Protein AF-A0A3A8ASQ5-F1 (afdb_monomer)

Structure (mmCIF, N/CA/C/O backbone):
data_AF-A0A3A8ASQ5-F1
#
_entry.id   AF-A0A3A8ASQ5-F1
#
loop_
_atom_site.group_PDB
_atom_site.id
_atom_site.type_symbol
_atom_site.label_atom_id
_atom_site.label_alt_id
_atom_site.label_comp_id
_atom_site.label_asym_id
_atom_site.label_entity_id
_atom_site.label_seq_id
_atom_site.pdbx_PDB_ins_code
_atom_site.Cartn_x
_atom_site.Cartn_y
_atom_site.Cartn_z
_atom_site.occupancy
_atom_site.B_iso_or_equiv
_atom_site.auth_seq_id
_atom_site.auth_comp_id
_atom_site.auth_asym_id
_atom_site.auth_atom_id
_atom_site.pdbx_PDB_model_num
ATOM 1 N N . MET A 1 1 ? 9.481 -1.722 -67.183 1.00 54.09 1 MET A N 1
ATOM 2 C CA . MET A 1 1 ? 8.510 -2.520 -66.409 1.00 54.09 1 MET A CA 1
ATOM 3 C C . MET A 1 1 ? 8.741 -2.190 -64.955 1.00 54.09 1 MET A C 1
ATOM 5 O O . MET A 1 1 ? 9.764 -2.554 -64.387 1.00 54.09 1 MET A O 1
ATOM 9 N N . ASP A 1 2 ? 7.834 -1.375 -64.440 1.00 69.50 2 ASP A N 1
ATOM 10 C CA . ASP A 1 2 ? 7.941 -0.560 -63.235 1.00 69.50 2 ASP A CA 1
ATOM 11 C C . ASP A 1 2 ? 7.658 -1.369 -61.969 1.00 69.50 2 ASP A C 1
ATOM 13 O O . ASP A 1 2 ? 6.740 -1.083 -61.204 1.00 69.50 2 ASP A O 1
ATOM 17 N N . THR A 1 3 ? 8.452 -2.415 -61.739 1.00 79.69 3 THR A N 1
ATOM 18 C CA . THR A 1 3 ? 8.293 -3.310 -60.584 1.00 79.69 3 THR A CA 1
ATOM 19 C C . THR A 1 3 ? 8.310 -2.534 -59.265 1.00 79.69 3 THR A C 1
ATOM 21 O O . THR A 1 3 ? 7.553 -2.853 -58.355 1.00 79.69 3 THR A O 1
ATOM 24 N N . GLY A 1 4 ? 9.102 -1.457 -59.183 1.00 83.94 4 GLY A N 1
ATOM 25 C CA . GLY A 1 4 ? 9.139 -0.574 -58.016 1.00 83.94 4 GLY A CA 1
ATOM 26 C C . GLY A 1 4 ? 7.836 0.198 -57.781 1.00 83.94 4 GLY A C 1
ATOM 27 O O . GLY A 1 4 ? 7.387 0.297 -56.643 1.00 83.94 4 GLY A O 1
ATOM 28 N N . GLN A 1 5 ? 7.182 0.685 -58.841 1.00 88.00 5 GLN A N 1
ATOM 29 C CA . GLN A 1 5 ? 5.893 1.378 -58.720 1.00 88.00 5 GLN A CA 1
ATOM 30 C C . GLN A 1 5 ? 4.769 0.410 -58.344 1.00 88.00 5 GLN A C 1
ATOM 32 O O . GLN A 1 5 ? 3.906 0.762 -57.547 1.00 88.00 5 GLN A O 1
ATOM 37 N N . ILE A 1 6 ? 4.811 -0.826 -58.850 1.00 89.06 6 ILE A N 1
ATOM 38 C CA . ILE A 1 6 ? 3.832 -1.866 -58.508 1.00 89.06 6 ILE A CA 1
ATOM 39 C C . ILE A 1 6 ? 3.973 -2.272 -57.038 1.00 89.06 6 ILE A C 1
ATOM 41 O O . ILE A 1 6 ? 2.980 -2.306 -56.317 1.00 89.06 6 ILE A O 1
ATOM 45 N N . VAL A 1 7 ? 5.197 -2.530 -56.567 1.00 90.50 7 VAL A N 1
ATOM 46 C CA . VAL A 1 7 ? 5.445 -2.890 -55.159 1.00 90.50 7 VAL A CA 1
ATOM 47 C C . VAL A 1 7 ? 5.062 -1.740 -54.229 1.00 90.50 7 VAL A C 1
ATOM 49 O O . VAL A 1 7 ? 4.421 -1.970 -53.206 1.00 90.50 7 VAL A O 1
ATOM 52 N N . SER A 1 8 ? 5.379 -0.501 -54.612 1.00 90.88 8 SER A N 1
ATOM 53 C CA . SER A 1 8 ? 4.973 0.683 -53.855 1.00 90.88 8 SER A CA 1
ATOM 54 C C . SER A 1 8 ? 3.450 0.833 -53.810 1.00 90.88 8 SER A C 1
ATOM 56 O O . SER A 1 8 ? 2.883 1.010 -52.733 1.00 90.88 8 SER A O 1
ATOM 58 N N . GLY A 1 9 ? 2.766 0.683 -54.947 1.00 94.12 9 GLY A N 1
ATOM 59 C CA . GLY A 1 9 ? 1.308 0.777 -55.023 1.00 94.12 9 GLY A CA 1
ATOM 60 C C . GLY A 1 9 ? 0.601 -0.291 -54.188 1.00 94.12 9 GLY A C 1
ATOM 61 O O . GLY A 1 9 ? -0.332 0.025 -53.452 1.00 94.12 9 GLY A O 1
ATOM 62 N N . VAL A 1 10 ? 1.083 -1.537 -54.230 1.00 94.56 10 VAL A N 1
ATOM 63 C CA . VAL A 1 10 ? 0.547 -2.631 -53.403 1.00 94.56 10 VAL A CA 1
ATOM 64 C C . VAL A 1 10 ? 0.790 -2.363 -51.918 1.00 94.56 10 VAL A C 1
ATOM 66 O O . VAL A 1 10 ? -0.124 -2.538 -51.117 1.00 94.56 10 VAL A O 1
ATOM 69 N N . GLY A 1 11 ? 1.982 -1.886 -51.547 1.00 95.88 11 GLY A N 1
ATOM 70 C CA . GLY A 1 11 ? 2.299 -1.539 -50.162 1.00 95.88 11 GLY A CA 1
ATOM 71 C C . GLY A 1 11 ? 1.360 -0.472 -49.598 1.00 95.88 11 GLY A C 1
ATOM 72 O O . GLY A 1 11 ? 0.791 -0.660 -48.525 1.00 95.88 11 GLY A O 1
ATOM 73 N N . HIS A 1 12 ? 1.126 0.607 -50.347 1.00 95.12 12 HIS A N 1
ATOM 74 C CA . HIS A 1 12 ? 0.216 1.672 -49.920 1.00 95.12 12 HIS A CA 1
ATOM 75 C C . HIS A 1 12 ? -1.235 1.192 -49.847 1.00 95.12 12 HIS A C 1
ATOM 77 O O . HIS A 1 12 ? -1.924 1.505 -48.881 1.00 95.12 12 HIS A O 1
ATOM 83 N N . ALA A 1 13 ? -1.694 0.389 -50.811 1.00 93.81 13 ALA A N 1
ATOM 84 C CA . ALA A 1 13 ? -3.044 -0.167 -50.780 1.00 93.81 13 ALA A CA 1
ATOM 85 C C . ALA A 1 13 ? -3.270 -1.048 -49.540 1.00 93.81 13 ALA A C 1
ATOM 87 O O . ALA A 1 13 ? -4.307 -0.934 -48.892 1.00 93.81 13 ALA A O 1
ATOM 88 N N . VAL A 1 14 ? -2.287 -1.874 -49.167 1.00 93.81 14 VAL A N 1
ATOM 89 C CA . VAL A 1 14 ? -2.348 -2.695 -47.948 1.00 93.81 14 VAL A CA 1
ATOM 90 C C . VAL A 1 14 ? -2.363 -1.827 -46.690 1.00 93.81 14 VAL A C 1
ATOM 92 O O . VAL A 1 14 ? -3.146 -2.098 -45.786 1.00 93.81 14 VAL A O 1
ATOM 95 N N . LEU A 1 15 ? -1.547 -0.772 -46.634 1.00 91.62 15 LEU A N 1
ATOM 96 C CA . LEU A 1 15 ? -1.467 0.120 -45.473 1.00 91.62 15 LEU A CA 1
ATOM 97 C C . LEU A 1 15 ? -2.773 0.907 -45.276 1.00 91.62 15 LEU A C 1
ATOM 99 O O . LEU A 1 15 ? -3.283 0.994 -44.163 1.00 91.62 15 LEU A O 1
ATOM 103 N N . ILE A 1 16 ? -3.365 1.403 -46.366 1.00 88.56 16 ILE A N 1
ATOM 104 C CA . ILE A 1 16 ? -4.667 2.081 -46.348 1.00 88.56 16 ILE A CA 1
ATOM 105 C C . ILE A 1 16 ? -5.769 1.113 -45.906 1.00 88.56 16 ILE A C 1
ATOM 107 O O . ILE A 1 16 ? -6.593 1.459 -45.065 1.00 88.56 16 ILE A O 1
ATOM 111 N N . LEU A 1 17 ? -5.772 -0.118 -46.423 1.00 88.69 17 LEU A N 1
ATOM 112 C CA . LEU A 1 17 ? -6.766 -1.122 -46.045 1.00 88.69 17 LEU A CA 1
ATOM 113 C C . LEU A 1 17 ? -6.599 -1.538 -44.574 1.00 88.69 17 LEU A C 1
ATOM 115 O O . LEU A 1 17 ? -7.581 -1.682 -43.853 1.00 88.69 17 LEU A O 1
ATOM 119 N N . TRP A 1 18 ? -5.366 -1.631 -44.082 1.00 87.94 18 TRP A N 1
ATOM 120 C CA . TRP A 1 18 ? -5.097 -1.852 -42.664 1.00 87.94 18 TRP A CA 1
ATOM 121 C C . TRP A 1 18 ? -5.535 -0.674 -41.782 1.00 87.94 18 TRP A C 1
ATOM 123 O O . TRP A 1 18 ? -6.033 -0.911 -40.692 1.00 87.94 18 TRP A O 1
ATOM 133 N N . ALA A 1 19 ? -5.427 0.574 -42.240 1.00 87.19 19 ALA A N 1
ATOM 134 C CA . ALA A 1 19 ? -5.897 1.736 -41.482 1.00 87.19 19 ALA A CA 1
ATOM 135 C C . ALA A 1 19 ? -7.433 1.874 -41.461 1.00 87.19 19 ALA A C 1
ATOM 137 O O . ALA A 1 19 ? -7.987 2.350 -40.476 1.00 87.19 19 ALA A O 1
ATOM 138 N N . LEU A 1 20 ? -8.121 1.460 -42.535 1.00 84.69 20 LEU A N 1
ATOM 139 C CA . LEU A 1 20 ? -9.587 1.514 -42.628 1.00 84.69 20 LEU A CA 1
ATOM 140 C C . LEU A 1 20 ? -10.281 0.374 -41.871 1.00 84.69 20 LEU A C 1
ATOM 142 O O . LEU A 1 20 ? -11.364 0.574 -41.331 1.00 84.69 20 LEU A O 1
ATOM 146 N N . PHE A 1 21 ? -9.682 -0.822 -41.855 1.00 85.25 21 PHE A N 1
ATOM 147 C CA . PHE A 1 21 ? -10.279 -2.019 -41.245 1.00 85.25 21 PHE A CA 1
ATOM 148 C C . PHE A 1 21 ? -9.585 -2.462 -39.953 1.00 85.25 21 PHE A C 1
ATOM 150 O O . PHE A 1 21 ? -10.164 -3.203 -39.160 1.00 85.25 21 PHE A O 1
ATOM 157 N N . GLY A 1 22 ? -8.349 -2.028 -39.722 1.00 74.69 22 GLY A N 1
ATOM 158 C CA . GLY A 1 22 ? -7.692 -2.133 -38.431 1.00 74.69 22 GLY A CA 1
ATOM 159 C C . GLY A 1 22 ? -8.214 -1.015 -37.545 1.00 74.69 22 GLY A C 1
ATOM 160 O O . GLY A 1 22 ? -8.178 0.152 -37.917 1.00 74.69 22 GLY A O 1
ATOM 161 N N . ASN A 1 23 ? -8.692 -1.371 -36.362 1.00 71.69 23 ASN A N 1
ATOM 162 C CA . ASN A 1 23 ? -9.247 -0.487 -35.335 1.00 71.69 23 ASN A CA 1
ATOM 163 C C . ASN A 1 23 ? -8.198 0.488 -34.725 1.00 71.69 23 ASN A C 1
ATOM 165 O O . ASN A 1 23 ? -8.211 0.745 -33.530 1.00 71.69 23 ASN A O 1
ATOM 169 N N . VAL A 1 24 ? -7.242 0.984 -35.521 1.00 76.00 24 VAL A N 1
ATOM 170 C CA . VAL A 1 24 ? -6.055 1.759 -35.114 1.00 76.00 24 VAL A CA 1
ATOM 171 C C . VAL A 1 24 ? -6.408 3.214 -34.795 1.00 76.00 24 VAL A C 1
ATOM 173 O O . VAL A 1 24 ? -5.700 3.869 -34.039 1.00 76.00 24 VAL A O 1
ATOM 176 N N . LEU A 1 25 ? -7.510 3.719 -35.354 1.00 72.06 25 LEU A N 1
ATOM 177 C CA . LEU A 1 25 ? -8.007 5.079 -35.118 1.00 72.06 25 LEU A CA 1
ATOM 178 C C . LEU A 1 25 ? -9.077 5.151 -34.020 1.00 72.06 25 LEU A C 1
ATOM 180 O O . LEU A 1 25 ? -9.542 6.241 -33.696 1.00 72.06 25 LEU A O 1
ATOM 184 N N . ASN A 1 26 ? -9.481 4.013 -33.455 1.00 72.19 26 ASN A N 1
ATOM 185 C CA . ASN A 1 26 ? -10.473 3.976 -32.390 1.00 72.19 26 ASN A CA 1
ATOM 186 C C . ASN A 1 26 ? -9.754 4.107 -31.043 1.00 72.19 26 ASN A C 1
ATOM 188 O O . ASN A 1 26 ? -9.372 3.117 -30.422 1.00 72.19 26 ASN A O 1
ATOM 192 N N . SER A 1 27 ? -9.495 5.348 -30.639 1.00 71.06 27 SER A N 1
ATOM 193 C CA . SER A 1 27 ? -9.080 5.648 -29.271 1.00 71.06 27 SER A CA 1
ATOM 194 C C . SER A 1 27 ? -10.304 5.518 -28.373 1.00 71.06 27 SER A C 1
ATOM 196 O O . SER A 1 27 ? -11.299 6.202 -28.618 1.00 71.06 27 SER A O 1
ATOM 198 N N . ASP A 1 28 ? -10.240 4.666 -27.347 1.00 77.50 28 ASP A N 1
ATOM 199 C CA . ASP A 1 28 ? -11.294 4.619 -26.332 1.00 77.50 28 ASP A CA 1
ATOM 200 C C . ASP A 1 28 ? -11.538 6.041 -25.791 1.00 77.50 28 ASP A C 1
ATOM 202 O O . ASP A 1 28 ? -10.571 6.750 -25.477 1.00 77.50 28 ASP A O 1
ATOM 206 N N . PRO A 1 29 ? -12.802 6.499 -25.709 1.00 76.44 29 PRO A N 1
ATOM 207 C CA . PRO A 1 29 ? -13.101 7.810 -25.162 1.00 76.44 29 PRO A CA 1
ATOM 208 C C . PRO A 1 29 ? -12.588 7.869 -23.723 1.00 76.44 29 PRO A C 1
ATOM 210 O O . PRO A 1 29 ? -12.852 6.971 -22.922 1.00 76.44 29 PRO A O 1
ATOM 213 N N . ILE A 1 30 ? -11.846 8.931 -23.397 1.00 77.06 30 ILE A N 1
ATOM 214 C CA . ILE A 1 30 ? -11.358 9.163 -22.036 1.00 77.06 30 ILE A CA 1
ATOM 215 C C . ILE A 1 30 ? -12.584 9.164 -21.111 1.00 77.06 30 ILE A C 1
ATOM 217 O O . ILE A 1 30 ? -13.509 9.943 -21.368 1.00 77.06 30 ILE A O 1
ATOM 221 N N . PRO A 1 31 ? -12.633 8.310 -20.070 1.00 76.44 31 PRO A N 1
ATOM 222 C CA . PRO A 1 31 ? -13.752 8.312 -19.146 1.00 76.44 31 PRO A CA 1
ATOM 223 C C . PRO A 1 31 ? -13.784 9.674 -18.455 1.00 76.44 31 PRO A C 1
ATOM 225 O O . PRO A 1 31 ? -12.864 1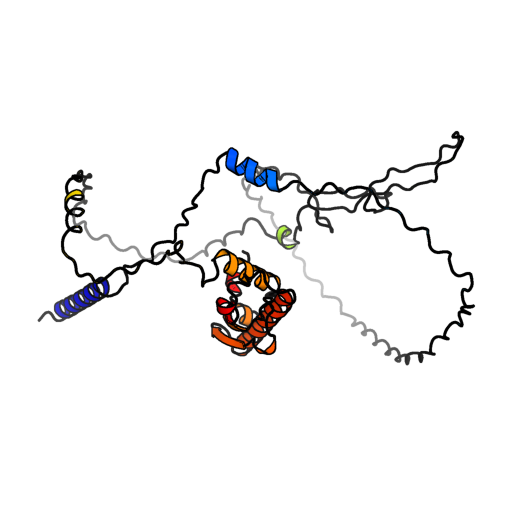0.032 -17.723 1.00 76.44 31 PRO A O 1
ATOM 228 N N . PHE A 1 32 ? -14.821 10.458 -18.732 1.00 72.94 32 PHE A N 1
ATOM 229 C CA . PHE A 1 32 ? -15.102 11.673 -17.989 1.00 72.94 32 PHE A CA 1
ATOM 230 C C . PHE A 1 32 ? -16.149 11.343 -16.928 1.00 72.94 32 PHE A C 1
ATOM 232 O O . PHE A 1 32 ? -17.209 10.786 -17.217 1.00 72.94 32 PHE A O 1
ATOM 239 N N . GLU A 1 33 ? -15.833 11.657 -15.679 1.00 74.62 33 GLU A N 1
ATOM 240 C CA . GLU A 1 33 ? -16.760 11.505 -14.566 1.00 74.62 33 GLU A CA 1
ATOM 241 C C . GLU A 1 33 ? -17.676 12.730 -14.531 1.00 74.62 33 GLU A C 1
ATOM 243 O O . GLU A 1 33 ? -17.230 13.857 -14.322 1.00 74.62 33 GLU A O 1
ATOM 248 N N . VAL A 1 34 ? -18.972 12.528 -14.780 1.00 73.50 34 VAL A N 1
ATOM 249 C CA . VAL A 1 34 ? -19.973 13.585 -14.606 1.00 73.50 34 VAL A CA 1
ATOM 250 C C . VAL A 1 34 ? -20.468 13.523 -13.168 1.00 73.50 34 VAL A C 1
ATOM 252 O O . VAL A 1 34 ? -21.279 12.665 -12.819 1.00 73.50 34 VAL A O 1
ATOM 255 N N . THR A 1 35 ? -19.993 14.432 -12.321 1.00 71.62 35 THR A N 1
ATOM 256 C CA . THR A 1 35 ? -20.481 14.566 -10.947 1.00 71.62 35 THR A CA 1
ATOM 257 C C . THR A 1 35 ? -21.892 15.146 -10.981 1.00 71.62 35 THR A C 1
ATOM 259 O O . THR A 1 35 ? -22.093 16.341 -11.199 1.00 71.62 35 THR A O 1
ATOM 262 N N . GLN A 1 36 ? -22.898 14.293 -10.799 1.00 63.59 36 GLN A N 1
ATOM 263 C CA . GLN A 1 36 ? -24.291 14.721 -10.704 1.00 63.59 36 GLN A CA 1
ATOM 264 C C . GLN A 1 36 ? -24.531 15.347 -9.327 1.00 63.59 36 GLN A C 1
ATOM 266 O O . GLN A 1 36 ? -24.935 14.679 -8.377 1.00 63.59 36 GLN A O 1
ATOM 271 N N . VAL A 1 37 ? -24.247 16.644 -9.204 1.00 68.44 37 VAL A N 1
ATOM 272 C CA . VAL A 1 37 ? -24.577 17.407 -7.997 1.00 68.44 37 VAL A CA 1
ATOM 273 C C . VAL A 1 37 ? -26.077 17.682 -8.011 1.00 68.44 37 VAL A C 1
ATOM 275 O O . VAL A 1 37 ? -26.576 18.482 -8.801 1.00 68.44 37 VAL A O 1
ATOM 278 N N . SER A 1 38 ? -26.801 16.980 -7.145 1.00 72.62 38 SER A N 1
ATOM 279 C CA . SER A 1 38 ? -28.226 17.212 -6.914 1.00 72.62 38 SER A CA 1
ATOM 280 C C . SER A 1 38 ? -28.373 18.298 -5.852 1.00 72.62 38 SER A C 1
ATOM 282 O O . SER A 1 38 ? -27.845 18.154 -4.751 1.00 72.62 38 SER A O 1
ATOM 284 N N . ALA A 1 39 ? -29.068 19.390 -6.169 1.00 77.06 39 ALA A N 1
ATOM 285 C CA . ALA A 1 39 ? -29.398 20.409 -5.180 1.00 77.06 39 ALA A CA 1
ATOM 286 C C . ALA A 1 39 ? -30.467 19.851 -4.225 1.00 77.06 39 ALA A C 1
ATOM 288 O O . ALA A 1 39 ? -31.588 19.566 -4.645 1.00 77.06 39 ALA A O 1
ATOM 289 N N . VAL A 1 40 ? -30.106 19.665 -2.956 1.00 83.62 40 VAL A N 1
ATOM 290 C CA . VAL A 1 40 ? -31.042 19.287 -1.889 1.00 83.62 40 VAL A CA 1
ATOM 291 C C . VAL A 1 40 ? -31.782 20.546 -1.440 1.00 83.62 40 VAL A C 1
ATOM 293 O O . VAL A 1 40 ? -31.151 21.576 -1.199 1.00 83.62 40 VAL A O 1
ATOM 296 N N . SER A 1 41 ? -33.114 20.484 -1.361 1.00 80.88 41 SER A N 1
ATOM 297 C CA . SER A 1 41 ? -33.913 21.590 -0.826 1.00 80.88 41 SER A CA 1
ATOM 298 C C . SER A 1 41 ? -33.749 21.684 0.691 1.00 80.88 41 SER A C 1
ATOM 300 O O . SER A 1 41 ? -33.535 20.681 1.373 1.00 80.88 41 SER A O 1
ATOM 302 N N . GLU A 1 42 ? -33.869 22.894 1.232 1.00 81.50 42 GLU A N 1
ATOM 303 C CA . GLU A 1 42 ? -33.704 23.173 2.667 1.00 81.50 42 GLU A CA 1
ATOM 304 C C . GLU A 1 42 ? -34.648 22.311 3.530 1.00 81.50 42 GLU A C 1
ATOM 306 O O . GLU A 1 42 ? -34.257 21.773 4.562 1.00 81.50 42 GLU A O 1
ATOM 311 N N . GLU A 1 43 ? -35.847 22.046 3.010 1.00 84.19 43 GLU A N 1
ATOM 312 C CA . GLU A 1 43 ? -36.871 21.173 3.591 1.00 84.19 43 GLU A CA 1
ATOM 313 C C . GLU A 1 43 ? -36.402 19.710 3.737 1.00 84.19 43 GLU A C 1
ATOM 315 O O . GLU A 1 43 ? -36.659 19.057 4.749 1.00 84.19 43 GLU A O 1
ATOM 320 N N . GLN A 1 44 ? -35.710 19.174 2.721 1.00 81.94 44 GLN A N 1
ATOM 321 C CA . GLN A 1 44 ? -35.165 17.811 2.748 1.00 81.94 44 GLN A CA 1
ATOM 322 C C . GLN A 1 44 ? -33.970 17.701 3.691 1.00 81.94 44 GLN A C 1
ATOM 324 O O . GLN A 1 44 ? -33.803 16.673 4.350 1.00 81.94 44 GLN A O 1
ATOM 329 N N . PHE A 1 45 ? -33.154 18.753 3.773 1.00 81.38 45 PHE A N 1
ATOM 330 C CA . PHE A 1 45 ? -32.038 18.810 4.708 1.00 81.38 45 PHE A CA 1
ATOM 331 C C . PHE A 1 45 ? -32.528 18.862 6.165 1.00 81.38 45 PHE A C 1
ATOM 333 O O . PHE A 1 45 ? -32.045 18.094 6.998 1.00 81.38 45 PHE A O 1
ATOM 340 N N . GLU A 1 46 ? -33.548 19.674 6.466 1.00 83.75 46 GLU A N 1
ATOM 341 C CA . GLU A 1 46 ? -34.176 19.702 7.794 1.00 83.75 46 GLU A CA 1
ATOM 342 C C . GLU A 1 46 ? -34.823 18.362 8.159 1.00 83.75 46 GLU A C 1
ATOM 344 O O . GLU A 1 46 ? -34.649 17.884 9.280 1.00 83.75 46 GLU A O 1
ATOM 349 N N . ALA A 1 47 ? -35.509 17.705 7.219 1.00 81.62 47 ALA A N 1
ATOM 350 C CA . ALA A 1 47 ? -36.106 16.392 7.463 1.00 81.62 47 ALA A CA 1
ATOM 351 C C . ALA A 1 47 ? -35.052 15.305 7.761 1.00 81.62 47 ALA A C 1
ATOM 353 O O . ALA A 1 47 ? -35.270 14.456 8.629 1.00 81.62 47 ALA A O 1
ATOM 354 N N . ALA A 1 48 ? -33.895 15.342 7.090 1.00 80.94 48 ALA A N 1
ATOM 355 C CA . ALA A 1 48 ? -32.783 14.421 7.338 1.00 80.94 48 ALA A CA 1
ATOM 356 C C . ALA A 1 48 ? -32.070 14.684 8.681 1.00 80.94 48 ALA A C 1
ATOM 358 O O . ALA A 1 48 ? -31.576 13.749 9.317 1.00 80.94 48 ALA A O 1
ATOM 359 N N . MET A 1 49 ? -32.042 15.940 9.134 1.00 77.69 49 MET A N 1
ATOM 360 C CA . MET A 1 49 ? -31.485 16.342 10.432 1.00 77.69 49 MET A CA 1
ATOM 361 C C . MET A 1 49 ? -32.452 16.069 11.595 1.00 77.69 49 MET A C 1
ATOM 363 O O . MET A 1 49 ? -32.018 15.675 12.676 1.00 77.69 49 MET A O 1
ATOM 367 N N . ALA A 1 50 ? -33.765 16.192 11.381 1.00 74.38 50 ALA A N 1
ATOM 368 C CA . ALA A 1 50 ? -34.783 15.935 12.404 1.00 74.38 50 ALA A CA 1
ATOM 369 C C . ALA A 1 50 ? -34.788 14.473 12.898 1.00 74.38 50 ALA A C 1
ATOM 371 O O . ALA A 1 50 ? -35.114 14.207 14.058 1.00 74.38 50 ALA A O 1
ATOM 372 N N . GLY A 1 51 ? -34.372 13.526 12.049 1.00 64.56 51 GLY A N 1
ATOM 373 C CA . GLY A 1 51 ? -34.212 12.113 12.407 1.00 64.56 51 GLY A CA 1
ATOM 374 C C . GLY A 1 51 ? -32.996 11.797 13.290 1.00 64.56 51 GLY A C 1
ATOM 375 O O . GLY A 1 51 ? -32.912 10.689 13.810 1.00 64.56 51 GLY A O 1
ATOM 376 N N . GLN A 1 52 ? -32.073 12.746 13.493 1.00 64.06 52 GLN A N 1
ATOM 377 C CA . GLN A 1 52 ? -30.839 12.563 14.276 1.00 64.06 52 GLN A CA 1
ATOM 378 C C . GLN A 1 52 ? -30.948 13.093 15.712 1.00 64.06 52 GLN A C 1
ATOM 380 O O . GLN A 1 52 ? -29.943 13.424 16.343 1.00 64.06 52 GLN A O 1
ATOM 385 N N . SER A 1 53 ? -32.161 13.167 16.264 1.00 62.53 53 SER A N 1
ATOM 386 C CA . SER A 1 53 ? -32.321 13.435 17.694 1.00 62.53 53 SER A CA 1
ATOM 387 C C . SER A 1 53 ? -31.686 12.291 18.489 1.00 62.53 53 SER A C 1
ATOM 389 O O . SER A 1 53 ? -32.213 11.178 18.516 1.00 62.53 53 SER A O 1
ATOM 391 N N . ALA A 1 54 ? -30.535 12.554 19.113 1.00 65.56 54 ALA A N 1
ATOM 392 C CA . ALA A 1 54 ? -29.907 11.619 20.036 1.00 65.56 54 ALA A CA 1
ATOM 393 C C . ALA A 1 54 ? -30.910 11.265 21.151 1.00 65.56 54 ALA A C 1
ATOM 395 O O . ALA A 1 54 ? -31.579 12.171 21.661 1.00 65.56 54 ALA A O 1
ATOM 396 N N . PRO A 1 55 ? -31.041 9.984 21.545 1.00 64.12 55 PRO A N 1
ATOM 397 C CA . PRO A 1 55 ? -31.895 9.628 22.666 1.00 64.12 55 PRO A CA 1
ATOM 398 C C . PRO A 1 55 ? -31.405 10.388 23.900 1.00 64.12 55 PRO A C 1
ATOM 400 O O . PRO A 1 55 ? -30.250 10.256 24.307 1.00 64.12 55 PRO A O 1
ATOM 403 N N . GLN A 1 56 ? -32.274 11.215 24.482 1.00 60.38 56 GLN A N 1
ATOM 404 C CA . GLN A 1 56 ? -32.026 11.772 25.803 1.00 60.38 56 GLN A CA 1
ATOM 405 C C . GLN A 1 56 ? -31.953 10.598 26.772 1.00 60.38 56 GLN A C 1
ATOM 407 O O . GLN A 1 56 ? -32.935 9.890 26.982 1.00 60.38 56 GLN A O 1
ATOM 412 N N . ALA A 1 57 ? -30.756 10.366 27.308 1.00 58.50 57 ALA A N 1
ATOM 413 C CA . ALA A 1 57 ? -30.556 9.427 28.390 1.00 58.50 57 ALA A CA 1
ATOM 414 C C . ALA A 1 57 ? -31.388 9.915 29.581 1.00 58.50 57 ALA A C 1
ATOM 416 O O . ALA A 1 57 ? -31.033 10.897 30.235 1.00 58.50 57 ALA A O 1
ATOM 417 N N . GLU A 1 58 ? -32.518 9.256 29.835 1.00 55.19 58 GLU A N 1
ATOM 418 C CA . GLU A 1 58 ? -33.221 9.371 31.104 1.00 55.19 58 GLU A CA 1
ATOM 419 C C . GLU A 1 58 ? -32.251 8.905 32.191 1.00 55.19 58 GLU A C 1
ATOM 421 O O . GLU A 1 58 ? -31.951 7.720 32.349 1.00 55.19 58 GLU A O 1
ATOM 426 N N . ALA A 1 59 ? -31.689 9.880 32.900 1.00 58.66 59 ALA A N 1
ATOM 427 C CA . ALA A 1 59 ? -30.880 9.664 34.079 1.00 58.66 59 ALA A CA 1
ATOM 428 C C . ALA A 1 59 ? -31.797 9.242 35.232 1.00 58.66 59 ALA A C 1
ATOM 430 O O . ALA A 1 59 ? -32.115 10.031 36.115 1.00 58.66 59 ALA A O 1
ATOM 431 N N . GLU A 1 60 ? -32.204 7.978 35.231 1.00 59.06 60 GLU A N 1
ATOM 432 C CA . GLU A 1 60 ? -32.669 7.306 36.439 1.00 59.06 60 GLU A CA 1
ATOM 433 C C . GLU A 1 60 ? -31.907 5.988 36.596 1.00 59.06 60 GLU A C 1
ATOM 435 O O . GLU A 1 60 ? -32.429 4.879 36.499 1.00 59.06 60 GLU A O 1
ATOM 440 N N . VAL A 1 61 ? -30.598 6.124 36.824 1.00 54.56 61 VAL A N 1
ATOM 441 C CA . VAL A 1 61 ? -29.778 5.029 37.339 1.00 54.56 61 VAL A CA 1
ATOM 442 C C . VAL A 1 61 ? -30.164 4.844 38.803 1.00 54.56 61 VAL A C 1
ATOM 444 O O . VAL A 1 61 ? -29.631 5.504 39.696 1.00 54.56 61 VAL A O 1
ATOM 447 N N . ILE A 1 62 ? -31.109 3.942 39.062 1.00 58.59 62 ILE A N 1
ATOM 448 C CA . ILE A 1 62 ? -31.263 3.342 40.386 1.00 58.59 62 ILE A CA 1
ATOM 449 C C . ILE A 1 62 ? -29.964 2.583 40.648 1.00 58.59 62 ILE A C 1
ATOM 451 O O . ILE A 1 62 ? -29.743 1.500 40.107 1.00 58.59 62 ILE A O 1
ATOM 455 N N . SER A 1 63 ? -29.078 3.188 41.438 1.00 60.22 63 SER A N 1
ATOM 456 C CA . SER A 1 63 ? -27.844 2.543 41.867 1.00 60.22 63 SER A CA 1
ATOM 457 C C . SER A 1 63 ? -28.225 1.347 42.749 1.00 60.22 63 SER A C 1
ATOM 459 O O . SER A 1 63 ? -28.874 1.552 43.783 1.00 60.22 63 SER A O 1
ATOM 461 N N . PRO A 1 64 ? -27.918 0.098 42.352 1.00 68.62 64 PRO A N 1
ATOM 462 C CA . PRO A 1 64 ? -28.197 -1.054 43.196 1.00 68.62 64 PRO A CA 1
ATOM 463 C C . PRO A 1 64 ? -27.429 -0.909 44.521 1.00 68.62 64 PRO A C 1
ATOM 465 O O . PRO A 1 64 ? -26.318 -0.372 44.523 1.00 68.62 64 PRO A O 1
ATOM 468 N N . PRO A 1 65 ? -27.992 -1.361 45.658 1.00 71.31 65 PRO A N 1
ATOM 469 C CA . PRO A 1 65 ? -27.266 -1.337 46.920 1.00 71.31 65 PRO A CA 1
ATOM 470 C C . PRO A 1 65 ? -25.958 -2.115 46.760 1.00 71.31 65 PRO A C 1
ATOM 472 O O . PRO A 1 65 ? -25.949 -3.218 46.205 1.00 71.31 65 PRO A O 1
ATOM 475 N N . ALA A 1 66 ? -24.859 -1.516 47.222 1.00 69.44 66 ALA A N 1
ATOM 476 C CA . ALA A 1 66 ? -23.549 -2.145 47.196 1.00 69.44 66 ALA A CA 1
ATOM 477 C C . ALA A 1 66 ? -23.636 -3.518 47.890 1.00 69.44 66 ALA A C 1
ATOM 479 O O . ALA A 1 66 ? -24.149 -3.588 49.011 1.00 69.44 66 ALA A O 1
ATOM 480 N N . PRO A 1 67 ? -23.189 -4.608 47.243 1.00 65.81 67 PRO A N 1
ATOM 481 C CA . PRO A 1 67 ? -23.197 -5.921 47.866 1.00 65.81 67 PRO A CA 1
ATOM 482 C C . PRO A 1 67 ? -22.300 -5.894 49.107 1.00 65.81 67 PRO A C 1
ATOM 484 O O . PRO A 1 67 ? -21.163 -5.422 49.046 1.00 65.81 67 PRO A O 1
ATOM 487 N N . GLU A 1 68 ? -22.815 -6.387 50.235 1.00 66.88 68 GLU A N 1
ATOM 488 C CA . GLU A 1 68 ? -22.011 -6.592 51.438 1.00 66.88 68 GLU A CA 1
ATOM 489 C C . GLU A 1 68 ? -20.846 -7.525 51.093 1.00 66.88 68 GLU A C 1
ATOM 491 O O . GLU A 1 68 ? -21.041 -8.634 50.585 1.00 66.88 68 GLU A O 1
ATOM 496 N N . ALA A 1 69 ? -19.624 -7.045 51.323 1.00 60.81 69 ALA A N 1
ATOM 497 C CA . ALA A 1 69 ? -18.423 -7.829 51.101 1.00 60.81 69 ALA A CA 1
ATOM 498 C C . ALA A 1 69 ? -18.449 -9.066 52.018 1.00 60.81 69 ALA A C 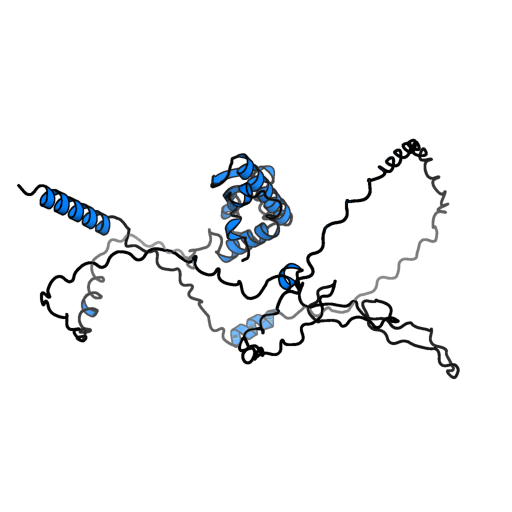1
ATOM 500 O O . ALA A 1 69 ? -18.680 -8.918 53.222 1.00 60.81 69 ALA A O 1
ATOM 501 N N . PRO A 1 70 ? -18.208 -10.282 51.496 1.00 62.50 70 PRO A N 1
ATOM 502 C CA . PRO A 1 70 ? -18.063 -11.455 52.344 1.00 62.50 70 PRO A CA 1
ATOM 503 C C . PRO A 1 70 ? -16.853 -11.268 53.267 1.00 62.50 70 PRO A C 1
ATOM 505 O O . PRO A 1 70 ? -15.744 -10.998 52.811 1.00 62.50 70 PRO A O 1
ATOM 508 N N . THR A 1 71 ? -17.066 -11.426 54.572 1.00 61.28 71 THR A N 1
ATOM 509 C CA . THR A 1 71 ? -16.045 -11.285 55.625 1.00 61.28 71 THR A CA 1
ATOM 510 C C . THR A 1 71 ? -15.090 -12.476 55.732 1.00 61.28 71 THR A C 1
ATOM 512 O O . THR A 1 71 ? -14.230 -12.484 56.606 1.00 61.28 71 THR A O 1
ATOM 515 N N . ASP A 1 72 ? -15.208 -13.463 54.847 1.00 64.56 72 ASP A N 1
ATOM 516 C CA . ASP A 1 72 ? -14.311 -14.614 54.780 1.00 64.56 72 ASP A CA 1
ATOM 517 C C . ASP A 1 72 ? -13.410 -14.496 53.550 1.00 64.56 72 ASP A C 1
ATOM 519 O O . ASP A 1 72 ? -13.625 -15.120 52.509 1.00 64.56 72 ASP A O 1
ATOM 523 N N . THR A 1 73 ? -12.368 -13.676 53.674 1.00 56.09 73 THR A N 1
ATOM 524 C CA . THR A 1 73 ? -11.167 -13.855 52.859 1.00 56.09 73 THR A CA 1
ATOM 525 C C . THR A 1 73 ? -10.454 -15.114 53.359 1.00 56.09 73 THR A C 1
ATOM 527 O O . THR A 1 73 ? -10.048 -15.133 54.524 1.00 56.09 73 THR A O 1
ATOM 530 N N . PRO A 1 74 ? -10.281 -16.168 52.541 1.00 65.12 74 PRO A N 1
ATOM 531 C CA . PRO A 1 74 ? -9.427 -17.279 52.929 1.00 65.12 74 PRO A CA 1
ATOM 532 C C . PRO A 1 74 ? -8.004 -16.758 53.151 1.00 65.12 74 PRO A C 1
ATOM 534 O O . PRO A 1 74 ? -7.529 -15.909 52.396 1.00 65.12 74 PRO A O 1
ATOM 537 N N . ASP A 1 75 ? -7.345 -17.258 54.196 1.00 63.69 75 ASP A N 1
ATOM 538 C CA . ASP A 1 75 ? -5.965 -16.922 54.547 1.00 63.69 75 ASP A CA 1
ATOM 539 C C . ASP A 1 75 ? -5.037 -17.382 53.409 1.00 63.69 75 ASP A C 1
ATOM 541 O O . ASP A 1 75 ? -4.603 -18.536 53.336 1.00 63.69 75 ASP A O 1
ATOM 545 N N . LEU A 1 76 ? -4.810 -16.490 52.441 1.00 57.75 76 LEU A N 1
ATOM 546 C CA . LEU A 1 76 ? -3.824 -16.666 51.387 1.00 57.75 76 LEU A CA 1
ATOM 547 C C . LEU A 1 76 ? -2.449 -16.462 52.017 1.00 57.75 76 LEU A C 1
ATOM 549 O O . LEU A 1 76 ? -1.818 -15.415 51.880 1.00 57.75 76 LEU A O 1
ATOM 553 N N . SER A 1 77 ? -1.984 -17.490 52.723 1.00 64.25 77 SER A N 1
ATOM 554 C CA . SER A 1 77 ? -0.569 -17.632 53.026 1.00 64.25 77 SER A CA 1
ATOM 555 C C . SER A 1 77 ? 0.183 -17.691 51.697 1.00 64.25 77 SER A C 1
ATOM 557 O O . SER A 1 77 ? 0.150 -18.680 50.966 1.00 64.25 77 SER A O 1
ATOM 559 N N . SER A 1 78 ? 0.825 -16.575 51.353 1.00 61.00 78 SER A N 1
ATOM 560 C CA . SER A 1 78 ? 1.762 -16.485 50.242 1.00 61.00 78 SER A CA 1
ATOM 561 C C . SER A 1 78 ? 2.998 -17.298 50.621 1.00 61.00 78 SER A C 1
ATOM 563 O O . SER A 1 78 ? 3.968 -16.782 51.176 1.00 61.00 78 SER A O 1
ATOM 565 N N . ALA A 1 79 ? 2.937 -18.611 50.410 1.00 66.44 79 ALA A N 1
ATOM 566 C CA . ALA A 1 79 ? 4.146 -19.400 50.312 1.00 66.44 79 ALA A CA 1
ATOM 567 C C . ALA A 1 79 ? 4.825 -18.948 49.018 1.00 66.44 79 ALA A C 1
ATOM 569 O O . ALA A 1 79 ? 4.363 -19.267 47.925 1.00 66.44 79 ALA A O 1
ATOM 570 N N . VAL A 1 80 ? 5.874 -18.135 49.158 1.00 63.84 80 VAL A N 1
ATOM 571 C CA . VAL A 1 80 ? 6.776 -17.795 48.058 1.00 63.84 80 VAL A CA 1
ATOM 572 C C . VAL A 1 80 ? 7.234 -19.107 47.432 1.00 63.84 80 VAL A C 1
ATOM 574 O O . VAL A 1 80 ? 7.890 -19.915 48.092 1.00 63.84 80 VAL A O 1
ATOM 577 N N . ASP A 1 81 ? 6.850 -19.322 46.178 1.00 66.69 81 ASP A N 1
ATOM 578 C CA . ASP A 1 81 ? 7.380 -20.413 45.375 1.00 66.69 81 ASP A CA 1
ATOM 579 C C . ASP A 1 81 ? 8.892 -20.189 45.255 1.00 66.69 81 ASP A C 1
ATOM 581 O O . ASP A 1 81 ? 9.349 -19.120 44.836 1.00 66.69 81 ASP A O 1
ATOM 585 N N . ALA A 1 82 ? 9.677 -21.148 45.742 1.00 69.50 82 ALA A N 1
ATOM 586 C CA . ALA A 1 82 ? 11.125 -21.055 45.683 1.00 69.50 82 ALA A CA 1
ATOM 587 C C . ALA A 1 82 ? 11.540 -21.114 44.211 1.00 69.50 82 ALA A C 1
ATOM 589 O O . ALA A 1 82 ? 11.307 -22.121 43.542 1.00 69.50 82 ALA A O 1
ATOM 590 N N . ALA A 1 83 ? 12.147 -20.028 43.724 1.00 74.25 83 ALA A N 1
ATOM 591 C CA . ALA A 1 83 ? 12.629 -19.939 42.355 1.00 74.25 83 ALA A CA 1
ATOM 592 C C . ALA A 1 83 ? 13.492 -21.174 42.025 1.00 74.25 83 ALA A C 1
ATOM 594 O O . ALA A 1 83 ? 14.393 -21.503 42.804 1.00 74.25 83 ALA A O 1
ATOM 595 N N . PRO A 1 84 ? 13.229 -21.874 40.908 1.00 70.31 84 PRO A N 1
ATOM 596 C CA . PRO A 1 84 ? 14.003 -23.049 40.537 1.00 70.31 84 PRO A CA 1
ATOM 597 C C . PRO A 1 84 ? 15.484 -22.681 40.398 1.00 70.31 84 PRO A C 1
ATOM 599 O O . PRO A 1 84 ? 15.818 -21.684 39.754 1.00 70.31 84 PRO A O 1
ATOM 602 N N . GLU A 1 85 ? 16.369 -23.486 40.996 1.00 73.00 85 GLU A N 1
ATOM 603 C CA . GLU A 1 85 ? 17.820 -23.333 40.859 1.00 73.00 85 GLU A CA 1
ATOM 604 C C . GLU A 1 85 ? 18.195 -23.456 39.377 1.00 73.00 85 GLU A C 1
ATOM 606 O O . GLU A 1 85 ? 18.206 -24.545 38.798 1.00 73.00 85 GLU A O 1
ATOM 611 N N . GLN A 1 86 ? 18.473 -22.318 38.739 1.00 72.56 86 GLN A N 1
ATOM 612 C CA . GLN A 1 86 ? 19.057 -22.303 37.407 1.00 72.56 86 GLN A CA 1
ATOM 613 C C . GLN A 1 86 ? 20.515 -22.765 37.525 1.00 72.56 86 GLN A C 1
ATOM 615 O O . GLN A 1 86 ? 21.258 -22.209 38.340 1.00 72.56 86 GLN A O 1
ATOM 620 N N . PRO A 1 87 ? 20.955 -23.764 36.738 1.00 73.94 87 PRO A N 1
ATOM 621 C CA . PRO A 1 87 ? 22.365 -24.110 36.686 1.00 73.94 87 PRO A CA 1
ATOM 622 C C . PRO A 1 87 ? 23.150 -22.880 36.226 1.00 73.94 87 PRO A C 1
ATOM 624 O O . PRO A 1 87 ? 22.779 -22.232 35.244 1.00 73.94 87 PRO A O 1
ATOM 627 N N . ALA A 1 88 ? 24.223 -22.550 36.948 1.00 76.38 88 ALA A N 1
ATOM 628 C CA . ALA A 1 88 ? 25.140 -21.507 36.517 1.00 76.38 88 ALA A CA 1
ATOM 629 C C . ALA A 1 88 ? 25.652 -21.861 35.108 1.00 76.38 88 ALA A C 1
ATOM 631 O O . ALA A 1 88 ? 26.021 -23.019 34.884 1.00 76.38 88 ALA A O 1
ATOM 632 N N . PRO A 1 89 ? 25.640 -20.916 34.153 1.00 73.69 89 PRO A N 1
ATOM 633 C CA . PRO A 1 89 ? 26.172 -21.172 32.824 1.00 73.69 89 PRO A CA 1
ATOM 634 C C . PRO A 1 89 ? 27.638 -21.597 32.945 1.00 73.69 89 PRO A C 1
ATOM 636 O O . PRO A 1 89 ? 28.387 -20.996 33.718 1.00 73.69 89 PRO A O 1
ATOM 639 N N . ASP A 1 90 ? 28.043 -22.622 32.192 1.00 72.94 90 ASP A N 1
ATOM 640 C CA . ASP A 1 90 ? 29.455 -22.976 32.065 1.00 72.94 90 ASP A CA 1
ATOM 641 C C . ASP A 1 90 ? 30.213 -21.738 31.575 1.00 72.94 90 ASP A C 1
ATOM 643 O O . ASP A 1 90 ? 30.005 -21.255 30.457 1.00 72.94 90 ASP A O 1
ATOM 647 N N . THR A 1 91 ? 31.066 -21.196 32.442 1.00 71.75 91 THR A N 1
ATOM 648 C CA . THR A 1 91 ? 31.999 -20.131 32.093 1.00 71.75 91 THR A CA 1
ATOM 649 C C . THR A 1 91 ? 32.883 -20.654 30.970 1.00 71.75 91 THR A C 1
ATOM 651 O O . THR A 1 91 ? 33.750 -21.496 31.200 1.00 71.75 91 THR A O 1
ATOM 654 N N . ALA A 1 92 ? 32.660 -20.173 29.749 1.00 68.88 92 ALA A N 1
ATOM 655 C CA . ALA A 1 92 ? 33.588 -20.410 28.658 1.00 68.88 92 ALA A CA 1
ATOM 656 C C . ALA A 1 92 ? 34.966 -19.873 29.072 1.00 68.88 92 ALA A C 1
ATOM 658 O O . ALA A 1 92 ? 35.069 -18.736 29.541 1.00 68.88 92 ALA A O 1
ATOM 659 N N . GLU A 1 93 ? 36.013 -20.689 28.924 1.00 71.56 93 GLU A N 1
ATOM 660 C CA . GLU A 1 93 ? 37.387 -20.227 29.107 1.00 71.56 93 GLU A CA 1
ATOM 661 C C . GLU A 1 93 ? 37.614 -18.999 28.222 1.00 71.56 93 GLU A C 1
ATOM 663 O O . GLU A 1 93 ? 37.405 -19.041 27.007 1.00 71.56 93 GLU A O 1
ATOM 668 N N . THR A 1 94 ? 38.026 -17.891 28.838 1.00 69.94 94 THR A N 1
ATOM 669 C CA . THR A 1 94 ? 38.459 -16.702 28.110 1.00 69.94 94 THR A CA 1
ATOM 670 C C . THR A 1 94 ? 39.584 -17.123 27.162 1.00 69.94 94 THR A C 1
ATOM 672 O O . THR A 1 94 ? 40.585 -17.670 27.639 1.00 69.94 94 THR A O 1
ATOM 675 N N . PRO A 1 95 ? 39.461 -16.912 25.839 1.00 73.31 95 PRO A N 1
ATOM 676 C CA . PRO A 1 95 ? 40.548 -17.227 24.927 1.00 73.31 95 PRO A CA 1
ATOM 677 C C . PRO A 1 95 ? 41.787 -16.428 25.337 1.00 73.31 95 PRO A C 1
ATOM 679 O O . PRO A 1 95 ? 41.689 -15.259 25.718 1.00 73.31 95 PRO A O 1
ATOM 682 N N . VAL A 1 96 ? 42.953 -17.077 25.289 1.00 75.75 96 VAL A N 1
ATOM 683 C CA . VAL A 1 96 ? 44.236 -16.425 25.570 1.00 75.75 96 VAL A CA 1
ATOM 684 C C . VAL A 1 96 ? 44.358 -15.209 24.643 1.00 75.75 96 VAL A C 1
ATOM 686 O O . VAL A 1 96 ? 44.130 -15.366 23.441 1.00 75.75 96 VAL A O 1
ATOM 689 N N . PRO A 1 97 ? 44.671 -14.008 25.165 1.00 76.25 97 PRO A N 1
ATOM 690 C CA . PRO A 1 97 ? 44.844 -12.829 24.329 1.00 76.25 97 PRO A CA 1
ATOM 691 C C . PRO A 1 97 ? 45.912 -13.091 23.265 1.00 76.25 97 PRO A C 1
ATOM 693 O O . PRO A 1 97 ? 46.965 -13.661 23.563 1.00 76.25 97 PRO A O 1
ATOM 696 N N . ASP A 1 98 ? 45.608 -12.690 22.031 1.00 75.62 98 ASP A N 1
ATOM 697 C CA . ASP A 1 98 ? 46.524 -12.810 20.899 1.00 75.62 98 ASP A CA 1
ATOM 698 C C . ASP A 1 98 ? 47.835 -12.073 21.208 1.00 75.62 98 ASP A C 1
ATOM 700 O O . ASP A 1 98 ? 47.846 -11.038 21.888 1.00 75.62 98 ASP A O 1
ATOM 704 N N . ALA A 1 99 ? 48.954 -12.629 20.751 1.00 72.06 99 ALA A N 1
ATOM 705 C CA . ALA A 1 99 ? 50.255 -12.035 21.001 1.00 72.06 99 ALA A CA 1
ATOM 706 C C . ALA A 1 99 ? 50.329 -10.687 20.274 1.00 72.06 99 ALA A C 1
ATOM 708 O O . ALA A 1 99 ? 50.070 -10.602 19.073 1.00 72.06 99 ALA A O 1
ATOM 709 N N . ALA A 1 100 ? 50.688 -9.627 21.005 1.00 74.25 100 ALA A N 1
ATOM 710 C CA . ALA A 1 100 ? 50.907 -8.316 20.409 1.00 74.25 100 ALA A CA 1
ATOM 711 C C . ALA A 1 100 ? 51.921 -8.437 19.248 1.00 74.25 100 ALA A C 1
ATOM 713 O O . ALA A 1 100 ? 52.943 -9.110 19.421 1.00 74.25 100 ALA A O 1
ATOM 714 N N . PRO A 1 101 ? 51.662 -7.814 18.082 1.00 71.31 101 PRO A N 1
ATOM 715 C CA . PRO A 1 101 ? 52.570 -7.879 16.945 1.00 71.31 101 PRO A CA 1
ATOM 716 C C . PRO A 1 101 ? 53.960 -7.375 17.336 1.00 71.31 101 PRO A C 1
ATOM 718 O O . PRO A 1 101 ? 54.092 -6.316 17.949 1.00 71.31 101 PRO A O 1
ATOM 721 N N . GLU A 1 102 ? 54.993 -8.130 16.973 1.00 72.19 102 GLU A N 1
ATOM 722 C CA . GLU A 1 102 ? 56.385 -7.732 17.174 1.00 72.19 102 GLU A CA 1
ATOM 723 C C . GLU A 1 102 ? 56.652 -6.448 16.369 1.00 72.19 102 GLU A C 1
ATOM 725 O O . GLU A 1 102 ? 56.435 -6.411 15.154 1.00 72.19 102 GLU A O 1
ATOM 730 N N . GLU A 1 103 ? 57.070 -5.372 17.042 1.00 65.56 103 GLU A N 1
ATOM 731 C CA . GLU A 1 103 ? 57.359 -4.096 16.388 1.00 65.56 103 GLU A CA 1
ATOM 732 C C . GLU A 1 103 ? 58.494 -4.271 15.370 1.00 65.56 103 GLU A C 1
ATOM 734 O O . GLU A 1 103 ? 59.662 -4.472 15.715 1.00 65.56 103 GLU A O 1
ATOM 739 N N . VAL A 1 104 ? 58.154 -4.166 14.086 1.00 66.75 104 VAL A N 1
ATOM 740 C CA . VAL A 1 104 ? 59.141 -4.082 13.012 1.00 66.75 104 VAL A CA 1
ATOM 741 C C . VAL A 1 104 ? 59.840 -2.730 13.136 1.00 66.75 104 VAL A C 1
ATOM 743 O O . VAL A 1 104 ? 59.260 -1.692 12.826 1.00 66.75 104 VAL A O 1
ATOM 746 N N . GLN A 1 105 ? 61.102 -2.735 13.566 1.00 65.75 105 GLN A N 1
ATOM 747 C CA . GLN A 1 105 ? 61.973 -1.563 13.481 1.00 65.75 105 GLN A CA 1
ATOM 748 C C . GLN A 1 105 ? 62.167 -1.187 12.007 1.00 65.75 105 GLN A C 1
ATOM 750 O O . GLN A 1 105 ? 62.991 -1.761 11.294 1.00 65.75 105 GLN A O 1
ATOM 755 N N . THR A 1 106 ? 61.386 -0.218 11.534 1.00 61.59 106 THR A N 1
ATOM 756 C CA . THR A 1 106 ? 61.595 0.432 10.241 1.00 61.59 106 THR A CA 1
ATOM 757 C C . THR A 1 106 ? 62.914 1.198 10.255 1.00 61.59 106 THR A C 1
ATOM 759 O O . THR A 1 106 ? 63.146 2.042 11.120 1.00 61.59 106 THR A O 1
ATOM 762 N N . ALA A 1 107 ? 63.774 0.914 9.275 1.00 71.12 107 ALA A N 1
ATOM 763 C CA . ALA A 1 107 ? 64.967 1.708 9.012 1.00 71.12 107 ALA A CA 1
ATOM 764 C C . ALA A 1 107 ? 64.577 3.163 8.673 1.00 71.12 107 ALA A C 1
ATOM 766 O O . ALA A 1 107 ? 63.545 3.373 8.027 1.00 71.12 107 ALA A O 1
ATOM 767 N N . PRO A 1 108 ? 65.379 4.165 9.079 1.00 71.12 108 PRO A N 1
ATOM 768 C CA . PRO A 1 108 ? 65.091 5.558 8.759 1.00 71.12 108 PRO A CA 1
ATOM 769 C C . PRO A 1 108 ? 65.090 5.773 7.235 1.00 71.12 108 PRO A C 1
ATOM 771 O O . PRO A 1 108 ? 65.927 5.185 6.539 1.00 71.12 108 PRO A O 1
ATOM 774 N N . PRO A 1 109 ? 64.169 6.593 6.696 1.00 69.62 109 PRO A N 1
ATOM 775 C CA . PRO A 1 109 ? 64.181 6.933 5.282 1.00 69.62 109 PRO A CA 1
ATOM 776 C C . PRO A 1 109 ? 65.454 7.719 4.947 1.00 69.62 109 PRO A C 1
ATOM 778 O O . PRO A 1 109 ? 65.931 8.518 5.751 1.00 69.62 109 PRO A O 1
ATOM 781 N N . ALA A 1 110 ? 66.005 7.482 3.756 1.00 68.69 110 ALA A N 1
ATOM 782 C CA . ALA A 1 110 ? 67.096 8.291 3.230 1.00 68.69 110 ALA A CA 1
ATOM 783 C C . ALA A 1 110 ? 66.618 9.736 3.015 1.00 68.69 110 ALA A C 1
ATOM 785 O O . ALA A 1 110 ? 65.500 9.949 2.539 1.00 68.69 110 ALA A O 1
ATOM 786 N N . ASP A 1 111 ? 67.468 10.707 3.356 1.00 63.66 111 ASP A N 1
ATOM 787 C CA . ASP A 1 111 ? 67.203 12.131 3.167 1.00 63.66 111 ASP A CA 1
ATOM 788 C C . ASP A 1 111 ? 66.823 12.426 1.708 1.00 63.66 111 ASP A C 1
ATOM 790 O O . ASP A 1 111 ? 67.587 12.169 0.775 1.00 63.66 111 ASP A O 1
ATOM 794 N N . ALA A 1 112 ? 65.617 12.958 1.507 1.00 63.88 112 ALA A N 1
ATOM 795 C CA . ALA A 1 112 ? 65.172 13.450 0.214 1.00 63.88 112 ALA A CA 1
ATOM 796 C C . ALA A 1 112 ? 65.812 14.819 -0.054 1.00 63.88 112 ALA A C 1
ATOM 798 O O . ALA A 1 112 ? 65.697 15.738 0.759 1.00 63.88 112 ALA A O 1
ATOM 799 N N . GLU A 1 113 ? 66.465 14.971 -1.206 1.00 64.69 113 GLU A N 1
ATOM 800 C CA . GLU A 1 113 ? 66.980 16.260 -1.663 1.00 64.69 113 GLU A CA 1
ATOM 801 C C . GLU A 1 113 ? 65.807 17.216 -1.931 1.00 64.69 113 GLU A C 1
ATOM 803 O O . GLU A 1 113 ? 65.027 17.040 -2.869 1.00 64.69 113 GLU A O 1
ATOM 808 N N . VAL A 1 114 ? 65.662 18.231 -1.079 1.00 61.62 114 VAL A N 1
ATOM 809 C CA . VAL A 1 114 ? 64.644 19.276 -1.223 1.00 61.62 114 VAL A CA 1
ATOM 810 C C . VAL A 1 114 ? 65.162 20.326 -2.206 1.00 61.62 114 VAL A C 1
ATOM 812 O O . VAL A 1 114 ? 66.182 20.969 -1.960 1.00 61.62 114 VAL A O 1
ATOM 815 N N . SER A 1 115 ? 64.460 20.513 -3.324 1.00 66.38 115 SER A N 1
ATOM 816 C CA . SER A 1 115 ? 64.716 21.626 -4.242 1.00 66.38 115 SER A CA 1
ATOM 817 C C . SER A 1 115 ? 64.272 22.947 -3.602 1.00 66.38 115 SER A C 1
ATOM 819 O O . SER A 1 115 ? 63.166 23.043 -3.076 1.00 66.38 115 SER A O 1
ATOM 821 N N . THR A 1 116 ? 65.135 23.963 -3.636 1.00 62.78 116 THR A N 1
ATOM 822 C CA . THR A 1 116 ? 64.928 25.293 -3.031 1.00 62.78 116 THR A CA 1
ATOM 823 C C . THR A 1 116 ? 64.246 26.307 -3.955 1.00 62.78 116 THR A C 1
ATOM 825 O O . THR A 1 116 ? 64.189 27.490 -3.616 1.00 62.78 116 THR A O 1
ATOM 828 N N . ASP A 1 117 ? 63.722 25.883 -5.107 1.00 70.06 117 ASP A N 1
ATOM 829 C CA . ASP A 1 117 ? 63.022 26.794 -6.013 1.00 70.06 117 ASP A CA 1
ATOM 830 C C . ASP A 1 117 ? 61.596 27.055 -5.501 1.00 70.06 117 ASP A C 1
ATOM 832 O O . ASP A 1 117 ? 60.745 26.163 -5.462 1.00 70.06 117 ASP A O 1
ATOM 836 N N . ALA A 1 118 ? 61.356 28.281 -5.030 1.00 68.25 118 ALA A N 1
ATOM 837 C CA . ALA A 1 118 ? 60.059 28.690 -4.511 1.00 68.25 118 ALA A CA 1
ATOM 838 C C . ALA A 1 118 ? 59.047 28.795 -5.666 1.00 68.25 118 ALA A C 1
ATOM 840 O O . ALA A 1 118 ? 59.310 29.515 -6.634 1.00 68.25 118 ALA A O 1
ATOM 841 N N . PRO A 1 119 ? 57.874 28.141 -5.583 1.00 69.75 119 PRO A N 1
ATOM 842 C CA . PRO A 1 119 ? 56.866 28.252 -6.625 1.00 69.75 119 PRO A CA 1
ATOM 843 C C . PRO A 1 119 ? 56.384 29.703 -6.730 1.00 69.75 119 PRO A C 1
ATOM 845 O O . PRO A 1 119 ? 55.907 30.292 -5.758 1.00 69.75 119 PRO A O 1
ATOM 848 N N . VAL A 1 120 ? 56.501 30.287 -7.923 1.00 73.19 120 VAL A N 1
ATOM 849 C CA . VAL A 1 120 ? 55.924 31.601 -8.220 1.00 73.19 120 VAL A CA 1
ATOM 850 C C . VAL A 1 120 ? 54.403 31.460 -8.228 1.00 73.19 120 VAL A C 1
ATOM 852 O O . VAL A 1 120 ? 53.838 30.810 -9.108 1.00 73.19 120 VAL A O 1
ATOM 855 N N . LEU A 1 121 ? 53.736 32.072 -7.244 1.00 60.09 121 LEU A N 1
ATOM 856 C CA . LEU A 1 121 ? 52.281 32.208 -7.237 1.00 60.09 121 LEU A CA 1
ATOM 857 C C . LEU A 1 121 ? 51.856 33.112 -8.398 1.00 60.09 121 LEU A C 1
ATOM 859 O O . LEU A 1 121 ? 52.163 34.305 -8.414 1.00 60.09 121 LEU A O 1
ATOM 863 N N . ALA A 1 122 ? 51.126 32.547 -9.357 1.00 69.75 122 ALA A N 1
ATOM 864 C CA . ALA A 1 122 ? 50.349 33.349 -10.290 1.00 69.75 122 ALA A CA 1
ATOM 865 C C . ALA A 1 122 ? 49.255 34.106 -9.504 1.00 69.75 122 ALA A C 1
ATOM 867 O O . ALA A 1 122 ? 48.651 33.510 -8.605 1.00 69.75 122 ALA A O 1
ATOM 868 N N . PRO A 1 123 ? 48.985 35.390 -9.810 1.00 70.88 123 PRO A N 1
ATOM 869 C CA . PRO A 1 123 ? 47.841 36.092 -9.239 1.00 70.88 123 PRO A CA 1
ATOM 870 C C . PRO A 1 123 ? 46.557 35.315 -9.562 1.00 70.88 123 PRO A C 1
ATOM 872 O O . PRO A 1 123 ? 46.431 34.831 -10.692 1.00 70.88 123 PRO A O 1
ATOM 875 N N . PRO A 1 124 ? 45.614 35.172 -8.616 1.00 63.81 124 PRO A N 1
ATOM 876 C CA . PRO A 1 124 ? 44.314 34.608 -8.943 1.00 63.81 124 PRO A CA 1
ATOM 877 C C . PRO A 1 124 ? 43.668 35.483 -10.020 1.00 63.81 124 PRO A C 1
ATOM 879 O O . PRO A 1 124 ? 43.620 36.705 -9.879 1.00 63.81 124 PRO A O 1
ATOM 882 N N . GLU A 1 125 ? 43.199 34.867 -11.107 1.00 65.38 125 GLU A N 1
ATOM 883 C CA . GLU A 1 125 ? 42.298 35.556 -12.027 1.00 65.38 125 GLU A CA 1
ATOM 884 C C . GLU A 1 125 ? 41.085 36.003 -11.210 1.00 65.38 125 GLU A C 1
ATOM 886 O O . GLU A 1 125 ? 40.474 35.184 -10.518 1.00 65.38 125 GLU A O 1
ATOM 891 N N . GLU A 1 126 ? 40.784 37.302 -11.240 1.00 59.06 126 GLU A N 1
ATOM 892 C CA . GLU A 1 126 ? 39.601 37.878 -10.611 1.00 59.06 126 GLU A CA 1
ATOM 893 C C . GLU A 1 126 ? 38.367 37.271 -11.283 1.00 59.06 126 GLU A C 1
ATOM 895 O O . GLU A 1 126 ? 37.854 37.764 -12.285 1.00 59.06 126 GLU A O 1
ATOM 900 N N . GLN A 1 127 ? 37.918 36.128 -10.769 1.00 58.56 127 GLN A N 1
ATOM 901 C CA . GLN A 1 127 ? 36.596 35.620 -11.069 1.00 58.56 127 GLN A CA 1
ATOM 902 C C . GLN A 1 127 ? 35.624 36.620 -10.462 1.00 58.56 127 GLN A C 1
ATOM 904 O O . GLN A 1 127 ? 35.718 36.938 -9.278 1.00 58.56 127 GLN A O 1
ATOM 909 N N . ASP A 1 128 ? 34.741 37.141 -11.303 1.00 55.53 128 ASP A N 1
ATOM 910 C CA . ASP A 1 128 ? 33.691 38.091 -10.972 1.00 55.53 128 ASP A CA 1
ATOM 911 C C . ASP A 1 128 ? 32.760 37.491 -9.899 1.00 55.53 128 ASP A C 1
ATOM 913 O O . ASP A 1 128 ? 31.733 36.875 -10.180 1.00 55.53 128 ASP A O 1
ATOM 917 N N . MET A 1 129 ? 33.173 37.596 -8.632 1.00 49.69 129 MET A N 1
ATOM 918 C CA . MET A 1 129 ? 32.420 37.122 -7.471 1.00 49.69 129 MET A CA 1
ATOM 919 C C . MET A 1 129 ? 31.310 38.107 -7.076 1.00 49.69 129 MET A C 1
ATOM 921 O O . MET A 1 129 ? 30.737 37.983 -5.997 1.00 49.69 129 MET A O 1
ATOM 925 N N . ALA A 1 130 ? 30.994 39.095 -7.920 1.00 50.22 130 ALA A N 1
ATOM 926 C CA . ALA A 1 130 ? 29.943 40.068 -7.646 1.00 50.22 130 ALA A CA 1
ATOM 927 C C . ALA A 1 130 ? 28.525 39.524 -7.916 1.00 50.22 130 ALA A C 1
ATOM 929 O O . ALA A 1 130 ? 27.551 40.184 -7.568 1.00 50.22 130 ALA A O 1
ATOM 930 N N . ALA A 1 131 ? 28.383 38.318 -8.484 1.00 55.78 131 ALA A N 1
ATOM 931 C CA . ALA A 1 131 ? 27.086 37.711 -8.811 1.00 55.78 131 ALA A CA 1
ATOM 932 C C . ALA A 1 131 ? 26.651 36.557 -7.878 1.00 55.78 131 ALA A C 1
ATOM 934 O O . ALA A 1 131 ? 25.708 35.835 -8.196 1.00 55.78 131 ALA A O 1
ATOM 935 N N . LEU A 1 132 ? 27.333 36.343 -6.745 1.00 58.03 132 LEU A N 1
ATOM 936 C CA . LEU A 1 132 ? 27.069 35.219 -5.829 1.00 58.03 132 LEU A CA 1
ATOM 937 C C . LEU A 1 132 ? 26.480 35.653 -4.482 1.00 58.03 132 LEU A C 1
ATOM 939 O O . LEU A 1 132 ? 26.771 35.040 -3.458 1.00 58.03 132 LEU A O 1
ATOM 943 N N . VAL A 1 133 ? 25.647 36.690 -4.463 1.00 58.31 133 VAL A N 1
ATOM 944 C CA . VAL A 1 133 ? 24.731 36.888 -3.334 1.00 58.31 133 VAL A CA 1
ATOM 945 C C . VAL A 1 133 ? 23.442 36.155 -3.702 1.00 58.31 133 VAL A C 1
ATOM 947 O O . VAL A 1 133 ? 22.794 36.565 -4.664 1.00 58.31 133 VAL A O 1
ATOM 950 N N . PRO A 1 134 ? 23.077 35.051 -3.023 1.00 62.88 134 PRO A N 1
ATOM 951 C CA . PRO A 1 134 ? 21.753 34.470 -3.185 1.00 62.88 134 PRO A CA 1
ATOM 952 C C . PRO A 1 134 ? 20.712 35.560 -2.910 1.00 62.88 134 PRO A C 1
ATOM 954 O O . PRO A 1 134 ? 20.724 36.164 -1.840 1.00 62.88 134 PRO A O 1
ATOM 957 N N . GLU A 1 135 ? 19.843 35.844 -3.880 1.00 63.81 135 GLU A N 1
ATOM 958 C CA . GLU A 1 135 ? 18.787 36.862 -3.745 1.00 63.81 135 GLU A CA 1
ATOM 959 C C . GLU A 1 135 ? 17.690 36.443 -2.746 1.00 63.81 135 GLU A C 1
ATOM 961 O O . GLU A 1 135 ? 16.819 37.241 -2.405 1.00 63.81 135 GLU A O 1
ATOM 966 N N . GLU A 1 136 ? 17.753 35.212 -2.233 1.00 63.44 136 GLU A N 1
ATOM 967 C CA . GLU A 1 136 ? 16.840 34.677 -1.232 1.00 63.44 136 GLU A CA 1
ATOM 968 C C . GLU A 1 136 ? 17.613 34.294 0.032 1.00 63.44 136 GLU A C 1
ATOM 970 O O . GLU A 1 136 ? 18.427 33.367 0.033 1.00 63.44 136 GLU A O 1
ATOM 975 N N . SER A 1 137 ? 17.338 34.998 1.132 1.00 58.88 137 SER A N 1
ATOM 976 C CA . SER A 1 137 ? 17.670 34.490 2.461 1.00 58.88 137 SER A CA 1
ATOM 977 C C . SER A 1 137 ? 16.865 33.207 2.673 1.00 58.88 137 SER A C 1
ATOM 979 O O . SER A 1 137 ? 15.631 33.276 2.609 1.00 58.88 137 SER A O 1
ATOM 981 N N . PRO A 1 138 ? 17.498 32.047 2.928 1.00 65.69 138 PRO A N 1
ATOM 982 C CA . PRO A 1 138 ? 16.745 30.870 3.320 1.00 65.69 138 PRO A CA 1
ATOM 983 C C . PRO A 1 138 ? 15.936 31.237 4.563 1.00 65.69 138 PRO A C 1
ATOM 985 O O . PRO A 1 138 ? 16.459 31.839 5.507 1.00 65.69 138 PRO A O 1
ATOM 988 N N . ARG A 1 139 ? 14.633 30.942 4.535 1.00 66.62 139 ARG A N 1
ATOM 989 C CA . ARG A 1 139 ? 13.803 31.072 5.736 1.00 66.62 139 ARG A CA 1
ATOM 990 C C . ARG A 1 139 ? 14.467 30.230 6.832 1.00 66.62 139 ARG A C 1
ATOM 992 O O . ARG A 1 139 ? 14.930 29.140 6.495 1.00 66.62 139 ARG A O 1
ATOM 999 N N . PRO A 1 140 ? 14.547 30.708 8.088 1.00 68.38 140 PRO A N 1
ATOM 1000 C CA . PRO A 1 140 ? 15.067 29.900 9.184 1.00 68.38 140 PRO A CA 1
ATOM 1001 C C . PRO A 1 140 ? 14.340 28.552 9.199 1.00 68.38 140 PRO A C 1
ATOM 1003 O O . PRO A 1 140 ? 13.124 28.520 9.376 1.00 68.38 140 PRO A O 1
ATOM 1006 N N . GLN A 1 141 ? 15.064 27.475 8.897 1.00 68.81 141 GLN A N 1
ATOM 1007 C CA . GLN A 1 141 ? 14.541 26.116 8.984 1.00 68.81 141 GLN A CA 1
ATOM 1008 C C . GLN A 1 141 ? 14.712 25.646 10.425 1.00 68.81 141 GLN A C 1
ATOM 1010 O O . GLN A 1 141 ? 15.741 25.911 11.053 1.00 68.81 141 GLN A O 1
ATOM 1015 N N . GLU A 1 142 ? 13.677 25.007 10.957 1.00 71.75 142 GLU A N 1
ATOM 1016 C CA . GLU A 1 142 ? 13.693 24.437 12.299 1.00 71.75 142 GLU A CA 1
ATOM 1017 C C . GLU A 1 142 ? 14.679 23.264 12.345 1.00 71.75 142 GLU A C 1
ATOM 1019 O O . GLU A 1 142 ? 14.898 22.569 11.349 1.00 71.75 142 GLU A O 1
ATOM 1024 N N . ARG A 1 143 ? 15.339 23.081 13.492 1.00 77.69 143 ARG A N 1
ATOM 1025 C CA . ARG A 1 143 ? 16.350 22.036 13.654 1.00 77.69 143 ARG A CA 1
ATOM 1026 C C . ARG A 1 143 ? 15.670 20.657 13.624 1.00 77.69 143 ARG A C 1
ATOM 1028 O O . ARG A 1 143 ? 14.601 20.516 14.214 1.00 77.69 143 ARG A O 1
ATOM 1035 N N . PRO A 1 144 ? 16.284 19.638 12.998 1.00 83.62 144 PRO A N 1
ATOM 1036 C CA . PRO A 1 144 ? 15.772 18.275 13.066 1.00 83.62 144 PRO A CA 1
ATOM 1037 C C . PRO A 1 144 ? 15.646 17.806 14.521 1.00 83.62 144 PRO A C 1
ATOM 1039 O O . PRO A 1 144 ? 16.589 17.963 15.300 1.00 83.62 144 PRO A O 1
ATOM 1042 N N . ALA A 1 145 ? 14.500 17.220 14.862 1.00 85.50 145 ALA A N 1
ATOM 1043 C CA . ALA A 1 145 ? 14.224 16.640 16.174 1.00 85.50 145 ALA A CA 1
ATOM 1044 C C . ALA A 1 145 ? 13.970 15.131 16.055 1.00 85.50 145 ALA A C 1
ATOM 1046 O O . ALA A 1 145 ? 13.579 14.637 14.996 1.00 85.50 145 ALA A O 1
ATOM 1047 N N . GLU A 1 146 ? 14.177 14.394 17.148 1.00 87.56 146 GLU A N 1
ATOM 1048 C CA . GLU A 1 146 ? 13.998 12.935 17.181 1.00 87.56 146 GLU A CA 1
ATOM 1049 C C . GLU A 1 146 ? 12.516 12.520 17.086 1.00 87.56 146 GLU A C 1
ATOM 1051 O O . GLU A 1 146 ? 12.192 11.472 16.523 1.00 87.56 146 GLU A O 1
ATOM 1056 N N . ARG A 1 147 ? 11.600 13.365 17.580 1.00 87.12 147 ARG A N 1
ATOM 1057 C CA . ARG A 1 147 ? 10.149 13.140 17.559 1.00 87.12 147 ARG A CA 1
ATOM 1058 C C . ARG A 1 147 ? 9.462 14.018 16.507 1.00 87.12 147 ARG A C 1
ATOM 1060 O O . ARG A 1 147 ? 9.805 15.183 16.333 1.00 87.12 147 ARG A O 1
ATOM 1067 N N . VAL A 1 148 ? 8.443 13.470 15.837 1.00 90.50 148 VAL A N 1
ATOM 1068 C CA . VAL A 1 148 ? 7.661 14.175 14.803 1.00 90.50 148 VAL A CA 1
ATOM 1069 C C . VAL A 1 148 ? 6.251 14.467 15.308 1.00 90.50 148 VAL A C 1
ATOM 1071 O O . VAL A 1 148 ? 5.558 13.543 15.741 1.00 90.50 148 VAL A O 1
ATOM 1074 N N . ALA A 1 149 ? 5.809 15.722 15.234 1.00 88.81 149 ALA A N 1
ATOM 1075 C CA . ALA A 1 149 ? 4.480 16.146 15.674 1.00 88.81 149 ALA A CA 1
ATOM 1076 C C . ALA A 1 149 ? 3.855 17.198 14.736 1.00 88.81 149 ALA A C 1
ATOM 1078 O O . ALA A 1 149 ? 4.581 17.918 14.055 1.00 88.81 149 ALA A O 1
ATOM 1079 N N . PRO A 1 150 ? 2.511 17.319 14.692 1.00 90.50 150 PRO A N 1
ATOM 1080 C CA . PRO A 1 150 ? 1.837 18.326 13.865 1.00 90.50 150 PRO A CA 1
ATOM 1081 C C . PRO A 1 150 ? 2.155 19.775 14.254 1.00 90.50 150 PRO A C 1
ATOM 1083 O O . PRO A 1 150 ? 2.106 20.656 13.401 1.00 90.50 150 PRO A O 1
ATOM 1086 N N . GLU A 1 151 ? 2.447 20.013 15.533 1.00 89.12 151 GLU A N 1
ATOM 1087 C CA . GLU A 1 151 ? 2.861 21.310 16.060 1.00 89.12 151 GLU A CA 1
ATOM 1088 C C . GLU A 1 151 ? 4.316 21.194 16.541 1.00 89.12 151 GLU A C 1
ATOM 1090 O O . GLU A 1 151 ? 4.627 20.236 17.258 1.00 89.12 151 GLU A O 1
ATOM 1095 N N . PRO A 1 152 ? 5.215 22.102 16.118 1.00 88.81 152 PRO A N 1
ATOM 1096 C CA . PRO A 1 152 ? 6.610 22.057 16.528 1.00 88.81 152 PRO A CA 1
ATOM 1097 C C . PRO A 1 152 ? 6.748 22.410 18.011 1.00 88.81 152 PRO A C 1
ATOM 1099 O O . PRO A 1 152 ? 6.110 23.341 18.503 1.00 88.81 152 PRO A O 1
ATOM 1102 N N . VAL A 1 153 ? 7.614 21.681 18.711 1.00 91.19 153 VAL A N 1
ATOM 1103 C CA . VAL A 1 153 ? 7.899 21.881 20.139 1.00 91.19 153 VAL A CA 1
ATOM 1104 C C . VAL A 1 153 ? 9.379 22.206 20.293 1.00 91.19 153 VAL A C 1
ATOM 1106 O O . VAL A 1 153 ? 10.233 21.462 19.808 1.00 91.19 153 VAL A O 1
ATOM 1109 N N . ALA A 1 154 ? 9.678 23.329 20.949 1.00 89.25 154 ALA A N 1
ATOM 1110 C CA . ALA A 1 154 ? 11.046 23.762 21.210 1.00 89.25 154 ALA A CA 1
ATOM 1111 C C . ALA A 1 154 ? 11.772 22.792 22.164 1.00 89.25 154 ALA A C 1
ATOM 1113 O O . ALA A 1 154 ? 11.123 22.157 22.994 1.00 89.25 154 ALA A O 1
ATOM 1114 N N . PRO A 1 155 ? 13.110 22.680 22.081 1.00 90.44 155 PRO A N 1
ATOM 1115 C CA . PRO A 1 155 ? 13.869 21.873 23.027 1.00 90.44 155 PRO A CA 1
ATOM 1116 C C . PRO A 1 155 ? 13.680 22.376 24.467 1.00 90.44 155 PRO A C 1
ATOM 1118 O O . PRO A 1 155 ? 13.749 23.592 24.678 1.00 90.44 155 PRO A O 1
ATOM 1121 N N . PRO A 1 156 ? 13.483 21.469 25.445 1.00 91.44 156 PRO A N 1
ATOM 1122 C CA . PRO A 1 156 ? 13.359 21.850 26.847 1.00 91.44 156 PRO A CA 1
ATOM 1123 C C . PRO A 1 156 ? 14.648 22.508 27.355 1.00 91.44 156 PRO A C 1
ATOM 1125 O O . PRO A 1 156 ? 15.752 22.224 26.873 1.00 91.44 156 PRO A O 1
ATOM 1128 N N . GLU A 1 157 ? 14.511 23.404 28.334 1.00 91.00 157 GLU A N 1
ATOM 1129 C CA . GLU A 1 157 ? 15.654 24.002 29.024 1.00 91.00 157 GLU A CA 1
ATOM 1130 C C . GLU A 1 157 ? 16.458 22.911 29.764 1.00 91.00 157 GLU A C 1
ATOM 1132 O O . GLU A 1 157 ? 15.897 21.890 30.163 1.00 91.00 157 GLU A O 1
ATOM 1137 N N . PRO A 1 158 ? 17.784 23.074 29.943 1.00 89.00 158 PRO A N 1
ATOM 1138 C CA . PRO A 1 158 ? 18.657 22.005 30.447 1.00 89.00 158 PRO A CA 1
ATOM 1139 C C . PRO A 1 158 ? 18.314 21.501 31.858 1.00 89.00 158 PRO A C 1
ATOM 1141 O O . PRO A 1 158 ? 18.717 20.392 32.203 1.00 89.00 158 PRO A O 1
ATOM 1144 N N . ASP A 1 159 ? 17.586 22.294 32.646 1.00 88.25 159 ASP A N 1
ATOM 1145 C CA . ASP A 1 159 ? 17.186 21.979 34.021 1.00 88.25 159 ASP A CA 1
ATOM 1146 C C . ASP A 1 159 ? 15.691 21.593 34.132 1.00 88.25 159 ASP A C 1
ATOM 1148 O O . ASP A 1 159 ? 15.160 21.474 35.233 1.00 88.25 159 ASP A O 1
ATOM 1152 N N . THR A 1 160 ? 14.998 21.387 33.004 1.00 92.38 160 THR A N 1
ATOM 1153 C CA . THR A 1 160 ? 13.581 20.992 32.951 1.00 92.38 160 THR A CA 1
ATOM 1154 C C . THR A 1 160 ? 13.444 19.493 32.691 1.00 92.38 160 THR A C 1
ATOM 1156 O O . THR A 1 160 ? 14.046 18.948 31.764 1.00 92.38 160 THR A O 1
ATOM 1159 N N . ALA A 1 161 ? 12.626 18.806 33.489 1.00 92.38 161 ALA A N 1
ATOM 1160 C CA . ALA A 1 161 ? 12.356 17.387 33.294 1.00 92.38 161 ALA A CA 1
ATOM 1161 C C . ALA A 1 161 ? 11.404 17.153 32.107 1.00 92.38 161 ALA A C 1
ATOM 1163 O O . ALA A 1 161 ? 10.505 17.944 31.834 1.00 92.38 161 ALA A O 1
ATOM 1164 N N . ILE A 1 162 ? 11.587 16.044 31.392 1.00 93.19 162 ILE A N 1
ATOM 1165 C CA . ILE A 1 162 ? 10.763 15.707 30.226 1.00 93.19 162 ILE A CA 1
ATOM 1166 C C . ILE A 1 162 ? 9.451 15.049 30.682 1.00 93.19 162 ILE A C 1
ATOM 1168 O O . ILE A 1 162 ? 9.489 13.995 31.317 1.00 93.19 162 ILE A O 1
ATOM 1172 N N . ASP A 1 163 ? 8.303 15.631 30.324 1.00 93.81 163 ASP A N 1
ATOM 1173 C CA . ASP A 1 163 ? 6.959 15.090 30.593 1.00 93.81 163 ASP A CA 1
ATOM 1174 C C . ASP A 1 163 ? 5.952 15.545 29.515 1.00 93.81 163 ASP A C 1
ATOM 1176 O O . ASP A 1 163 ? 6.148 16.557 28.852 1.00 93.81 163 ASP A O 1
ATOM 1180 N N . GLU A 1 164 ? 4.846 14.825 29.329 1.00 90.44 164 GLU A N 1
ATOM 1181 C CA . GLU A 1 164 ? 3.811 15.144 28.331 1.00 90.44 164 GLU A CA 1
ATOM 1182 C C . GLU A 1 164 ? 3.050 16.443 28.658 1.00 90.44 164 GLU A C 1
ATOM 1184 O O . GLU A 1 164 ? 2.455 17.062 27.774 1.00 90.44 164 GLU A O 1
ATOM 1189 N N . VAL A 1 165 ? 3.080 16.870 29.925 1.00 91.31 165 VAL A N 1
ATOM 1190 C CA . VAL A 1 165 ? 2.413 18.080 30.415 1.00 91.31 165 VAL A CA 1
ATOM 1191 C C . VAL A 1 165 ? 3.448 19.108 30.869 1.00 91.31 165 VAL A C 1
ATOM 1193 O O . VAL A 1 165 ? 4.311 18.814 31.697 1.00 91.31 165 VAL A O 1
ATOM 1196 N N . GLU A 1 166 ? 3.320 20.335 30.366 1.00 92.12 166 GLU A N 1
ATOM 1197 C CA . GLU A 1 166 ? 4.117 21.477 30.818 1.00 92.12 166 GLU A CA 1
ATOM 1198 C C . GLU A 1 166 ? 3.700 21.906 32.236 1.00 92.12 166 GLU A C 1
ATOM 1200 O O . GLU A 1 166 ? 2.513 22.124 32.505 1.00 92.12 166 GLU A O 1
ATOM 1205 N N . ARG A 1 167 ? 4.669 22.015 33.151 1.00 92.31 167 ARG A N 1
ATOM 1206 C CA . ARG A 1 167 ? 4.480 22.476 34.534 1.00 92.31 167 ARG A CA 1
ATOM 1207 C C . ARG A 1 167 ? 5.605 23.431 34.911 1.00 92.31 167 ARG A C 1
ATOM 1209 O O . ARG A 1 167 ? 6.773 23.115 34.713 1.00 92.31 167 ARG A O 1
ATOM 1216 N N . GLU A 1 168 ? 5.246 24.572 35.488 1.00 90.25 168 GLU A N 1
ATOM 1217 C CA . GLU A 1 168 ? 6.205 25.528 36.046 1.00 90.25 168 GLU A CA 1
ATOM 1218 C C . GLU A 1 168 ? 6.762 25.030 37.389 1.00 90.25 168 GLU A C 1
ATOM 1220 O O . GLU A 1 168 ? 6.070 24.346 38.143 1.00 90.25 168 GLU A O 1
ATOM 1225 N N . GLU A 1 169 ? 8.003 25.399 37.705 1.00 90.81 169 GLU A N 1
ATOM 1226 C CA . GLU A 1 169 ?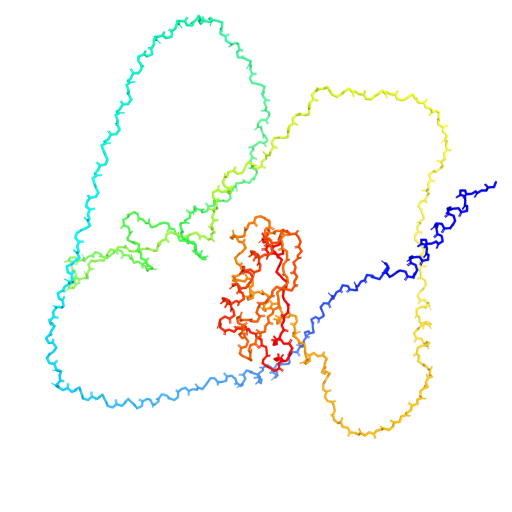 8.617 25.091 39.000 1.00 90.81 169 GLU A CA 1
ATOM 1227 C C . GLU A 1 169 ? 7.835 25.752 40.146 1.00 90.81 169 GLU A C 1
ATOM 1229 O O . GLU A 1 169 ? 7.584 26.962 40.138 1.00 90.81 169 GLU A O 1
ATOM 1234 N N . VAL A 1 170 ? 7.487 24.964 41.167 1.00 89.56 170 VAL A N 1
ATOM 1235 C CA . VAL A 1 170 ? 6.833 25.458 42.384 1.00 89.56 170 VAL A CA 1
ATOM 1236 C C . VAL A 1 170 ? 7.782 25.284 43.558 1.00 89.56 170 VAL A C 1
ATOM 1238 O O . VAL A 1 170 ? 7.992 24.178 44.053 1.00 89.56 170 VAL A O 1
ATOM 1241 N N . THR A 1 171 ? 8.315 26.404 44.048 1.00 88.00 171 THR A N 1
ATOM 1242 C CA . THR A 1 171 ? 9.118 26.438 45.275 1.00 88.00 171 THR A CA 1
ATOM 1243 C C . THR A 1 171 ? 8.245 26.772 46.493 1.00 88.00 171 THR A C 1
ATOM 1245 O O . THR A 1 171 ? 7.414 27.685 46.426 1.00 88.00 171 THR A O 1
ATOM 1248 N N . PRO A 1 172 ? 8.397 26.060 47.628 1.00 86.88 172 PRO A N 1
ATOM 1249 C CA . PRO A 1 172 ? 7.633 26.349 48.839 1.00 86.88 172 PRO A CA 1
ATOM 1250 C C . PRO A 1 172 ? 7.902 27.764 49.382 1.00 86.88 172 PRO A C 1
ATOM 1252 O O . PRO A 1 172 ? 9.044 28.134 49.650 1.00 86.88 172 PRO A O 1
ATOM 1255 N N . ASP A 1 173 ? 6.841 28.546 49.604 1.00 86.12 173 ASP A N 1
ATOM 1256 C CA . ASP A 1 173 ? 6.935 29.853 50.269 1.00 86.12 173 ASP A CA 1
ATOM 1257 C C . ASP A 1 173 ? 7.039 29.667 51.794 1.00 86.12 173 ASP A C 1
ATOM 1259 O O . ASP A 1 173 ? 6.091 29.220 52.447 1.00 86.12 173 ASP A O 1
ATOM 1263 N N . GLU A 1 174 ? 8.180 30.048 52.378 1.00 81.31 174 GLU A N 1
ATOM 1264 C CA . GLU A 1 174 ? 8.444 29.943 53.823 1.00 81.31 174 GLU A CA 1
ATOM 1265 C C . GLU A 1 174 ? 7.480 30.774 54.696 1.00 81.31 174 GLU A C 1
ATOM 1267 O O . GLU A 1 174 ? 7.416 30.582 55.913 1.00 81.31 174 GLU A O 1
ATOM 1272 N N . THR A 1 175 ? 6.727 31.706 54.103 1.00 80.62 175 THR A N 1
ATOM 1273 C CA . THR A 1 175 ? 5.775 32.582 54.801 1.00 80.62 175 THR A CA 1
ATOM 1274 C C . THR A 1 175 ? 4.313 32.143 54.680 1.00 80.62 175 THR A C 1
ATOM 1276 O O . THR A 1 175 ? 3.445 32.739 55.328 1.00 80.62 175 THR A O 1
ATOM 1279 N N . ALA A 1 176 ? 4.023 31.091 53.906 1.00 77.06 176 ALA A N 1
ATOM 1280 C CA . ALA A 1 176 ? 2.672 30.575 53.712 1.00 77.06 176 ALA A CA 1
ATOM 1281 C C . ALA A 1 176 ? 2.206 29.672 54.873 1.00 77.06 176 ALA A C 1
ATOM 1283 O O . ALA A 1 176 ? 2.951 28.858 55.413 1.00 77.06 176 ALA A O 1
ATOM 1284 N N . GLU A 1 177 ? 0.921 29.768 55.236 1.00 76.56 177 GLU A N 1
ATOM 1285 C CA . GLU A 1 177 ? 0.310 28.982 56.326 1.00 76.56 177 GLU A CA 1
ATOM 1286 C C . GLU A 1 177 ? 0.192 27.479 55.987 1.00 76.56 177 GLU A C 1
ATOM 1288 O O . GLU A 1 177 ? 0.001 26.636 56.862 1.00 76.56 177 GLU A O 1
ATOM 1293 N N . THR A 1 178 ? 0.322 27.118 54.709 1.00 77.50 178 THR A N 1
ATOM 1294 C CA . THR A 1 178 ? 0.400 25.737 54.220 1.00 77.50 178 THR A CA 1
ATOM 1295 C C . THR A 1 178 ? 1.446 25.675 53.115 1.00 77.50 178 THR A C 1
ATOM 1297 O O . THR A 1 178 ? 1.312 26.361 52.105 1.00 77.50 178 THR A O 1
ATOM 1300 N N . GLN A 1 179 ? 2.484 24.863 53.318 1.00 78.31 179 GLN A N 1
ATOM 1301 C CA . GLN A 1 179 ? 3.539 24.660 52.327 1.00 78.31 179 GLN A CA 1
ATOM 1302 C C . GLN A 1 179 ? 3.014 23.745 51.217 1.00 78.31 179 GLN A C 1
ATOM 1304 O O . GLN A 1 179 ? 2.592 22.618 51.492 1.00 78.31 179 GLN A O 1
ATOM 1309 N N . ALA A 1 180 ? 3.015 24.243 49.981 1.00 82.31 180 ALA A N 1
ATOM 1310 C CA . ALA A 1 180 ? 2.832 23.401 48.807 1.00 82.31 180 ALA A CA 1
ATOM 1311 C C . ALA A 1 180 ? 4.041 22.454 48.668 1.00 82.31 180 ALA A C 1
ATOM 1313 O O . ALA A 1 180 ? 5.142 22.827 49.084 1.00 82.31 180 ALA A O 1
ATOM 1314 N N . PRO A 1 181 ? 3.853 21.226 48.151 1.00 84.44 181 PRO A N 1
ATOM 1315 C CA . PRO A 1 181 ? 4.978 20.365 47.809 1.00 84.44 181 PRO A CA 1
ATOM 1316 C C . PRO A 1 181 ? 5.863 21.050 46.761 1.00 84.44 181 PRO A C 1
ATOM 1318 O O . PRO A 1 181 ? 5.357 21.763 45.899 1.00 84.44 181 PRO A O 1
ATOM 1321 N N . G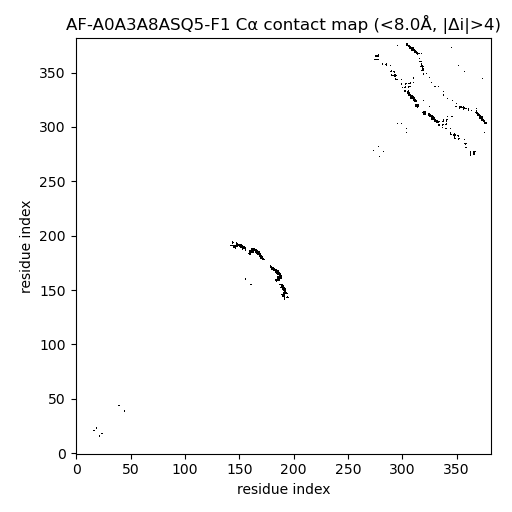LU A 1 182 ? 7.173 20.836 46.864 1.00 88.44 182 GLU A N 1
ATOM 1322 C CA . GLU A 1 182 ? 8.132 21.252 45.840 1.00 88.44 182 GLU A CA 1
ATOM 1323 C C . GLU A 1 182 ? 7.886 20.423 44.574 1.00 88.44 182 GLU A C 1
ATOM 1325 O O . GLU A 1 182 ? 7.837 19.191 44.641 1.00 88.44 182 GLU A O 1
ATOM 1330 N N . GLU A 1 183 ? 7.678 21.099 43.446 1.00 89.44 183 GLU A N 1
ATOM 1331 C CA . GLU A 1 183 ? 7.466 20.470 42.141 1.00 89.44 183 GLU A CA 1
ATOM 1332 C C . GLU A 1 183 ? 8.498 21.009 41.146 1.00 89.44 183 GLU A C 1
ATOM 1334 O O . GLU A 1 183 ? 8.650 22.222 40.993 1.00 89.44 183 GLU A O 1
ATOM 1339 N N . GLU A 1 184 ? 9.203 20.098 40.475 1.00 90.44 184 GLU A N 1
ATOM 1340 C CA . GLU A 1 184 ? 10.168 20.426 39.423 1.00 90.44 184 GLU A CA 1
ATOM 1341 C C . GLU A 1 184 ? 9.441 20.874 38.145 1.00 90.44 184 GLU A C 1
ATOM 1343 O O . GLU A 1 184 ? 8.335 20.406 37.847 1.00 90.44 184 GLU A O 1
ATOM 1348 N N . ALA A 1 185 ? 10.071 21.760 37.368 1.00 93.06 185 ALA A N 1
ATOM 1349 C CA . ALA A 1 185 ? 9.544 22.149 36.066 1.00 93.06 185 ALA A CA 1
ATOM 1350 C C . ALA A 1 185 ? 9.550 20.952 35.103 1.00 93.06 185 ALA A C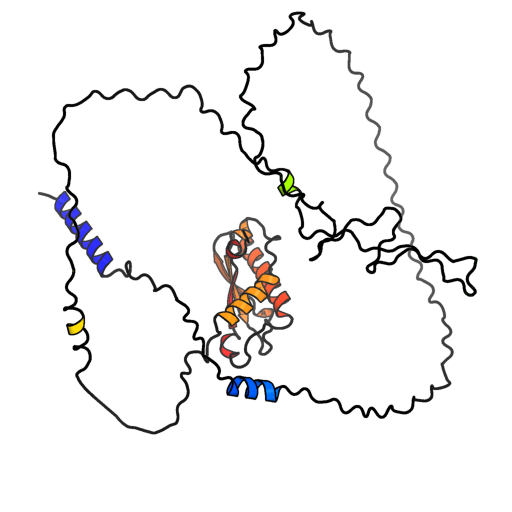 1
ATOM 1352 O O . ALA A 1 185 ? 10.557 20.245 34.988 1.00 93.06 185 ALA A O 1
ATOM 1353 N N . THR A 1 186 ? 8.450 20.758 34.373 1.00 93.94 186 THR A N 1
ATOM 1354 C CA . THR A 1 186 ? 8.330 19.716 33.346 1.00 93.94 186 THR A CA 1
ATOM 1355 C C . THR A 1 186 ? 7.947 20.303 31.991 1.00 93.94 186 THR A C 1
ATOM 1357 O O . THR A 1 186 ? 7.185 21.265 31.939 1.00 93.94 186 THR A O 1
ATOM 1360 N N . ALA A 1 187 ? 8.446 19.731 30.892 1.00 94.25 187 ALA A N 1
ATOM 1361 C CA . ALA A 1 187 ? 8.123 20.151 29.526 1.00 94.25 187 ALA A CA 1
ATOM 1362 C C . ALA A 1 187 ? 8.153 18.975 28.527 1.00 94.25 187 ALA A C 1
ATOM 1364 O O . ALA A 1 187 ? 8.895 18.012 28.736 1.00 94.25 187 ALA A O 1
ATOM 1365 N N . PRO A 1 188 ? 7.382 19.051 27.426 1.00 92.69 188 PRO A N 1
ATOM 1366 C CA . PRO A 1 188 ? 7.377 18.026 26.382 1.00 92.69 188 PRO A CA 1
ATOM 1367 C C . PRO A 1 188 ? 8.705 17.920 25.620 1.00 92.69 188 PRO A C 1
ATOM 1369 O O . PRO A 1 188 ? 9.484 18.867 25.536 1.00 92.69 188 PRO A O 1
ATOM 1372 N N . GLU A 1 189 ? 8.949 16.745 25.031 1.00 91.62 189 GLU A N 1
ATOM 1373 C CA . GLU A 1 189 ? 10.115 16.487 24.174 1.00 91.62 189 GLU A CA 1
ATOM 1374 C C . GLU A 1 189 ? 10.120 17.373 22.916 1.00 91.62 189 GLU A C 1
ATOM 1376 O O . GLU A 1 189 ? 9.067 17.618 22.321 1.00 91.62 189 GLU A O 1
ATOM 1381 N N . GLU A 1 190 ? 11.319 17.778 22.469 1.00 92.81 190 GLU A N 1
ATOM 1382 C CA . GLU A 1 190 ? 11.524 18.513 21.210 1.00 92.81 190 GLU A CA 1
ATOM 1383 C C . GLU A 1 190 ? 10.863 17.764 20.046 1.00 92.81 190 GLU A C 1
ATOM 1385 O O . GLU A 1 190 ? 11.081 16.561 19.859 1.00 92.81 190 GLU A O 1
ATOM 1390 N N . ALA A 1 191 ? 10.069 18.472 19.242 1.00 92.06 191 ALA A N 1
ATOM 1391 C CA . ALA A 1 191 ? 9.357 17.874 18.123 1.00 92.06 191 ALA A CA 1
ATOM 1392 C C . ALA A 1 191 ? 9.450 18.733 16.863 1.00 92.06 191 ALA A C 1
ATOM 1394 O O . ALA A 1 191 ? 9.211 19.939 16.903 1.00 92.06 191 ALA A O 1
ATOM 1395 N N . ALA A 1 192 ? 9.742 18.084 15.737 1.00 91.12 192 ALA A N 1
ATOM 1396 C CA . ALA A 1 192 ? 9.762 18.690 14.411 1.00 91.12 192 ALA A CA 1
ATOM 1397 C C . ALA A 1 192 ? 8.512 18.288 13.617 1.00 91.12 192 ALA A C 1
ATOM 1399 O O . ALA A 1 192 ? 7.882 17.265 13.885 1.00 91.12 192 ALA A O 1
ATOM 1400 N N . THR A 1 193 ? 8.155 19.075 12.606 1.00 89.56 193 THR A N 1
ATOM 1401 C CA . THR A 1 193 ? 7.007 18.772 11.730 1.00 89.56 193 THR A CA 1
ATOM 1402 C C . THR A 1 193 ? 7.346 17.789 10.606 1.00 89.56 193 THR A C 1
ATOM 1404 O O . THR A 1 193 ? 6.450 17.158 10.044 1.00 89.56 193 THR A O 1
ATOM 1407 N N . GLU A 1 194 ? 8.634 17.614 10.304 1.00 85.19 194 GLU A N 1
ATOM 1408 C CA . GLU A 1 194 ? 9.135 16.794 9.202 1.00 85.19 194 GLU A CA 1
ATOM 1409 C C . GLU A 1 194 ? 10.406 16.028 9.599 1.00 85.19 194 GLU A C 1
ATOM 1411 O O . GLU A 1 194 ? 11.201 16.480 10.423 1.00 85.19 194 GLU A O 1
ATOM 1416 N N . ILE A 1 195 ? 10.595 14.850 8.998 1.00 80.38 195 ILE A N 1
ATOM 1417 C CA . ILE A 1 195 ? 11.791 14.021 9.172 1.00 80.38 195 ILE A CA 1
ATOM 1418 C C . ILE A 1 195 ? 12.812 14.451 8.122 1.00 80.38 195 ILE A C 1
ATOM 1420 O O . ILE A 1 195 ? 12.748 13.995 6.982 1.00 80.38 195 ILE A O 1
ATOM 1424 N N . VAL A 1 196 ? 13.766 15.294 8.510 1.00 72.44 196 VAL A N 1
ATOM 1425 C CA . VAL A 1 196 ? 14.899 15.625 7.638 1.00 72.44 196 VAL A CA 1
ATOM 1426 C C . VAL A 1 196 ? 15.822 14.415 7.572 1.00 72.44 196 VAL A C 1
ATOM 1428 O O . VAL A 1 196 ? 16.376 13.976 8.582 1.00 72.44 196 VAL A O 1
ATOM 1431 N N . THR A 1 197 ? 15.971 13.840 6.382 1.00 69.31 197 THR A N 1
ATOM 1432 C CA . THR A 1 197 ? 16.884 12.712 6.177 1.00 69.31 197 THR A CA 1
ATOM 1433 C C . THR A 1 197 ? 18.298 13.218 5.900 1.00 69.31 197 THR A C 1
ATOM 1435 O O . THR A 1 197 ? 18.482 14.192 5.176 1.00 69.31 197 THR A O 1
ATOM 1438 N N . GLU A 1 198 ? 19.326 12.522 6.401 1.00 66.56 198 GLU A N 1
ATOM 1439 C CA . GLU A 1 198 ? 20.747 12.883 6.194 1.00 66.56 198 GLU A CA 1
ATOM 1440 C C . GLU A 1 198 ? 21.121 13.019 4.693 1.00 66.56 198 GLU A C 1
ATOM 1442 O O . GLU A 1 198 ? 22.080 13.695 4.325 1.00 66.56 198 GLU A O 1
ATOM 1447 N N . ALA A 1 199 ? 20.318 12.427 3.799 1.00 58.81 199 ALA A N 1
ATOM 1448 C CA . ALA A 1 199 ? 20.457 12.522 2.348 1.00 58.81 199 ALA A CA 1
ATOM 1449 C C . ALA A 1 199 ? 20.128 13.913 1.766 1.00 58.81 199 ALA A C 1
ATOM 1451 O O . ALA A 1 199 ? 20.675 14.270 0.719 1.00 58.81 199 ALA A O 1
ATOM 1452 N N . GLU A 1 200 ? 19.265 14.701 2.412 1.00 62.25 200 GLU A N 1
ATOM 1453 C CA . GLU A 1 200 ? 18.923 16.057 1.958 1.00 62.25 200 GLU A CA 1
ATOM 1454 C C . GLU A 1 200 ? 20.046 17.064 2.234 1.00 62.25 200 GLU A C 1
ATOM 1456 O O . GLU A 1 200 ? 20.197 18.039 1.498 1.00 62.25 200 GLU A O 1
ATOM 1461 N N . GLU A 1 201 ? 20.910 16.786 3.213 1.00 61.81 201 GLU A N 1
ATOM 1462 C CA . GLU A 1 201 ? 22.010 17.675 3.599 1.00 61.81 201 GLU A CA 1
ATOM 1463 C C . GLU A 1 201 ? 23.232 17.573 2.665 1.00 61.81 201 GLU A C 1
ATOM 1465 O O . GLU A 1 201 ? 24.060 18.482 2.607 1.00 61.81 201 GLU A O 1
ATOM 1470 N N . THR A 1 202 ? 23.365 16.483 1.894 1.00 57.50 202 THR A N 1
ATOM 1471 C CA . THR A 1 202 ? 24.617 16.172 1.168 1.00 57.50 202 THR A CA 1
ATOM 1472 C C . THR A 1 202 ? 24.580 16.388 -0.352 1.00 57.50 202 THR A C 1
ATOM 1474 O O . THR A 1 202 ? 25.572 16.117 -1.036 1.00 57.50 202 THR A O 1
ATOM 1477 N N . ALA A 1 203 ? 23.475 16.868 -0.931 1.00 59.66 203 ALA A N 1
ATOM 1478 C CA . ALA A 1 203 ? 23.366 17.026 -2.383 1.00 59.66 203 ALA A CA 1
ATOM 1479 C C . ALA A 1 203 ? 23.894 18.398 -2.862 1.00 59.66 203 ALA A C 1
ATOM 1481 O O . ALA A 1 203 ? 23.305 19.433 -2.543 1.00 59.66 203 ALA A O 1
ATOM 1482 N N . PRO A 1 204 ? 24.962 18.468 -3.688 1.00 65.31 204 PRO A N 1
ATOM 1483 C CA . PRO A 1 204 ? 25.368 19.735 -4.281 1.00 65.31 204 PRO A CA 1
ATOM 1484 C C . PRO A 1 204 ? 24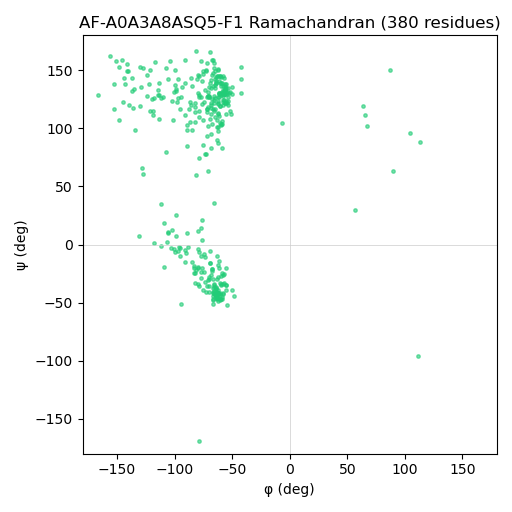.282 20.218 -5.249 1.00 65.31 204 PRO A C 1
ATOM 1486 O O . PRO A 1 204 ? 23.978 19.558 -6.243 1.00 65.31 204 PRO A O 1
ATOM 1489 N N . SER A 1 205 ? 23.740 21.413 -5.005 1.00 64.81 205 SER A N 1
ATOM 1490 C CA . SER A 1 205 ? 22.650 22.007 -5.796 1.00 64.81 205 SER A CA 1
ATOM 1491 C C . SER A 1 205 ? 23.008 22.284 -7.265 1.00 64.81 205 SER A C 1
ATOM 1493 O O . SER A 1 205 ? 22.134 22.608 -8.071 1.00 64.81 205 SER A O 1
ATOM 1495 N N . ARG A 1 206 ? 24.289 22.157 -7.648 1.00 64.31 206 ARG A N 1
ATOM 1496 C CA . ARG A 1 206 ? 24.768 22.300 -9.030 1.00 64.31 206 ARG A CA 1
ATOM 1497 C C . ARG A 1 206 ? 25.916 21.331 -9.324 1.00 64.31 206 ARG A C 1
ATOM 1499 O O . ARG A 1 206 ? 26.971 21.394 -8.701 1.00 64.31 206 ARG A O 1
ATOM 1506 N N . SER A 1 207 ? 25.751 20.487 -10.345 1.00 68.19 207 SER A N 1
ATOM 1507 C CA . SER A 1 207 ? 26.854 19.707 -10.920 1.00 68.19 207 SER A CA 1
ATOM 1508 C C . SER A 1 207 ? 27.689 20.584 -11.856 1.00 68.19 207 SER A C 1
ATOM 1510 O O . SER A 1 207 ? 27.147 21.183 -12.790 1.00 68.19 207 SER A O 1
ATOM 1512 N N . VAL A 1 208 ? 29.009 20.625 -11.678 1.00 72.94 208 VAL A N 1
ATOM 1513 C CA . VAL A 1 208 ? 29.901 21.284 -12.643 1.00 72.94 208 VAL A CA 1
ATOM 1514 C C . VAL A 1 208 ? 29.902 20.476 -13.943 1.00 72.94 208 VAL A C 1
ATOM 1516 O O . VAL A 1 208 ? 30.307 19.314 -13.969 1.00 72.94 208 VAL A O 1
ATOM 1519 N N . ARG A 1 209 ? 29.437 21.085 -15.042 1.00 71.38 209 ARG A N 1
ATOM 1520 C CA . ARG A 1 209 ? 29.469 20.463 -16.373 1.00 71.38 209 ARG A CA 1
ATOM 1521 C C . ARG A 1 209 ? 30.928 20.151 -16.755 1.00 71.38 209 ARG A C 1
ATOM 1523 O O . ARG A 1 209 ? 31.756 21.065 -16.731 1.00 71.38 209 ARG A O 1
ATOM 1530 N N . PRO A 1 210 ? 31.256 18.914 -17.174 1.00 66.94 210 PRO A N 1
ATOM 1531 C CA . PRO A 1 210 ? 32.589 18.591 -17.668 1.00 66.94 210 PRO A CA 1
ATOM 1532 C C . PRO A 1 210 ? 32.954 19.489 -18.855 1.00 66.94 210 PRO A C 1
ATOM 1534 O O . PRO A 1 210 ? 32.185 19.605 -19.814 1.00 66.94 210 PRO A O 1
ATOM 1537 N N . LYS A 1 211 ? 34.132 20.122 -18.810 1.00 73.88 211 LYS A N 1
ATOM 1538 C CA . LYS A 1 211 ? 34.677 20.860 -19.958 1.00 73.88 211 LYS A CA 1
ATOM 1539 C C . LYS A 1 211 ? 34.796 19.900 -21.145 1.00 73.88 211 LYS A C 1
ATOM 1541 O O . LYS A 1 211 ? 35.372 18.818 -21.018 1.00 73.88 211 LYS A O 1
ATOM 1546 N N . ALA A 1 212 ? 34.232 20.290 -22.289 1.00 65.12 212 ALA A N 1
ATOM 1547 C CA . ALA A 1 212 ? 34.349 19.520 -23.520 1.00 65.12 212 ALA A CA 1
ATOM 1548 C C . ALA A 1 212 ? 35.832 19.283 -23.845 1.00 65.12 212 ALA A C 1
ATOM 1550 O O . ALA A 1 212 ? 36.658 20.191 -23.742 1.00 65.12 212 ALA A O 1
ATOM 1551 N N . ARG A 1 213 ? 36.161 18.040 -24.209 1.00 63.00 213 ARG A N 1
ATOM 1552 C CA . ARG A 1 213 ? 37.526 17.611 -24.522 1.00 63.00 213 ARG A CA 1
ATOM 1553 C C . ARG A 1 213 ? 38.091 18.479 -25.664 1.00 63.00 213 ARG A C 1
ATOM 1555 O O . ARG A 1 213 ? 37.475 18.513 -26.732 1.00 63.00 213 ARG A O 1
ATOM 1562 N N . PRO A 1 214 ? 39.249 19.137 -25.492 1.00 56.16 214 PRO A N 1
ATOM 1563 C CA . PRO A 1 214 ? 39.895 19.846 -26.585 1.00 56.16 214 PRO A CA 1
ATOM 1564 C C . PRO A 1 214 ? 40.408 18.821 -27.603 1.00 56.16 214 PRO A C 1
ATOM 1566 O O . PRO A 1 214 ? 41.014 17.822 -27.219 1.00 56.16 214 PRO A O 1
ATOM 1569 N N . ASN A 1 215 ? 40.163 19.084 -28.889 1.00 62.81 215 ASN A N 1
ATOM 1570 C CA . ASN A 1 215 ? 40.475 18.256 -30.067 1.00 62.81 215 ASN A CA 1
ATOM 1571 C C . ASN A 1 215 ? 39.401 17.246 -30.500 1.00 62.81 215 ASN A C 1
ATOM 1573 O O . ASN A 1 215 ? 39.641 16.041 -30.578 1.00 62.81 215 ASN A O 1
ATOM 1577 N N . ARG A 1 216 ? 38.234 17.759 -30.906 1.00 56.16 216 ARG A N 1
ATOM 1578 C CA . ARG A 1 216 ? 37.471 17.140 -31.999 1.00 56.16 216 ARG A CA 1
ATOM 1579 C C . ARG A 1 216 ? 37.840 17.871 -33.301 1.00 56.16 216 ARG A C 1
ATOM 1581 O O . ARG A 1 216 ? 37.592 19.072 -33.368 1.00 56.16 216 ARG A O 1
ATOM 1588 N N . PRO A 1 217 ? 38.460 17.207 -34.293 1.00 59.06 217 PRO A N 1
ATOM 1589 C CA . PRO A 1 217 ? 38.749 17.819 -35.589 1.00 59.06 217 PRO A CA 1
ATOM 1590 C C . PRO A 1 217 ? 37.457 18.268 -36.279 1.00 59.06 217 PRO A C 1
ATOM 1592 O O . PRO A 1 217 ? 36.453 17.553 -36.229 1.00 59.06 217 PRO A O 1
ATOM 1595 N N . ALA A 1 218 ? 37.492 19.445 -36.902 1.00 60.62 218 ALA A N 1
ATOM 1596 C CA . ALA A 1 218 ? 36.391 19.963 -37.705 1.00 60.62 218 ALA A CA 1
ATOM 1597 C C . ALA A 1 218 ? 36.158 19.066 -38.941 1.00 60.62 218 ALA A C 1
ATOM 1599 O O . ALA A 1 218 ? 37.136 18.650 -39.571 1.00 60.62 218 ALA A O 1
ATOM 1600 N N . PRO A 1 219 ? 34.898 18.753 -39.300 1.00 63.41 219 PRO A N 1
ATOM 1601 C CA . PRO A 1 219 ? 34.572 18.171 -40.600 1.00 63.41 219 PRO A CA 1
ATOM 1602 C C . PRO A 1 219 ? 35.044 19.093 -41.740 1.00 63.41 219 PRO A C 1
ATOM 1604 O O . PRO A 1 219 ? 35.001 20.313 -41.568 1.00 63.41 219 PRO A O 1
ATOM 1607 N N . PRO A 1 220 ? 35.503 18.551 -42.882 1.00 55.62 220 PRO A N 1
ATOM 1608 C CA . PRO A 1 220 ? 35.935 19.366 -44.013 1.00 55.62 220 PRO A CA 1
ATOM 1609 C C . PRO A 1 220 ? 34.766 20.170 -44.601 1.00 55.62 220 PRO A C 1
ATOM 1611 O O . PRO A 1 220 ? 33.652 19.661 -44.705 1.00 55.62 220 PRO A O 1
ATOM 1614 N N . GLU A 1 221 ? 35.046 21.417 -44.989 1.00 51.47 221 GLU A N 1
ATOM 1615 C CA . GLU A 1 221 ? 34.125 22.290 -45.721 1.00 51.47 221 GLU A CA 1
ATOM 1616 C C . GLU A 1 221 ? 33.755 21.661 -47.069 1.00 51.47 221 GLU A C 1
ATOM 1618 O O . GLU A 1 221 ? 34.614 21.432 -47.927 1.00 51.47 221 GLU A O 1
ATOM 1623 N N . GLU A 1 222 ? 32.463 21.398 -47.266 1.00 51.75 222 GLU A N 1
ATOM 1624 C CA . GLU A 1 222 ? 31.919 21.129 -48.590 1.00 51.75 222 GLU A CA 1
ATOM 1625 C C . GLU A 1 222 ? 31.843 22.435 -49.385 1.00 51.75 222 GLU A C 1
ATOM 1627 O O . GLU A 1 222 ? 31.425 23.489 -48.907 1.00 51.75 222 GLU A O 1
ATOM 1632 N N . THR A 1 223 ? 32.326 22.346 -50.617 1.00 44.25 223 THR A N 1
ATOM 1633 C CA . THR A 1 223 ? 32.438 23.428 -51.592 1.00 44.25 223 THR A CA 1
ATOM 1634 C C . THR A 1 223 ? 31.044 23.928 -52.002 1.00 44.25 223 THR A C 1
ATOM 1636 O O . THR A 1 223 ? 30.146 23.100 -52.166 1.00 44.25 223 THR A O 1
ATOM 1639 N N . PRO A 1 224 ? 30.828 25.240 -52.225 1.00 50.28 224 PRO A N 1
ATOM 1640 C CA . PRO A 1 224 ? 29.517 25.755 -52.606 1.00 50.28 224 PRO A CA 1
ATOM 1641 C C . PRO A 1 224 ? 29.157 25.291 -54.021 1.00 50.28 224 PRO A C 1
ATOM 1643 O O . PRO A 1 224 ? 29.881 25.587 -54.973 1.00 50.28 224 PRO A O 1
ATOM 1646 N N . VAL A 1 225 ? 28.035 24.587 -54.159 1.00 43.91 225 VAL A N 1
ATOM 1647 C CA . VAL A 1 225 ? 27.355 24.391 -55.443 1.00 43.91 225 VAL A CA 1
ATOM 1648 C C . VAL A 1 225 ? 26.206 25.386 -55.565 1.00 43.91 225 VAL A C 1
ATOM 1650 O O . VAL A 1 225 ? 25.440 25.613 -54.634 1.00 43.91 225 VAL A O 1
ATOM 1653 N N . GLU A 1 226 ? 26.190 25.984 -56.745 1.00 44.16 226 GLU A N 1
ATOM 1654 C CA . GLU A 1 226 ? 25.372 27.058 -57.294 1.00 44.16 226 GLU A CA 1
ATOM 1655 C C . GLU A 1 226 ? 23.866 26.990 -56.982 1.00 44.16 226 GLU A C 1
ATOM 1657 O O . GLU A 1 226 ? 23.236 25.931 -56.987 1.00 44.16 226 GLU A O 1
ATOM 1662 N N . GLU A 1 227 ? 23.295 28.174 -56.758 1.00 45.53 227 GLU A N 1
ATOM 1663 C CA . GLU A 1 227 ? 21.882 28.438 -56.510 1.00 45.53 227 GLU A CA 1
ATOM 1664 C C . GLU A 1 227 ? 20.984 27.906 -57.638 1.00 45.53 227 GLU A C 1
ATOM 1666 O O . GLU A 1 227 ? 21.149 28.239 -58.811 1.00 45.53 227 GLU A O 1
ATOM 1671 N N . THR A 1 228 ? 19.949 27.145 -57.280 1.00 34.19 228 THR A N 1
ATOM 1672 C CA . THR A 1 228 ? 18.754 26.989 -58.117 1.00 34.19 228 THR A CA 1
ATOM 1673 C C . THR A 1 228 ? 17.544 27.448 -57.314 1.00 34.19 228 THR A C 1
ATOM 1675 O O . THR A 1 228 ? 17.197 26.868 -56.289 1.00 34.19 228 THR A O 1
ATOM 1678 N N . GLN A 1 229 ? 16.926 28.526 -57.793 1.00 49.12 229 GLN A N 1
ATOM 1679 C CA . GLN A 1 229 ? 15.679 29.102 -57.299 1.00 49.12 229 GLN A CA 1
ATOM 1680 C C . GLN A 1 229 ? 14.556 28.058 -57.324 1.00 49.12 229 GLN A C 1
ATOM 1682 O O . GLN A 1 229 ? 14.328 27.430 -58.356 1.00 49.12 229 GLN A O 1
ATOM 1687 N N . THR A 1 230 ? 13.799 27.921 -56.236 1.00 34.41 230 THR A N 1
ATOM 1688 C CA . THR A 1 230 ? 12.394 27.480 -56.258 1.00 34.41 230 THR A CA 1
ATOM 1689 C C . THR A 1 230 ? 11.673 28.067 -55.046 1.00 34.41 230 THR A C 1
ATOM 1691 O O . THR A 1 230 ? 12.238 28.178 -53.963 1.00 34.41 230 THR A O 1
ATOM 1694 N N . ALA A 1 231 ? 10.453 28.521 -55.313 1.00 40.28 231 ALA A N 1
ATOM 1695 C CA . ALA A 1 231 ? 9.665 29.477 -54.558 1.00 40.28 231 ALA A CA 1
ATOM 1696 C C . ALA A 1 231 ? 9.228 29.039 -53.150 1.00 40.28 231 ALA A C 1
ATOM 1698 O O . ALA A 1 231 ? 8.943 27.874 -52.879 1.00 40.28 231 ALA A O 1
ATOM 1699 N N . GLU A 1 232 ? 9.116 30.062 -52.311 1.00 45.94 232 GLU A N 1
ATOM 1700 C CA . GLU A 1 232 ? 8.400 30.156 -51.040 1.00 45.94 232 GLU A CA 1
ATOM 1701 C C . GLU A 1 232 ? 6.939 29.665 -51.165 1.00 45.94 232 GLU A C 1
ATOM 1703 O O . GLU A 1 232 ? 6.267 30.023 -52.137 1.00 45.94 232 GLU A O 1
ATOM 1708 N N . PRO A 1 233 ? 6.406 28.863 -50.222 1.00 39.84 233 PRO A N 1
ATOM 1709 C CA . PRO A 1 233 ? 4.973 28.637 -50.137 1.00 39.84 233 PRO A CA 1
ATOM 1710 C C . PRO A 1 233 ? 4.318 29.739 -49.295 1.00 39.84 233 PRO A C 1
ATOM 1712 O O . PRO A 1 233 ? 4.616 29.902 -48.112 1.00 39.84 233 PRO A O 1
ATOM 1715 N N . GLU A 1 234 ? 3.394 30.470 -49.919 1.00 41.16 234 GLU A N 1
ATOM 1716 C CA . GLU A 1 234 ? 2.487 31.405 -49.257 1.00 41.16 234 GLU A CA 1
ATOM 1717 C C . GLU A 1 234 ? 1.496 30.668 -48.340 1.00 41.16 234 GLU A C 1
ATOM 1719 O O . GLU A 1 234 ? 0.883 29.664 -48.708 1.00 41.16 234 GLU A O 1
ATOM 1724 N N . THR A 1 235 ? 1.301 31.220 -47.145 1.00 41.72 235 THR A N 1
ATOM 1725 C CA . THR A 1 235 ? 0.227 30.883 -46.204 1.00 41.72 235 THR A CA 1
ATOM 1726 C C . THR A 1 235 ? -1.131 31.363 -46.738 1.00 41.72 235 THR A C 1
ATOM 1728 O O . THR A 1 235 ? -1.274 32.565 -46.968 1.00 41.72 235 THR A O 1
ATOM 1731 N N . PRO A 1 236 ? -2.176 30.517 -46.843 1.00 43.41 236 PRO A N 1
ATOM 1732 C CA . PRO A 1 236 ? -3.541 30.998 -47.017 1.00 43.41 236 PRO A CA 1
ATOM 1733 C C . PRO A 1 236 ? -4.254 31.198 -45.670 1.00 43.41 236 PRO A C 1
ATOM 1735 O O . PRO A 1 236 ? -4.160 30.383 -44.752 1.00 43.41 236 PRO A O 1
ATOM 1738 N N . ALA A 1 237 ? -5.000 32.300 -45.591 1.00 43.56 237 ALA A N 1
ATOM 1739 C CA . ALA A 1 237 ? -5.942 32.654 -44.531 1.00 43.56 237 ALA A CA 1
ATOM 1740 C C . ALA A 1 237 ? -7.184 31.724 -44.503 1.00 43.56 237 ALA A C 1
ATOM 1742 O O . ALA A 1 237 ? -7.511 31.114 -45.524 1.00 43.56 237 ALA A O 1
ATOM 1743 N N . PRO A 1 238 ? -7.912 31.631 -43.370 1.00 43.69 238 PRO A N 1
ATOM 1744 C CA . PRO A 1 238 ? -9.083 30.763 -43.237 1.00 43.69 238 PRO A CA 1
ATOM 1745 C C . PRO A 1 238 ? -10.323 31.336 -43.946 1.00 43.69 238 PRO A C 1
ATOM 1747 O O . PRO A 1 238 ? -10.599 32.534 -43.870 1.00 43.69 238 PRO A O 1
ATOM 1750 N N . ALA A 1 239 ? -11.098 30.459 -44.588 1.00 39.94 239 ALA A N 1
ATOM 1751 C CA . ALA A 1 239 ? -12.454 30.735 -45.068 1.00 39.94 239 ALA A CA 1
ATOM 1752 C C . ALA A 1 239 ? -13.499 30.160 -44.080 1.00 39.94 239 ALA A C 1
ATOM 1754 O O . ALA A 1 239 ? -13.196 29.173 -43.405 1.00 39.94 239 ALA A O 1
ATOM 1755 N N . PRO A 1 240 ? -14.699 30.762 -43.962 1.00 47.78 240 PRO A N 1
ATOM 1756 C CA . PRO A 1 240 ? -15.724 30.366 -42.994 1.00 47.78 240 PRO A CA 1
ATOM 1757 C C . PRO A 1 240 ? -16.509 29.123 -43.446 1.00 47.78 240 PRO A C 1
ATOM 1759 O O . PRO A 1 240 ? -16.778 28.954 -44.633 1.00 47.78 240 PRO A O 1
ATOM 1762 N N . THR A 1 241 ? -16.900 28.279 -42.490 1.00 42.22 241 THR A N 1
ATOM 1763 C CA . THR A 1 241 ? -17.728 27.082 -42.711 1.00 42.22 241 THR A CA 1
ATOM 1764 C C . THR A 1 241 ? -19.204 27.414 -42.471 1.00 42.22 241 THR A C 1
ATOM 1766 O O . THR A 1 241 ? -19.547 27.936 -41.413 1.00 42.22 241 THR A O 1
ATOM 1769 N N . ASP A 1 242 ? -20.068 27.104 -43.440 1.00 43.25 242 ASP A N 1
ATOM 1770 C CA . ASP A 1 242 ? -21.523 27.277 -43.368 1.00 43.25 242 ASP A CA 1
ATOM 1771 C C . ASP A 1 242 ? -22.188 26.254 -42.416 1.00 43.25 242 ASP A C 1
ATOM 1773 O O . ASP A 1 242 ? -22.044 25.043 -42.573 1.00 43.25 242 ASP A O 1
ATOM 1777 N N . GLU A 1 243 ? -22.984 26.733 -41.453 1.00 49.56 243 GLU A N 1
ATOM 1778 C CA . GLU A 1 243 ? -23.703 25.948 -40.425 1.00 49.56 243 GLU A CA 1
ATOM 1779 C C . GLU A 1 243 ? -24.970 25.209 -40.929 1.00 49.56 243 GLU A C 1
ATOM 1781 O O . GLU A 1 243 ? -25.849 24.862 -40.139 1.00 49.56 243 GLU A O 1
ATOM 1786 N N . SER A 1 244 ? -25.117 24.944 -42.232 1.00 52.03 244 SER A N 1
ATOM 1787 C CA . SER A 1 244 ? -26.379 24.400 -42.782 1.00 52.03 244 SER A CA 1
ATOM 1788 C C . SER A 1 244 ? -26.418 22.886 -43.045 1.00 52.03 244 SER A C 1
ATOM 1790 O O . SER A 1 244 ? -27.503 22.347 -43.262 1.00 52.03 244 SER A O 1
ATOM 1792 N N . ASP A 1 245 ? -25.300 22.165 -42.903 1.00 47.00 245 ASP A N 1
ATOM 1793 C CA . ASP A 1 245 ? -25.241 20.720 -43.203 1.00 47.00 245 ASP A CA 1
ATOM 1794 C C . ASP A 1 245 ? -25.432 19.793 -41.985 1.00 47.00 245 ASP A C 1
ATOM 1796 O O . ASP A 1 245 ? -25.655 18.592 -42.138 1.00 47.00 245 ASP A O 1
ATOM 1800 N N . ILE A 1 246 ? -25.435 20.328 -40.758 1.00 51.62 246 ILE A N 1
ATOM 1801 C CA . ILE A 1 246 ? -25.628 19.523 -39.534 1.00 51.62 246 ILE A CA 1
ATOM 1802 C C . ILE A 1 246 ? -27.123 19.254 -39.260 1.00 51.62 246 ILE A C 1
ATOM 1804 O O . ILE A 1 246 ? -27.482 18.233 -38.672 1.00 51.62 246 ILE A O 1
ATOM 1808 N N . ALA A 1 247 ? -28.026 20.104 -39.760 1.00 48.78 247 ALA A N 1
ATOM 1809 C CA . ALA A 1 247 ? -29.471 19.949 -39.561 1.00 48.78 247 ALA A CA 1
ATOM 1810 C C . ALA A 1 247 ? -30.113 18.857 -40.445 1.00 48.78 247 ALA A C 1
ATOM 1812 O O . ALA A 1 247 ? -31.184 18.350 -40.110 1.00 48.78 247 ALA A O 1
ATOM 1813 N N . ALA A 1 248 ? -29.469 18.450 -41.545 1.00 47.28 248 ALA A N 1
ATOM 1814 C CA . ALA A 1 248 ? -29.999 17.420 -42.445 1.00 47.28 248 ALA A CA 1
ATOM 1815 C C . ALA A 1 248 ? -29.701 15.983 -41.970 1.00 47.28 248 ALA A C 1
ATOM 1817 O O . ALA A 1 248 ? -30.453 15.062 -42.286 1.00 47.28 248 ALA A O 1
ATOM 1818 N N . ALA A 1 249 ? -28.651 15.784 -41.166 1.00 44.28 249 ALA A N 1
ATOM 1819 C CA . ALA A 1 249 ? -28.260 14.463 -40.668 1.00 44.28 249 ALA A CA 1
ATOM 1820 C C . ALA A 1 249 ? -29.100 13.984 -39.466 1.00 44.28 249 ALA A C 1
ATOM 1822 O O . ALA A 1 249 ? -29.185 12.782 -39.219 1.00 44.28 249 ALA A O 1
ATOM 1823 N N . LEU A 1 250 ? -29.773 14.894 -38.748 1.00 47.28 250 LEU A N 1
ATOM 1824 C CA . LEU A 1 250 ? -30.593 14.548 -37.579 1.00 47.28 250 LEU A CA 1
ATOM 1825 C C . LEU A 1 250 ? -32.028 14.103 -37.932 1.00 47.28 250 LEU A C 1
ATOM 1827 O O . LEU A 1 250 ? -32.707 13.509 -37.100 1.00 47.28 250 LEU A O 1
ATOM 1831 N N . ALA A 1 251 ? -32.497 14.347 -39.161 1.00 48.69 251 ALA A N 1
ATOM 1832 C CA . ALA A 1 251 ? -33.863 14.018 -39.587 1.00 48.69 251 ALA A CA 1
ATOM 1833 C C . ALA A 1 251 ? -34.021 12.606 -40.194 1.00 48.69 251 ALA A C 1
ATOM 1835 O O . ALA A 1 251 ? -35.144 12.171 -40.436 1.00 48.69 251 ALA A O 1
ATOM 1836 N N . ALA A 1 252 ? -32.927 11.872 -40.430 1.00 46.06 252 ALA A N 1
ATOM 1837 C CA . ALA A 1 252 ? -32.961 10.568 -41.107 1.00 46.06 252 ALA A CA 1
ATOM 1838 C C . ALA A 1 252 ? -32.988 9.346 -40.163 1.00 46.06 252 ALA A C 1
ATOM 1840 O O . ALA A 1 252 ? -33.089 8.220 -40.640 1.00 46.06 252 ALA A O 1
ATOM 1841 N N . ALA A 1 253 ? -32.933 9.538 -38.840 1.00 44.06 253 ALA A N 1
ATOM 1842 C CA . ALA A 1 253 ? -32.940 8.442 -37.859 1.00 44.06 253 ALA A CA 1
ATOM 1843 C C . ALA A 1 253 ? -34.322 8.165 -37.225 1.00 44.06 253 ALA A C 1
ATOM 1845 O O . ALA A 1 253 ? -34.426 7.370 -36.295 1.00 44.06 253 ALA A O 1
ATOM 1846 N N . GLY A 1 254 ? -35.386 8.815 -37.710 1.00 47.47 254 GLY A N 1
ATOM 1847 C CA . GLY A 1 254 ? -36.729 8.734 -37.130 1.00 47.47 254 GLY A CA 1
ATOM 1848 C C . GLY A 1 254 ? -37.823 8.374 -38.133 1.00 47.47 254 GLY A C 1
ATOM 1849 O O . GLY A 1 254 ? -38.730 9.177 -38.315 1.00 47.47 254 GLY A O 1
ATOM 1850 N N . ALA A 1 255 ? -37.760 7.207 -38.787 1.00 40.25 255 ALA A N 1
ATOM 1851 C CA . ALA A 1 255 ? -38.923 6.597 -39.456 1.00 40.25 255 ALA A CA 1
ATOM 1852 C C . ALA A 1 255 ? -38.683 5.120 -39.851 1.00 40.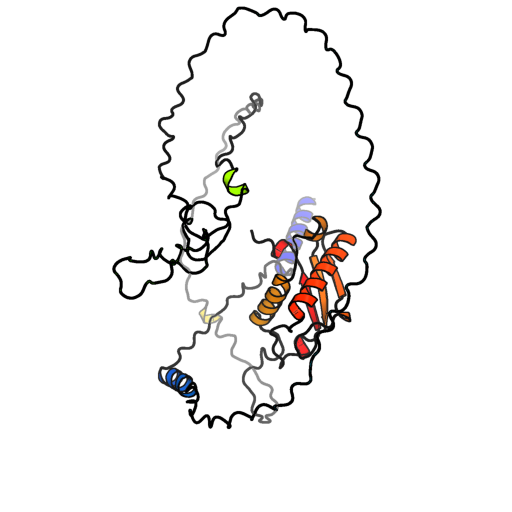25 255 ALA A C 1
ATOM 1854 O O . ALA A 1 255 ? -37.720 4.834 -40.559 1.00 40.25 255 ALA A O 1
ATOM 1855 N N . GLY A 1 256 ? -39.609 4.229 -39.460 1.00 29.84 256 GLY A N 1
ATOM 1856 C CA . GLY A 1 256 ? -39.800 2.857 -39.983 1.00 29.84 256 GLY A CA 1
ATOM 1857 C C . GLY A 1 256 ? -39.496 1.755 -38.956 1.00 29.84 256 GLY A C 1
ATOM 1858 O O . GLY A 1 256 ? -38.335 1.425 -38.752 1.00 29.84 256 GLY A O 1
ATOM 1859 N N . GLU A 1 257 ? -40.465 1.319 -38.137 1.00 34.91 257 GLU A N 1
ATOM 1860 C CA . GLU A 1 257 ? -41.463 0.228 -38.357 1.00 34.91 257 GLU A CA 1
ATOM 1861 C C . GLU A 1 257 ? -41.049 -1.025 -37.548 1.00 34.91 257 GLU A C 1
ATOM 1863 O O . GLU A 1 257 ? -40.029 -1.641 -37.822 1.00 34.91 257 GLU A O 1
ATOM 1868 N N . THR A 1 258 ? -41.591 -1.237 -36.341 1.00 35.09 258 THR A N 1
ATOM 1869 C CA . THR A 1 258 ? -42.842 -1.955 -35.992 1.00 35.09 258 THR A CA 1
ATOM 1870 C C . THR A 1 258 ? -42.792 -3.461 -36.267 1.00 35.09 258 THR A C 1
ATOM 1872 O O . THR A 1 258 ? -43.058 -3.884 -37.381 1.00 35.09 258 THR A O 1
ATOM 1875 N N . GLU A 1 259 ? -42.602 -4.253 -35.205 1.00 32.81 259 GLU A N 1
ATOM 1876 C CA . GLU A 1 259 ? -43.364 -5.487 -34.962 1.00 32.81 259 GLU A CA 1
ATOM 1877 C C . GLU A 1 259 ? -43.411 -5.772 -33.446 1.00 32.81 259 GLU A C 1
ATOM 1879 O O . GLU A 1 259 ? -42.393 -5.939 -32.776 1.00 32.81 259 GLU A O 1
ATOM 1884 N N . GLU A 1 260 ? -44.629 -5.743 -32.908 1.00 36.69 260 GLU A N 1
ATOM 1885 C CA . GLU A 1 260 ? -45.028 -6.153 -31.556 1.00 36.69 260 GLU A CA 1
ATOM 1886 C C . GLU A 1 260 ? -44.971 -7.694 -31.433 1.00 36.69 260 GLU A C 1
ATOM 1888 O O . GLU A 1 260 ? -45.135 -8.390 -32.440 1.00 36.69 260 GLU A O 1
ATOM 1893 N N . PRO A 1 261 ? -44.812 -8.265 -30.221 1.00 38.19 261 PRO A N 1
ATOM 1894 C CA . PRO A 1 261 ? -46.034 -8.643 -29.511 1.00 38.19 261 PRO A CA 1
ATOM 1895 C C . PRO A 1 261 ? -46.014 -8.447 -27.983 1.00 38.19 261 PRO A C 1
ATOM 1897 O O . PRO A 1 261 ? -45.098 -8.866 -27.283 1.00 38.19 261 PRO A O 1
ATOM 1900 N N . GLN A 1 262 ? -47.157 -7.936 -27.518 1.00 29.75 262 GLN A N 1
ATOM 1901 C CA . GLN A 1 262 ? -47.861 -8.188 -26.254 1.00 29.75 262 GLN A CA 1
ATOM 1902 C C . GLN A 1 262 ? -47.229 -7.775 -24.913 1.00 29.75 262 GLN A C 1
ATOM 1904 O O . GLN A 1 262 ? -46.350 -8.422 -24.352 1.00 29.75 262 GLN A O 1
ATOM 1909 N N . GLU A 1 263 ? -47.882 -6.766 -24.328 1.00 41.41 263 GLU A N 1
ATOM 1910 C CA . GLU A 1 263 ? -48.006 -6.505 -22.894 1.00 41.41 263 GLU A CA 1
ATOM 1911 C C . GLU A 1 263 ? -48.268 -7.766 -22.051 1.00 41.41 263 GLU A C 1
ATOM 1913 O O . GLU A 1 263 ? -49.268 -8.465 -22.228 1.00 41.41 263 GLU A O 1
ATOM 1918 N N . THR A 1 264 ? -47.475 -7.917 -20.991 1.00 28.52 264 THR A N 1
ATOM 1919 C CA . THR A 1 264 ? -48.019 -8.158 -19.649 1.00 28.52 264 THR A CA 1
ATOM 1920 C C . THR A 1 264 ? -47.366 -7.177 -18.687 1.00 28.52 264 THR A C 1
ATOM 1922 O O . THR A 1 264 ? -46.147 -7.168 -18.532 1.00 28.52 264 THR A O 1
ATOM 1925 N N . ALA A 1 265 ? -48.192 -6.341 -18.064 1.00 47.22 265 ALA A N 1
ATOM 1926 C CA . ALA A 1 265 ? -47.808 -5.388 -17.038 1.00 47.22 265 ALA A CA 1
ATOM 1927 C C . ALA A 1 265 ? -47.106 -6.079 -15.857 1.00 47.22 265 ALA A C 1
ATOM 1929 O O . ALA A 1 265 ? -47.702 -6.926 -15.194 1.00 47.22 265 ALA A O 1
ATOM 1930 N N . GLN A 1 266 ? -45.874 -5.664 -15.563 1.00 35.19 266 GLN A N 1
ATOM 1931 C CA . GLN A 1 266 ? -45.241 -5.842 -14.259 1.00 35.19 266 GLN A CA 1
ATOM 1932 C C . GLN A 1 266 ? -44.292 -4.670 -14.005 1.00 35.19 266 GLN A C 1
ATOM 1934 O O . GLN A 1 266 ? -43.253 -4.535 -14.641 1.00 35.19 266 GLN A O 1
ATOM 1939 N N . GLU A 1 267 ? -44.723 -3.801 -13.094 1.00 48.84 267 GLU A N 1
ATOM 1940 C CA . GLU A 1 267 ? -43.912 -2.966 -12.206 1.00 48.84 267 GLU A CA 1
ATOM 1941 C C . GLU A 1 267 ? -42.398 -3.283 -12.275 1.00 48.84 267 GLU A C 1
ATOM 1943 O O . GLU A 1 267 ? -41.947 -4.316 -11.788 1.00 48.84 267 GLU A O 1
ATOM 1948 N N . THR A 1 268 ? -41.603 -2.434 -12.933 1.00 32.44 268 THR A N 1
ATOM 1949 C CA . THR A 1 268 ? -40.135 -2.578 -13.022 1.00 32.44 268 THR A CA 1
ATOM 1950 C C . THR A 1 268 ? -39.523 -1.203 -12.759 1.00 32.44 268 THR A C 1
ATOM 1952 O O . THR A 1 268 ? -39.726 -0.261 -13.515 1.00 32.44 268 THR A O 1
ATOM 1955 N N . ALA A 1 269 ? -39.075 -0.978 -11.524 1.00 41.47 269 ALA A N 1
ATOM 1956 C CA . ALA A 1 269 ? -37.675 -1.049 -11.105 1.00 41.47 269 ALA A CA 1
ATOM 1957 C C . ALA A 1 269 ? -36.780 0.002 -11.785 1.00 41.47 269 ALA A C 1
ATOM 1959 O O . ALA A 1 269 ? -36.601 0.014 -13.000 1.00 41.47 269 ALA A O 1
ATOM 1960 N N . ALA A 1 270 ? -36.184 0.853 -10.944 1.00 42.22 270 ALA A N 1
ATOM 1961 C CA . ALA A 1 270 ? -35.034 1.694 -11.258 1.00 42.22 270 ALA A CA 1
ATOM 1962 C C . ALA A 1 270 ? -33.977 0.922 -12.076 1.00 42.22 270 ALA A C 1
ATOM 1964 O O . ALA A 1 270 ? -33.880 -0.300 -11.929 1.00 42.22 270 ALA A O 1
ATOM 1965 N N . PRO A 1 271 ? -33.157 1.591 -12.910 1.00 45.72 271 PRO A N 1
ATOM 1966 C CA . PRO A 1 271 ? -32.192 0.900 -13.751 1.00 45.72 271 PRO A CA 1
ATOM 1967 C C . PRO A 1 271 ? -31.164 0.178 -12.868 1.00 45.72 271 PRO A C 1
ATOM 1969 O O . PRO A 1 271 ? -30.228 0.778 -12.341 1.00 45.72 271 PRO A O 1
ATOM 1972 N N . LEU A 1 272 ? -31.336 -1.137 -12.711 1.00 46.00 272 LEU A N 1
ATOM 1973 C CA . LEU A 1 272 ? -30.383 -2.070 -12.110 1.00 46.00 272 LEU A CA 1
ATOM 1974 C C . LEU A 1 272 ? -29.194 -2.251 -13.069 1.00 46.00 272 LEU A C 1
ATOM 1976 O O . LEU A 1 272 ? -28.957 -3.331 -13.594 1.00 46.00 272 LEU A O 1
ATOM 1980 N N . GLY A 1 273 ? -28.452 -1.175 -13.331 1.00 45.62 273 GLY A N 1
ATOM 1981 C CA . GLY A 1 273 ? -27.242 -1.207 -14.156 1.00 45.62 273 GLY A CA 1
ATOM 1982 C C . GLY A 1 273 ? -25.986 -1.630 -13.387 1.00 45.62 273 GLY A C 1
ATOM 1983 O O . GLY A 1 273 ? -25.030 -2.092 -13.994 1.00 45.62 273 GLY A O 1
ATOM 1984 N N . ASN A 1 274 ? -25.987 -1.521 -12.050 1.00 54.59 274 ASN A N 1
ATOM 1985 C CA . ASN A 1 274 ? -24.790 -1.704 -11.209 1.00 54.59 274 ASN A CA 1
ATOM 1986 C C . ASN A 1 274 ? -24.984 -2.656 -10.012 1.00 54.59 274 ASN A C 1
ATOM 1988 O O . ASN A 1 274 ? -24.095 -2.779 -9.167 1.00 54.59 274 ASN A O 1
ATOM 1992 N N . ALA A 1 275 ? -26.129 -3.338 -9.912 1.00 56.72 275 ALA A N 1
ATOM 1993 C CA . ALA A 1 275 ? -26.455 -4.152 -8.735 1.00 56.72 275 ALA A CA 1
ATOM 1994 C C . ALA A 1 275 ? -25.556 -5.394 -8.575 1.00 56.72 275 ALA A C 1
ATOM 1996 O O . ALA A 1 275 ? -25.390 -5.887 -7.468 1.00 56.72 275 ALA A O 1
ATOM 1997 N N . GLY A 1 276 ? -24.933 -5.872 -9.659 1.00 69.12 276 GLY A N 1
ATOM 1998 C CA . GLY A 1 276 ? -24.121 -7.094 -9.645 1.00 69.12 276 GLY A CA 1
ATOM 1999 C C . GLY A 1 276 ? -22.603 -6.897 -9.630 1.00 69.12 276 GLY A C 1
ATOM 2000 O O . GLY A 1 276 ? -21.882 -7.889 -9.600 1.00 69.12 276 GLY A O 1
ATOM 2001 N N . ARG A 1 277 ? -22.081 -5.663 -9.697 1.00 84.69 277 ARG A N 1
ATOM 2002 C CA . ARG A 1 277 ? -20.630 -5.393 -9.795 1.00 84.69 277 ARG A CA 1
ATOM 2003 C C . ARG A 1 277 ? -20.169 -4.520 -8.627 1.00 84.69 277 ARG A C 1
ATOM 2005 O O . ARG A 1 277 ? -20.963 -3.728 -8.107 1.00 84.69 277 ARG A O 1
ATOM 2012 N N . LEU A 1 278 ? -18.917 -4.672 -8.197 1.00 87.88 278 LEU A N 1
ATOM 2013 C CA . LEU A 1 278 ? -18.313 -3.721 -7.263 1.00 87.88 278 LEU A CA 1
ATOM 2014 C C . LEU A 1 278 ? -18.238 -2.343 -7.933 1.00 87.88 278 LEU A C 1
ATOM 2016 O O . LEU A 1 278 ? -18.086 -2.241 -9.151 1.00 87.88 278 LEU A O 1
ATOM 2020 N N . THR A 1 279 ? -18.425 -1.281 -7.154 1.00 92.00 279 THR A N 1
ATOM 2021 C CA . THR A 1 279 ? -18.199 0.077 -7.661 1.00 92.00 279 THR A CA 1
ATOM 2022 C C . THR A 1 279 ? -16.698 0.359 -7.719 1.00 92.00 279 THR A C 1
ATOM 2024 O O . THR A 1 279 ? -15.925 -0.248 -6.977 1.00 92.00 279 THR A O 1
ATOM 2027 N N . ALA A 1 280 ? -16.274 1.317 -8.547 1.00 89.69 280 ALA A N 1
ATOM 2028 C CA . ALA A 1 280 ? -14.861 1.690 -8.646 1.00 89.69 280 ALA A CA 1
ATOM 2029 C C . ALA A 1 280 ? -14.259 2.078 -7.281 1.00 89.69 280 ALA A C 1
ATOM 2031 O O . ALA A 1 280 ? -13.149 1.666 -6.961 1.00 89.69 280 ALA A O 1
ATOM 2032 N N . GLY A 1 281 ? -15.019 2.788 -6.437 1.00 90.44 281 GLY A N 1
ATOM 2033 C CA . GLY A 1 281 ? -14.591 3.136 -5.077 1.00 90.44 281 GLY A CA 1
ATOM 2034 C C . GLY A 1 281 ? -14.430 1.925 -4.149 1.00 90.44 281 GLY A C 1
ATOM 2035 O O . GLY A 1 281 ? -13.526 1.909 -3.324 1.00 90.44 281 GLY A O 1
ATOM 2036 N N . GLN A 1 282 ? -15.253 0.882 -4.304 1.00 92.19 282 GLN A N 1
ATOM 2037 C CA . GLN A 1 282 ? -15.132 -0.356 -3.518 1.00 92.19 282 GLN A CA 1
ATOM 2038 C C . GLN A 1 282 ? -13.915 -1.185 -3.950 1.00 92.19 282 GLN A C 1
ATOM 2040 O O . GLN A 1 282 ? -13.188 -1.713 -3.110 1.00 92.19 282 GLN A O 1
ATOM 2045 N N . GLU A 1 283 ? -13.661 -1.275 -5.257 1.00 91.81 283 GLU A N 1
ATOM 2046 C CA . GLU A 1 283 ? -12.455 -1.920 -5.790 1.00 91.81 283 GLU A CA 1
ATOM 2047 C C . GLU A 1 283 ? -11.181 -1.164 -5.372 1.00 91.81 283 GLU A C 1
ATOM 2049 O O . GLU A 1 283 ? -10.166 -1.777 -5.035 1.00 91.81 283 GLU A O 1
ATOM 2054 N N . ASP A 1 284 ? -11.240 0.169 -5.357 1.00 92.12 284 ASP A N 1
ATOM 2055 C CA . ASP A 1 284 ? -10.158 1.045 -4.908 1.00 92.12 284 ASP A CA 1
ATOM 2056 C C . ASP A 1 284 ? -9.877 0.909 -3.411 1.00 92.12 284 ASP A C 1
ATOM 2058 O O . ASP A 1 284 ? -8.728 0.671 -3.032 1.00 92.12 284 ASP A O 1
ATOM 2062 N N . ALA A 1 285 ? -10.917 0.923 -2.575 1.00 92.50 285 ALA A N 1
ATOM 2063 C CA . ALA A 1 285 ? -10.796 0.692 -1.141 1.00 92.50 285 ALA A CA 1
ATOM 2064 C C . ALA A 1 285 ? -10.159 -0.672 -0.833 1.00 92.50 285 ALA A C 1
ATOM 2066 O O . ALA A 1 285 ? -9.258 -0.757 0.003 1.00 92.50 285 ALA A O 1
ATOM 2067 N N . LEU A 1 286 ? -10.554 -1.733 -1.548 1.00 93.88 286 LEU A N 1
ATOM 2068 C CA . LEU A 1 286 ? -9.938 -3.053 -1.406 1.00 93.88 286 LEU A CA 1
ATOM 2069 C C . LEU A 1 286 ? -8.452 -3.033 -1.795 1.00 93.88 286 LEU A C 1
ATOM 2071 O O . LEU A 1 286 ? -7.613 -3.572 -1.068 1.00 93.88 286 LEU A O 1
ATOM 2075 N N . ARG A 1 287 ? -8.110 -2.400 -2.923 1.00 93.44 287 ARG A N 1
ATOM 2076 C CA . ARG A 1 287 ? -6.718 -2.266 -3.371 1.00 93.44 287 ARG A CA 1
ATOM 2077 C C . ARG A 1 287 ? -5.873 -1.523 -2.339 1.00 93.44 287 ARG A C 1
ATOM 2079 O O . ARG A 1 287 ? -4.794 -2.010 -2.008 1.00 93.44 287 ARG A O 1
ATOM 2086 N N . ILE A 1 288 ? -6.365 -0.399 -1.818 1.00 93.06 288 ILE A N 1
ATOM 2087 C CA . ILE A 1 288 ? -5.683 0.403 -0.792 1.00 93.06 288 ILE A CA 1
ATOM 2088 C C . ILE A 1 288 ? -5.515 -0.404 0.499 1.00 93.06 288 ILE A C 1
ATOM 2090 O O . ILE A 1 288 ? -4.429 -0.461 1.080 1.00 93.06 288 ILE A O 1
ATOM 2094 N N . ALA A 1 289 ? -6.574 -1.086 0.937 1.00 94.38 289 ALA A N 1
ATOM 2095 C CA . ALA A 1 289 ? -6.531 -1.909 2.135 1.00 94.38 289 ALA A CA 1
ATOM 2096 C C . ALA A 1 289 ? -5.451 -2.991 2.029 1.00 94.38 289 ALA A C 1
ATOM 2098 O O . ALA A 1 289 ? -4.709 -3.206 2.983 1.00 94.38 289 ALA A O 1
ATOM 2099 N N . VAL A 1 290 ? -5.305 -3.648 0.875 1.00 94.81 290 VAL A N 1
ATOM 2100 C CA . VAL A 1 290 ? -4.256 -4.661 0.699 1.00 94.81 290 VAL A CA 1
ATOM 2101 C C . VAL A 1 290 ? -2.871 -4.034 0.533 1.00 94.81 290 VAL A C 1
ATOM 2103 O O . VAL A 1 290 ? -1.907 -4.557 1.103 1.00 94.81 290 VAL A O 1
ATOM 2106 N N . SER A 1 291 ? -2.747 -2.916 -0.193 1.00 92.06 291 SER A N 1
ATOM 2107 C CA . SER A 1 291 ? -1.455 -2.247 -0.395 1.00 92.06 291 SER A CA 1
ATOM 2108 C C . SER A 1 291 ? -0.821 -1.806 0.919 1.00 92.06 291 SER A C 1
ATOM 2110 O O . SER A 1 291 ? 0.387 -1.948 1.078 1.00 92.06 291 SER A O 1
ATOM 2112 N N . ASN A 1 292 ? -1.628 -1.384 1.897 1.00 92.25 292 ASN A N 1
ATOM 2113 C CA . ASN A 1 292 ? -1.152 -0.967 3.219 1.00 92.25 292 ASN A CA 1
ATOM 2114 C C . ASN A 1 292 ? -0.399 -2.074 3.979 1.00 92.25 292 ASN A C 1
ATOM 2116 O O . ASN A 1 292 ? 0.463 -1.788 4.806 1.00 92.25 292 ASN A O 1
ATOM 2120 N N . CYS A 1 293 ? -0.690 -3.349 3.701 1.00 94.81 293 CYS A N 1
ATOM 2121 C CA . CYS A 1 293 ? 0.028 -4.474 4.304 1.00 94.81 293 CYS A CA 1
ATOM 2122 C C . CYS A 1 293 ? 1.142 -5.042 3.425 1.00 94.81 293 CYS A C 1
ATOM 2124 O O . CYS A 1 293 ? 1.854 -5.956 3.866 1.00 94.81 293 CYS A O 1
ATOM 2126 N N . TRP A 1 294 ? 1.287 -4.566 2.189 1.00 92.56 294 TRP A N 1
ATOM 2127 C CA . TRP A 1 294 ? 2.242 -5.129 1.253 1.00 92.56 294 TRP A CA 1
ATOM 2128 C C . TRP A 1 294 ? 3.622 -4.493 1.420 1.00 92.56 294 TRP A C 1
ATOM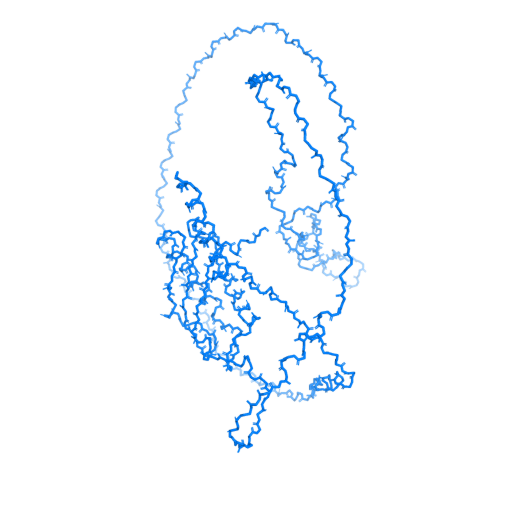 2130 O O . TRP A 1 294 ? 3.883 -3.369 1.008 1.00 92.56 294 TRP A O 1
ATOM 2140 N N . ASN A 1 295 ? 4.539 -5.244 2.031 1.00 88.56 295 ASN A N 1
ATOM 2141 C CA . ASN A 1 295 ? 5.916 -4.804 2.227 1.00 88.56 295 ASN A CA 1
ATOM 2142 C C . ASN A 1 295 ? 6.769 -5.112 0.984 1.00 88.56 295 ASN A C 1
ATOM 2144 O O . ASN A 1 295 ? 7.272 -6.227 0.830 1.00 88.56 295 ASN A O 1
ATOM 2148 N N . VAL A 1 296 ? 6.957 -4.102 0.133 1.00 87.00 296 VAL A N 1
ATOM 2149 C CA . VAL A 1 296 ? 7.839 -4.168 -1.044 1.00 87.00 296 VAL A CA 1
ATOM 2150 C C . VAL A 1 296 ? 9.319 -3.934 -0.713 1.00 87.00 296 VAL A C 1
ATOM 2152 O O . VAL A 1 296 ? 10.177 -4.393 -1.456 1.00 87.00 296 VAL A O 1
ATOM 2155 N N . GLY A 1 297 ? 9.644 -3.287 0.412 1.00 84.94 297 GLY A N 1
ATOM 2156 C CA . GLY A 1 297 ? 11.029 -2.965 0.799 1.00 84.94 297 GLY A CA 1
ATOM 2157 C C . GLY A 1 297 ? 11.892 -4.187 1.134 1.00 84.94 297 GLY A C 1
ATOM 2158 O O . GLY A 1 297 ? 13.112 -4.132 1.046 1.00 84.94 297 GLY A O 1
ATOM 2159 N N . SER A 1 298 ? 11.262 -5.313 1.475 1.00 85.25 298 SER A N 1
ATOM 2160 C CA . SER A 1 298 ? 11.941 -6.599 1.707 1.00 85.25 298 SER A CA 1
ATOM 2161 C C . SER A 1 298 ? 12.119 -7.461 0.447 1.00 85.25 298 SER A C 1
ATOM 2163 O O . SER A 1 298 ? 12.671 -8.563 0.520 1.00 85.25 298 SER A O 1
ATOM 2165 N N . LEU A 1 299 ? 11.623 -6.999 -0.706 1.00 89.44 299 LEU A N 1
ATOM 2166 C CA . LEU A 1 299 ? 11.743 -7.719 -1.970 1.00 89.44 299 LEU A CA 1
ATOM 2167 C C . LEU A 1 299 ? 13.135 -7.522 -2.578 1.00 89.44 299 LEU A C 1
ATOM 2169 O O . LEU A 1 299 ? 13.742 -6.460 -2.475 1.00 89.44 299 LEU A O 1
ATOM 2173 N N . SER A 1 300 ? 13.633 -8.559 -3.251 1.00 90.75 300 SER A N 1
ATOM 2174 C CA . SER A 1 300 ? 14.843 -8.438 -4.065 1.00 90.75 300 SER A CA 1
ATOM 2175 C C . SER A 1 300 ? 14.599 -7.527 -5.273 1.00 90.75 300 SER A C 1
ATOM 2177 O O . SER A 1 300 ? 13.464 -7.374 -5.725 1.00 90.75 300 SER A O 1
ATOM 2179 N N . SER A 1 301 ? 15.663 -6.973 -5.861 1.00 90.81 301 SER A N 1
ATOM 2180 C CA . SER A 1 301 ? 15.550 -6.143 -7.069 1.00 90.81 301 SER A CA 1
ATOM 2181 C C . SER A 1 301 ? 14.866 -6.867 -8.236 1.00 90.81 301 SER A C 1
ATOM 2183 O O . SER A 1 301 ? 14.144 -6.236 -8.998 1.00 90.81 301 SER A O 1
ATOM 2185 N N . ASP A 1 302 ? 15.046 -8.186 -8.367 1.00 91.00 302 ASP A N 1
ATOM 2186 C CA . ASP A 1 302 ? 14.358 -8.995 -9.387 1.00 91.00 302 ASP A CA 1
ATOM 2187 C C . ASP A 1 302 ? 12.850 -9.125 -9.080 1.00 91.00 302 ASP A C 1
ATOM 2189 O O . ASP A 1 302 ? 12.000 -8.951 -9.955 1.00 91.00 302 ASP A O 1
ATOM 2193 N N . ALA A 1 303 ? 12.487 -9.318 -7.807 1.00 91.81 303 ALA A N 1
ATOM 2194 C CA . ALA A 1 303 ? 11.088 -9.343 -7.369 1.00 91.81 303 ALA A CA 1
ATOM 2195 C C . ALA A 1 303 ? 10.389 -7.977 -7.503 1.00 91.81 303 ALA A C 1
ATOM 2197 O O . ALA A 1 303 ? 9.196 -7.935 -7.791 1.00 91.81 303 ALA A O 1
ATOM 2198 N N . LEU A 1 304 ? 11.123 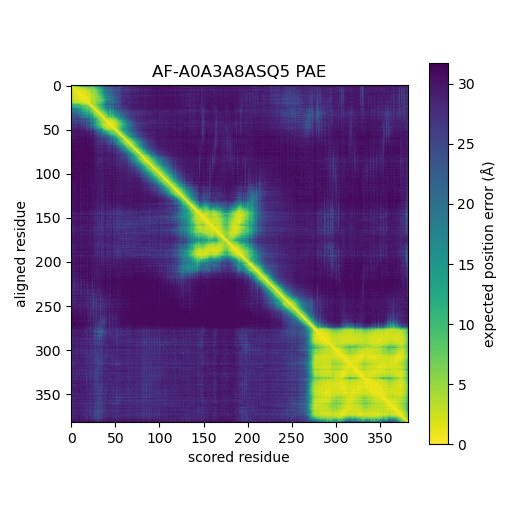-6.867 -7.381 1.00 92.12 304 LEU A N 1
ATOM 2199 C CA . LEU A 1 304 ? 10.608 -5.516 -7.643 1.00 92.12 304 LEU A CA 1
ATOM 2200 C C . LEU A 1 304 ? 10.316 -5.236 -9.126 1.00 92.12 304 LEU A C 1
ATOM 2202 O O . LEU A 1 304 ? 9.597 -4.287 -9.421 1.00 92.12 304 LEU A O 1
ATOM 2206 N N . ASN A 1 305 ? 10.829 -6.057 -10.045 1.00 92.19 305 ASN A N 1
ATOM 2207 C CA . ASN A 1 305 ? 10.505 -5.994 -11.474 1.00 92.19 305 ASN A CA 1
ATOM 2208 C C . ASN A 1 305 ? 9.507 -7.090 -11.889 1.00 92.19 305 ASN A C 1
ATOM 2210 O O . ASN A 1 305 ? 9.325 -7.362 -13.075 1.00 92.19 305 ASN A O 1
ATOM 2214 N N . THR A 1 306 ? 8.884 -7.766 -10.919 1.00 94.69 306 THR A N 1
ATOM 2215 C CA . THR A 1 306 ? 7.962 -8.873 -11.170 1.00 94.69 306 THR A CA 1
ATOM 2216 C C . THR A 1 306 ? 6.543 -8.482 -10.786 1.00 94.69 306 THR A C 1
ATOM 2218 O O . THR A 1 306 ? 6.273 -8.080 -9.658 1.00 94.69 306 THR A O 1
ATOM 2221 N N . THR A 1 307 ? 5.618 -8.644 -11.728 1.00 95.94 307 THR A N 1
ATOM 2222 C CA . THR A 1 307 ? 4.180 -8.509 -11.482 1.00 95.94 307 THR A CA 1
ATOM 2223 C C . THR A 1 307 ? 3.570 -9.891 -11.305 1.00 95.94 307 THR A C 1
ATOM 2225 O O . THR A 1 307 ? 3.816 -10.776 -12.125 1.00 95.94 307 THR A O 1
ATOM 2228 N N . VAL A 1 308 ? 2.758 -10.079 -10.264 1.00 96.31 308 VAL A N 1
ATOM 2229 C CA . VAL A 1 308 ? 2.053 -11.344 -10.003 1.00 96.31 308 VAL A CA 1
ATOM 2230 C C . VAL A 1 308 ? 0.546 -11.130 -9.952 1.00 96.31 308 VAL A C 1
ATOM 2232 O O . VAL A 1 308 ? 0.069 -10.163 -9.361 1.00 96.31 308 VAL A O 1
ATOM 2235 N N . VAL A 1 309 ? -0.211 -12.042 -10.557 1.00 97.69 309 VAL A N 1
ATOM 2236 C CA . VAL A 1 309 ? -1.673 -12.090 -10.452 1.00 97.69 309 VAL A CA 1
ATOM 2237 C C . VAL A 1 309 ? -2.039 -13.193 -9.474 1.00 97.69 309 VAL A C 1
ATOM 2239 O O . VAL A 1 309 ? -1.641 -14.347 -9.642 1.00 97.69 309 VAL A O 1
ATOM 2242 N N . VAL A 1 310 ? -2.781 -12.835 -8.434 1.00 97.75 310 VAL A N 1
ATOM 2243 C CA . VAL A 1 310 ? -3.143 -13.726 -7.333 1.00 97.75 310 VAL A CA 1
ATOM 2244 C C . VAL A 1 310 ? -4.652 -13.875 -7.292 1.00 97.75 310 VAL A C 1
ATOM 2246 O O . VAL A 1 310 ? -5.369 -12.882 -7.214 1.00 97.75 310 VAL A O 1
ATOM 2249 N N . ALA A 1 311 ? -5.122 -15.118 -7.315 1.00 97.31 311 ALA A N 1
ATOM 2250 C CA . ALA A 1 311 ? -6.522 -15.444 -7.095 1.00 97.31 311 ALA A CA 1
ATOM 2251 C C . ALA A 1 311 ? -6.729 -15.850 -5.640 1.00 97.31 311 ALA A C 1
ATOM 2253 O O . ALA A 1 311 ? -5.900 -16.562 -5.065 1.00 97.31 311 ALA A O 1
ATOM 2254 N N . MET A 1 312 ? -7.856 -15.445 -5.067 1.00 96.81 312 MET A N 1
ATOM 2255 C CA . MET A 1 312 ? -8.279 -15.876 -3.741 1.00 96.81 312 MET A CA 1
ATOM 2256 C C . MET A 1 312 ? -9.795 -16.008 -3.650 1.00 96.81 312 MET A C 1
ATOM 2258 O O . MET A 1 312 ? -10.531 -15.407 -4.433 1.00 96.81 312 MET A O 1
ATOM 2262 N N . GLN A 1 313 ? -10.239 -16.787 -2.669 1.00 96.75 313 GLN A N 1
ATOM 2263 C CA . GLN A 1 313 ? -11.629 -16.859 -2.241 1.00 96.75 313 GLN A CA 1
ATOM 2264 C C . GLN A 1 313 ? -11.805 -16.165 -0.890 1.00 96.75 313 GLN A C 1
ATOM 2266 O O . GLN A 1 313 ? -10.876 -16.125 -0.076 1.00 96.75 313 GLN A O 1
ATOM 2271 N N . MET A 1 314 ? -13.002 -15.643 -0.649 1.00 96.06 314 MET A N 1
ATOM 2272 C CA . MET A 1 314 ? -13.363 -14.906 0.560 1.00 96.06 314 MET A CA 1
ATOM 2273 C C . MET A 1 314 ? -14.627 -15.490 1.196 1.00 96.06 314 MET A C 1
ATOM 2275 O O . MET A 1 314 ? -15.459 -16.079 0.510 1.00 96.06 314 MET A O 1
ATOM 2279 N N . THR A 1 315 ? -14.759 -15.352 2.514 1.00 96.81 315 THR A N 1
ATOM 2280 C CA . THR A 1 315 ? -15.992 -15.676 3.247 1.00 96.81 315 THR A CA 1
ATOM 2281 C C . THR A 1 315 ? -16.996 -14.527 3.157 1.00 96.81 315 THR A C 1
ATOM 2283 O O . THR A 1 315 ? -16.621 -13.414 2.792 1.00 96.81 315 THR A O 1
ATOM 2286 N N . GLU A 1 316 ? -18.257 -14.768 3.532 1.00 95.38 316 GLU A N 1
ATOM 2287 C CA . GLU A 1 316 ? -19.302 -13.727 3.585 1.00 95.38 316 GLU A CA 1
ATOM 2288 C C . GLU A 1 316 ? -18.931 -12.549 4.507 1.00 95.38 316 GLU A C 1
ATOM 2290 O O . GLU A 1 316 ? -19.323 -11.419 4.243 1.00 95.38 316 GLU A O 1
ATOM 2295 N N . ASP A 1 317 ? -18.079 -12.777 5.514 1.00 95.12 317 ASP A N 1
ATOM 2296 C CA . ASP A 1 317 ? -17.505 -11.731 6.380 1.00 95.12 317 ASP A CA 1
ATOM 2297 C C . ASP A 1 317 ? -16.358 -10.930 5.723 1.00 95.12 317 ASP A C 1
ATOM 2299 O O . ASP A 1 317 ? -15.556 -10.298 6.413 1.00 95.12 317 ASP A O 1
ATOM 2303 N N . ALA A 1 318 ? -16.196 -11.030 4.401 1.00 95.75 318 ALA A N 1
ATOM 2304 C CA . ALA A 1 318 ? -15.128 -10.401 3.627 1.00 95.75 318 ALA A CA 1
ATOM 2305 C C . ALA A 1 318 ? -13.701 -10.765 4.089 1.00 95.75 318 ALA A C 1
ATOM 2307 O O . ALA A 1 318 ? -12.762 -9.983 3.913 1.00 95.75 318 ALA A O 1
ATOM 2308 N N . LYS A 1 319 ? -13.501 -11.965 4.653 1.00 97.00 319 LYS A N 1
ATOM 2309 C CA . LYS A 1 319 ? -12.179 -12.465 5.072 1.00 97.00 319 LYS A CA 1
ATOM 2310 C C . LYS A 1 319 ? -11.593 -13.420 4.032 1.00 97.00 319 LYS A C 1
ATOM 2312 O O . LYS A 1 319 ? -12.313 -14.289 3.542 1.00 97.00 319 LYS A O 1
ATOM 2317 N N . PRO A 1 320 ? -10.292 -13.331 3.706 1.00 97.00 320 PRO A N 1
ATOM 2318 C CA . PRO A 1 320 ? -9.668 -14.240 2.755 1.00 97.00 320 PRO A CA 1
ATOM 2319 C C . PRO A 1 320 ? -9.542 -15.654 3.337 1.00 97.00 320 PRO A C 1
ATOM 2321 O O . PRO A 1 320 ? -9.100 -15.857 4.469 1.00 97.00 320 PRO A O 1
ATOM 2324 N N . VAL A 1 321 ? -9.872 -16.661 2.531 1.00 97.38 321 VAL A N 1
ATOM 2325 C CA . VAL A 1 321 ? -9.674 -18.070 2.880 1.00 97.38 321 VAL A CA 1
ATOM 2326 C C . VAL A 1 321 ? -8.225 -18.446 2.577 1.00 97.38 321 VAL A C 1
ATOM 2328 O O . VAL A 1 321 ? -7.856 -18.646 1.421 1.00 97.38 321 VAL A O 1
ATOM 2331 N N . ASN A 1 322 ? -7.391 -18.583 3.609 1.00 95.25 322 ASN A N 1
ATOM 2332 C CA . ASN A 1 322 ? -5.934 -18.763 3.477 1.00 95.25 322 ASN A CA 1
ATOM 2333 C C . ASN A 1 322 ? -5.490 -19.862 2.492 1.00 95.25 322 ASN A C 1
ATOM 2335 O O . ASN A 1 322 ? -4.497 -19.688 1.787 1.00 95.25 322 ASN A O 1
ATOM 2339 N N . GLY A 1 323 ? -6.202 -20.994 2.450 1.00 95.88 323 GLY A N 1
ATOM 2340 C CA . GLY A 1 323 ? -5.882 -22.129 1.573 1.00 95.88 323 GLY A CA 1
ATOM 2341 C C . GLY A 1 323 ? -6.278 -21.936 0.105 1.00 95.88 323 GLY A C 1
ATOM 2342 O O . GLY A 1 323 ? -5.895 -22.739 -0.737 1.00 95.88 323 GLY A O 1
ATOM 2343 N N . SER A 1 324 ? -7.042 -20.888 -0.206 1.00 96.94 324 SER A N 1
ATOM 2344 C CA . SER A 1 324 ? -7.509 -20.589 -1.565 1.00 96.94 324 SER A CA 1
ATOM 2345 C C . SER A 1 324 ? -6.572 -19.666 -2.349 1.00 96.94 324 SER A C 1
ATOM 2347 O O . SER A 1 324 ? -6.706 -19.564 -3.568 1.00 96.94 324 SER A O 1
ATOM 2349 N N . ILE A 1 325 ? -5.644 -18.994 -1.657 1.00 97.75 325 ILE A N 1
ATOM 2350 C CA . ILE A 1 325 ? -4.747 -17.997 -2.245 1.00 97.75 325 ILE A CA 1
ATOM 2351 C C . ILE A 1 325 ? -3.716 -18.712 -3.115 1.00 97.75 325 ILE A C 1
ATOM 2353 O O . ILE A 1 325 ? -2.899 -19.487 -2.612 1.00 97.75 325 ILE A O 1
ATOM 2357 N N . ARG A 1 326 ? -3.734 -18.434 -4.417 1.00 97.50 326 ARG A N 1
ATOM 2358 C CA . ARG A 1 326 ? -2.868 -19.091 -5.400 1.00 97.50 326 ARG A CA 1
ATOM 2359 C C . ARG A 1 326 ? -2.351 -18.113 -6.444 1.00 97.50 326 ARG A C 1
ATOM 2361 O O . ARG A 1 326 ? -3.037 -17.165 -6.822 1.00 97.50 326 ARG A O 1
ATOM 2368 N N . LEU A 1 327 ? -1.150 -18.389 -6.939 1.00 97.50 327 LEU A N 1
ATOM 2369 C CA . LEU A 1 327 ? -0.582 -17.687 -8.081 1.00 97.50 327 LEU A CA 1
ATOM 2370 C C . LEU A 1 327 ? -1.336 -18.101 -9.354 1.00 97.50 327 LEU A C 1
ATOM 2372 O O . LEU A 1 327 ? -1.504 -19.292 -9.616 1.00 97.50 327 LEU A O 1
ATOM 2376 N N . VAL A 1 328 ? -1.808 -17.121 -10.123 1.00 97.75 328 VAL A N 1
ATOM 2377 C CA . VAL A 1 328 ? -2.463 -17.322 -11.426 1.00 97.75 328 VAL A CA 1
ATOM 2378 C C . VAL A 1 328 ? -1.439 -17.181 -12.541 1.00 97.75 328 VAL A C 1
ATOM 2380 O O . VAL A 1 328 ? -1.314 -18.058 -13.391 1.00 97.75 328 VAL A O 1
ATOM 2383 N N . SER A 1 329 ? -0.694 -16.080 -12.522 1.00 97.00 329 SER A N 1
ATOM 2384 C CA . SER A 1 329 ? 0.330 -15.770 -13.512 1.00 97.00 329 SER A CA 1
ATOM 2385 C C . SER A 1 329 ? 1.372 -14.815 -12.936 1.00 97.00 329 SER A C 1
ATOM 2387 O O . SER A 1 329 ? 1.156 -14.164 -11.911 1.00 97.00 329 SER A O 1
ATOM 2389 N N . SER A 1 330 ? 2.523 -14.745 -13.597 1.00 96.88 330 SER A N 1
ATOM 2390 C CA . SER A 1 330 ? 3.602 -13.819 -13.269 1.00 96.88 330 SER A CA 1
ATOM 2391 C C . SER A 1 330 ? 4.295 -13.344 -14.540 1.00 96.88 330 SER A C 1
ATOM 2393 O O . SER A 1 330 ? 4.502 -14.145 -15.452 1.00 96.88 330 SER A O 1
ATOM 2395 N N . THR A 1 331 ? 4.710 -12.080 -14.568 1.00 96.25 331 THR A N 1
ATOM 2396 C CA . THR A 1 331 ? 5.392 -11.454 -15.710 1.00 96.25 331 THR A CA 1
ATOM 2397 C C . THR A 1 331 ? 6.565 -10.605 -15.218 1.00 96.25 331 THR A C 1
ATOM 2399 O O . THR A 1 331 ? 6.445 -9.945 -14.184 1.00 96.25 331 THR A O 1
ATOM 2402 N N . GLY A 1 332 ? 7.676 -10.588 -15.963 1.00 91.06 332 GLY A N 1
ATOM 2403 C CA . GLY A 1 332 ? 8.867 -9.788 -15.651 1.00 91.06 332 GLY A CA 1
ATOM 2404 C C . GLY A 1 332 ? 10.066 -10.647 -15.241 1.00 91.06 332 GLY A C 1
ATOM 2405 O O . GLY A 1 332 ? 10.795 -11.115 -16.114 1.00 91.06 332 GLY A O 1
ATOM 2406 N N . GLY A 1 333 ? 10.277 -10.828 -13.935 1.00 90.25 333 GLY A N 1
ATOM 2407 C CA . GLY A 1 333 ? 11.462 -11.487 -13.369 1.00 90.25 333 GLY A CA 1
ATOM 2408 C C . GLY A 1 333 ? 11.475 -13.019 -13.420 1.00 90.25 333 GLY A C 1
ATOM 2409 O O . GLY A 1 333 ? 10.667 -13.670 -14.088 1.00 90.25 333 GLY A O 1
ATOM 2410 N N . SER A 1 334 ? 12.440 -13.606 -12.706 1.00 94.88 334 SER A N 1
ATOM 2411 C CA . SER A 1 334 ? 12.641 -15.059 -12.640 1.00 94.88 334 SER A CA 1
ATOM 2412 C C . SER A 1 334 ? 11.524 -15.801 -11.886 1.00 94.88 334 SER A C 1
ATOM 2414 O O . SER A 1 334 ? 10.763 -15.218 -11.116 1.00 94.88 334 SER A O 1
ATOM 2416 N N . GLU A 1 335 ? 11.454 -17.131 -12.024 1.00 94.81 335 GLU A N 1
ATOM 2417 C CA . GLU A 1 335 ? 10.504 -17.947 -11.248 1.00 94.81 335 GLU A CA 1
ATOM 2418 C C . GLU A 1 335 ? 10.729 -17.807 -9.728 1.00 94.81 335 GLU A C 1
ATOM 2420 O O . GLU A 1 335 ? 9.780 -17.800 -8.944 1.00 94.81 335 GLU A O 1
ATOM 2425 N N . GLY A 1 336 ? 11.985 -17.642 -9.297 1.00 95.69 336 GLY A N 1
ATOM 2426 C CA . GLY A 1 336 ? 12.320 -17.362 -7.899 1.00 95.69 336 GLY A CA 1
ATOM 2427 C C . GLY A 1 336 ? 11.765 -16.014 -7.429 1.00 95.69 336 GLY A C 1
ATOM 2428 O O . GLY A 1 336 ? 11.156 -15.943 -6.360 1.00 95.69 336 GLY A O 1
ATOM 2429 N N . ALA A 1 337 ? 11.905 -14.972 -8.251 1.00 95.06 337 ALA A N 1
ATOM 2430 C CA . ALA A 1 337 ? 11.332 -13.655 -7.989 1.00 95.06 337 ALA A CA 1
ATOM 2431 C C . ALA A 1 337 ? 9.796 -13.682 -7.961 1.00 95.06 337 ALA A C 1
ATOM 2433 O O . ALA A 1 337 ? 9.195 -13.104 -7.055 1.00 95.06 337 ALA A O 1
ATOM 2434 N N . ALA A 1 338 ? 9.159 -14.428 -8.868 1.00 96.00 338 ALA A N 1
ATOM 2435 C CA . ALA A 1 338 ? 7.710 -14.627 -8.877 1.00 96.00 338 ALA A CA 1
ATOM 2436 C C . ALA A 1 338 ? 7.209 -15.301 -7.592 1.00 96.00 338 ALA A C 1
ATOM 2438 O O . ALA A 1 338 ? 6.224 -14.850 -7.007 1.00 96.00 338 ALA A O 1
ATOM 2439 N N . ARG A 1 339 ? 7.908 -16.334 -7.099 1.00 95.38 339 ARG A N 1
ATOM 2440 C CA . ARG A 1 339 ? 7.582 -16.983 -5.815 1.00 95.38 339 ARG A CA 1
ATOM 2441 C C . ARG A 1 339 ? 7.738 -16.017 -4.639 1.00 95.38 339 ARG A C 1
ATOM 2443 O O . ARG A 1 339 ? 6.867 -15.975 -3.775 1.00 95.38 339 ARG A O 1
ATOM 2450 N N . GLN A 1 340 ? 8.804 -15.216 -4.615 1.00 95.12 340 GLN A N 1
ATOM 2451 C CA . GLN A 1 340 ? 9.020 -14.220 -3.563 1.00 95.12 340 GLN A CA 1
ATOM 2452 C C . GLN A 1 340 ? 7.922 -13.141 -3.565 1.00 95.12 340 GLN A C 1
ATOM 2454 O O . GLN A 1 340 ? 7.357 -12.837 -2.513 1.00 95.12 340 GLN A O 1
ATOM 2459 N N . ALA A 1 341 ? 7.587 -12.597 -4.738 1.00 94.88 341 ALA A N 1
ATOM 2460 C CA . ALA A 1 341 ? 6.526 -11.606 -4.905 1.00 94.88 341 ALA A CA 1
ATOM 2461 C C . ALA A 1 341 ? 5.150 -12.174 -4.518 1.00 94.88 341 ALA A C 1
ATOM 2463 O O . ALA A 1 341 ? 4.387 -11.513 -3.812 1.00 94.88 341 ALA A O 1
ATOM 2464 N N . PHE A 1 342 ? 4.860 -13.421 -4.904 1.00 96.19 342 PHE A N 1
ATOM 2465 C CA . PHE A 1 342 ? 3.642 -14.127 -4.511 1.00 96.19 342 PHE A CA 1
ATOM 2466 C C . PHE A 1 342 ? 3.524 -14.297 -2.992 1.00 96.19 342 PHE A C 1
ATOM 2468 O O . PHE A 1 342 ? 2.479 -13.983 -2.429 1.00 96.19 342 PHE A O 1
ATOM 2475 N N . GLU A 1 343 ? 4.578 -14.747 -2.305 1.00 95.44 343 GLU A N 1
ATOM 2476 C CA . GLU A 1 343 ? 4.542 -14.901 -0.844 1.00 95.44 343 GLU A CA 1
ATOM 2477 C C . GLU A 1 343 ? 4.364 -13.555 -0.129 1.00 95.44 343 GLU A C 1
ATOM 2479 O O . GLU A 1 343 ? 3.634 -13.464 0.861 1.00 95.44 343 GLU A O 1
ATOM 2484 N N . ALA A 1 344 ? 4.970 -12.482 -0.644 1.00 95.38 344 ALA A N 1
ATOM 2485 C CA . ALA A 1 344 ? 4.753 -11.137 -0.118 1.00 95.38 344 ALA A CA 1
ATOM 2486 C C . ALA A 1 344 ? 3.297 -10.674 -0.303 1.00 95.38 344 ALA A C 1
ATOM 2488 O O . ALA A 1 344 ? 2.680 -10.199 0.654 1.00 95.38 344 ALA A O 1
ATOM 2489 N N . ALA A 1 345 ? 2.728 -10.871 -1.496 1.00 95.50 345 ALA A N 1
ATOM 2490 C CA . ALA A 1 345 ? 1.330 -10.574 -1.804 1.00 95.50 345 ALA A CA 1
ATOM 2491 C C . ALA A 1 345 ? 0.363 -11.384 -0.922 1.00 95.50 345 ALA A C 1
ATOM 2493 O O . ALA A 1 345 ? -0.543 -10.833 -0.296 1.00 95.50 345 ALA A O 1
ATOM 2494 N N . ARG A 1 346 ? 0.604 -12.692 -0.786 1.00 96.44 346 ARG A N 1
ATOM 2495 C CA . ARG A 1 346 ? -0.168 -13.594 0.075 1.00 96.44 346 ARG A CA 1
ATOM 2496 C C . ARG A 1 346 ? -0.143 -13.139 1.533 1.00 96.44 346 ARG A C 1
ATOM 2498 O O . ARG A 1 346 ? -1.190 -13.085 2.171 1.00 96.44 346 ARG A O 1
ATOM 2505 N N . ARG A 1 347 ? 1.023 -12.767 2.069 1.00 95.94 347 ARG A N 1
ATOM 2506 C CA . ARG A 1 347 ? 1.137 -12.236 3.439 1.00 95.94 347 ARG A CA 1
ATOM 2507 C C . ARG A 1 347 ? 0.369 -10.926 3.617 1.00 95.94 347 ARG A C 1
ATOM 2509 O O . ARG A 1 347 ? -0.247 -10.751 4.665 1.00 95.94 347 ARG A O 1
ATOM 2516 N N . ALA A 1 348 ? 0.387 -10.041 2.620 1.00 96.12 348 ALA A N 1
ATOM 2517 C CA . ALA A 1 348 ? -0.347 -8.777 2.655 1.00 96.12 348 ALA A CA 1
ATOM 2518 C C . ALA A 1 348 ? -1.863 -9.004 2.744 1.00 96.12 348 ALA A C 1
ATOM 2520 O O . ALA A 1 348 ? -2.511 -8.470 3.643 1.00 96.12 348 ALA A O 1
ATOM 2521 N N . ILE A 1 349 ? -2.393 -9.874 1.876 1.00 96.38 349 ILE A N 1
ATOM 2522 C CA . ILE A 1 349 ? -3.802 -10.288 1.861 1.00 96.38 349 ILE A CA 1
ATOM 2523 C C . ILE A 1 349 ? -4.221 -10.832 3.227 1.00 96.38 349 ILE A C 1
ATOM 2525 O O . ILE A 1 349 ? -5.211 -10.380 3.793 1.00 96.38 349 ILE A O 1
ATOM 2529 N N . ILE A 1 350 ? -3.463 -11.786 3.775 1.00 96.31 350 ILE A N 1
ATOM 2530 C CA . ILE A 1 350 ? -3.809 -12.447 5.041 1.00 96.31 350 ILE A CA 1
ATOM 2531 C C . ILE A 1 350 ? -3.758 -11.454 6.205 1.00 96.31 350 ILE A C 1
ATOM 2533 O O . ILE A 1 350 ? -4.638 -11.454 7.063 1.00 96.31 350 ILE A O 1
ATOM 2537 N N . ARG A 1 351 ? -2.734 -10.594 6.241 1.00 96.25 351 ARG A N 1
ATOM 2538 C CA . ARG A 1 351 ? -2.539 -9.628 7.326 1.00 96.25 351 ARG A CA 1
ATOM 2539 C C . ARG A 1 351 ? -3.634 -8.564 7.344 1.00 96.25 351 ARG A C 1
ATOM 2541 O O . ARG A 1 351 ? -4.226 -8.341 8.395 1.00 96.25 351 ARG A O 1
ATOM 2548 N N . CYS A 1 352 ? -3.901 -7.924 6.207 1.00 95.94 352 CYS A N 1
ATOM 2549 C CA . CYS A 1 352 ? -4.909 -6.865 6.139 1.00 95.94 352 CYS A CA 1
ATOM 2550 C C . CYS A 1 352 ? -6.337 -7.424 6.111 1.00 95.94 352 CYS A C 1
ATOM 2552 O O . CYS A 1 352 ? -7.242 -6.807 6.660 1.00 95.94 352 CYS A O 1
ATOM 2554 N N . GLY A 1 353 ? -6.532 -8.631 5.580 1.00 94.69 353 GLY A N 1
ATOM 2555 C CA . GLY A 1 353 ? -7.829 -9.305 5.548 1.00 94.69 353 GLY A CA 1
ATOM 2556 C C . GLY A 1 353 ? -8.241 -9.987 6.855 1.00 94.69 353 GLY A C 1
ATOM 2557 O O . GLY A 1 353 ? -9.356 -10.494 6.937 1.00 94.69 353 GLY A O 1
ATOM 2558 N N . ALA A 1 354 ? -7.399 -10.009 7.897 1.00 94.88 354 ALA A N 1
ATOM 2559 C CA . ALA A 1 354 ? -7.702 -10.696 9.161 1.00 94.88 354 ALA A CA 1
ATOM 2560 C C . ALA A 1 354 ? -8.996 -10.195 9.837 1.00 94.88 354 ALA A C 1
ATOM 2562 O O . ALA A 1 354 ? -9.728 -10.971 10.462 1.00 94.88 354 ALA A O 1
ATOM 2563 N N . ARG A 1 355 ? -9.292 -8.897 9.687 1.00 94.31 355 ARG A N 1
ATOM 2564 C CA . ARG A 1 355 ? -10.511 -8.252 10.200 1.00 94.31 355 ARG A CA 1
ATOM 2565 C C . ARG A 1 355 ? -11.674 -8.246 9.203 1.00 94.31 355 ARG A C 1
ATOM 2567 O O . ARG A 1 355 ? -12.775 -7.894 9.601 1.00 94.31 355 ARG A O 1
ATOM 2574 N N . GLY A 1 356 ? -11.454 -8.717 7.979 1.00 94.50 356 GLY A N 1
ATOM 2575 C CA . GLY A 1 356 ? -12.371 -8.537 6.857 1.00 94.50 356 GLY A CA 1
ATOM 2576 C C . GLY A 1 356 ? -12.105 -7.221 6.125 1.00 94.50 356 GLY A C 1
ATOM 2577 O O . GLY A 1 356 ? -11.602 -6.266 6.718 1.00 94.50 356 GLY A O 1
ATOM 2578 N N . PHE A 1 357 ? -12.391 -7.195 4.827 1.00 95.25 357 PHE A N 1
ATOM 2579 C CA . PHE A 1 357 ? -12.356 -5.978 4.013 1.00 95.25 357 PHE A CA 1
ATOM 2580 C C . PHE A 1 357 ? -13.730 -5.296 3.995 1.00 95.25 357 PHE A C 1
ATOM 2582 O O . PHE A 1 357 ? -14.745 -5.941 4.237 1.00 95.25 357 PHE A O 1
ATOM 2589 N N . ASP A 1 358 ? -13.768 -4.002 3.682 1.00 93.25 358 ASP A N 1
ATOM 2590 C CA . ASP A 1 358 ? -15.016 -3.236 3.578 1.00 93.25 358 ASP A CA 1
ATOM 2591 C C . ASP A 1 358 ? -15.720 -3.511 2.238 1.00 93.25 358 ASP A C 1
ATOM 2593 O O . ASP A 1 358 ? -15.643 -2.734 1.285 1.00 93.25 358 ASP A O 1
ATOM 2597 N N . LEU A 1 359 ? -16.323 -4.699 2.129 1.00 93.44 359 LEU A N 1
ATOM 2598 C CA . LEU A 1 359 ? -17.037 -5.153 0.939 1.00 93.44 359 LEU A CA 1
ATOM 2599 C C . LEU A 1 359 ? -18.540 -5.303 1.228 1.00 93.44 359 LEU A C 1
ATOM 2601 O O . LEU A 1 359 ? -18.924 -5.829 2.273 1.00 93.44 359 LEU A O 1
ATOM 2605 N N . PRO A 1 360 ? -19.413 -4.891 0.293 1.00 92.69 360 PRO A N 1
ATOM 2606 C CA . PRO A 1 360 ? -20.864 -4.967 0.462 1.00 92.69 360 PRO A CA 1
ATOM 2607 C C . PRO A 1 360 ? -21.364 -6.421 0.476 1.00 92.69 360 PRO A C 1
ATOM 2609 O O . PRO A 1 360 ? -21.210 -7.148 -0.511 1.00 92.69 360 PRO A O 1
ATOM 2612 N N . ALA A 1 361 ? -22.003 -6.837 1.575 1.00 91.94 361 ALA A N 1
ATOM 2613 C CA . ALA A 1 361 ? -22.507 -8.202 1.772 1.00 91.94 361 ALA A CA 1
ATOM 2614 C C . ALA A 1 361 ? -23.558 -8.622 0.727 1.00 91.94 361 ALA A C 1
ATOM 2616 O O . ALA A 1 361 ? -23.579 -9.771 0.288 1.00 91.94 361 ALA A O 1
ATOM 2617 N N . ASP A 1 362 ? -24.378 -7.681 0.252 1.00 90.75 362 ASP A N 1
ATOM 2618 C CA . ASP A 1 362 ? -25.383 -7.897 -0.797 1.00 90.75 362 ASP A CA 1
ATOM 2619 C C . ASP A 1 362 ? -24.771 -8.314 -2.146 1.00 90.75 362 ASP A C 1
ATOM 2621 O O . ASP A 1 362 ? -25.462 -8.896 -2.983 1.00 90.75 362 ASP A O 1
ATOM 2625 N N . LYS A 1 363 ? -23.463 -8.090 -2.340 1.00 92.19 363 LYS A N 1
ATOM 2626 C CA . LYS A 1 363 ? -22.727 -8.441 -3.565 1.00 92.19 363 LYS A CA 1
ATOM 2627 C C . LYS A 1 363 ? -21.758 -9.609 -3.391 1.00 92.19 363 LYS A C 1
ATOM 2629 O O . LYS A 1 363 ? -20.869 -9.773 -4.225 1.00 92.19 363 LYS A O 1
ATOM 2634 N N . PHE A 1 364 ? -21.914 -10.430 -2.349 1.00 93.31 364 PHE A N 1
ATOM 2635 C CA . PHE A 1 364 ? -20.990 -11.530 -2.041 1.00 93.31 364 PHE A CA 1
ATOM 2636 C C . PHE A 1 364 ? -20.649 -12.411 -3.250 1.00 93.31 364 PHE A C 1
ATOM 2638 O O . PHE A 1 364 ? -19.479 -12.680 -3.511 1.00 93.31 364 PHE A O 1
ATOM 2645 N N . ALA A 1 365 ? -21.643 -12.784 -4.060 1.00 91.88 365 ALA A N 1
ATOM 2646 C CA . ALA A 1 365 ? -21.435 -13.624 -5.241 1.00 91.88 365 ALA A CA 1
ATOM 2647 C C . ALA A 1 365 ? -20.422 -13.044 -6.253 1.00 91.88 365 ALA A C 1
ATOM 2649 O O . ALA A 1 365 ? -19.796 -13.805 -6.993 1.00 91.88 365 ALA A O 1
ATOM 2650 N N . THR A 1 366 ? -20.246 -11.721 -6.268 1.00 90.31 366 THR A N 1
ATOM 2651 C CA . THR A 1 366 ? -19.347 -10.988 -7.165 1.00 90.31 366 THR A CA 1
ATOM 2652 C C . THR A 1 366 ? -17.903 -10.977 -6.667 1.00 90.31 366 THR A C 1
ATOM 2654 O O . THR A 1 366 ? -16.986 -10.990 -7.482 1.00 90.31 366 THR A O 1
ATOM 2657 N N . TRP A 1 367 ? -17.685 -10.953 -5.349 1.00 93.25 367 TRP A N 1
ATOM 2658 C CA . TRP A 1 367 ? -16.354 -10.795 -4.746 1.00 93.25 367 TRP A CA 1
ATOM 2659 C C . TRP A 1 367 ? -15.903 -11.987 -3.891 1.00 93.25 367 TRP A C 1
ATOM 2661 O O . TRP A 1 367 ? -14.782 -12.000 -3.391 1.00 93.25 367 TRP A O 1
ATOM 2671 N N . GLN A 1 368 ? -16.713 -13.043 -3.782 1.00 94.94 368 GLN A N 1
ATOM 2672 C CA . GLN A 1 368 ? -16.320 -14.303 -3.140 1.00 94.94 368 GLN A CA 1
ATOM 2673 C C . GLN A 1 368 ? -15.097 -14.951 -3.800 1.00 94.94 368 GLN A C 1
ATOM 2675 O O . GLN A 1 368 ? -14.403 -15.735 -3.160 1.00 94.94 368 GLN A O 1
ATOM 2680 N N . SER A 1 369 ? -14.839 -14.651 -5.077 1.00 94.50 369 SER A N 1
ATOM 2681 C CA . SER A 1 369 ? -13.638 -15.054 -5.797 1.00 94.50 369 SER A CA 1
ATOM 2682 C C . SER A 1 369 ? -13.138 -13.867 -6.600 1.00 94.50 369 SER A C 1
ATOM 2684 O O . SER A 1 369 ? -13.822 -13.400 -7.506 1.00 94.50 369 SER A O 1
ATOM 2686 N N . ILE A 1 370 ? -11.933 -13.406 -6.282 1.00 93.88 370 ILE A N 1
ATOM 2687 C CA . ILE A 1 370 ? -11.324 -12.260 -6.954 1.00 93.88 370 ILE A CA 1
ATOM 2688 C C . ILE A 1 370 ? -9.908 -12.577 -7.403 1.00 93.88 370 ILE A C 1
ATOM 2690 O O . ILE A 1 370 ? -9.209 -13.399 -6.803 1.00 93.88 370 ILE A O 1
ATOM 2694 N N . GLU A 1 371 ? -9.492 -11.883 -8.455 1.00 95.69 371 GLU A N 1
ATOM 2695 C CA . GLU A 1 371 ? -8.117 -11.861 -8.928 1.00 95.69 371 GLU A CA 1
ATOM 2696 C C . GLU A 1 371 ? -7.556 -10.458 -8.750 1.00 95.69 371 GLU A C 1
ATOM 2698 O O . GLU A 1 371 ? -8.192 -9.467 -9.105 1.00 95.69 371 GLU A O 1
ATOM 2703 N N . MET A 1 372 ? -6.354 -10.373 -8.192 1.00 94.25 372 MET A N 1
ATOM 2704 C CA . MET A 1 372 ? -5.694 -9.106 -7.931 1.00 94.25 372 MET A CA 1
ATOM 2705 C C . MET A 1 372 ? -4.281 -9.118 -8.490 1.00 94.25 372 MET A C 1
ATOM 2707 O O . MET A 1 372 ? -3.534 -10.084 -8.334 1.00 94.25 372 MET A O 1
ATOM 2711 N N . THR A 1 373 ? -3.920 -8.020 -9.146 1.00 95.62 373 THR A N 1
ATOM 2712 C CA . THR A 1 373 ? -2.597 -7.837 -9.739 1.00 95.62 373 THR A CA 1
ATOM 2713 C C . THR A 1 373 ? -1.723 -7.024 -8.799 1.00 95.62 373 THR A C 1
ATOM 2715 O O . THR A 1 373 ? -2.045 -5.886 -8.467 1.00 95.62 373 THR A O 1
ATOM 2718 N N . PHE A 1 374 ? -0.590 -7.593 -8.411 1.00 94.94 374 PHE A N 1
ATOM 2719 C CA . PHE A 1 374 ? 0.424 -6.945 -7.594 1.00 94.94 374 PHE A CA 1
ATOM 2720 C C . PHE A 1 374 ? 1.561 -6.486 -8.493 1.00 94.94 374 PHE A C 1
ATOM 2722 O O . PHE A 1 374 ? 2.333 -7.308 -8.989 1.00 94.94 374 PHE A O 1
ATOM 2729 N N . ASN A 1 375 ? 1.646 -5.173 -8.708 1.00 93.44 375 ASN A N 1
ATOM 2730 C CA . ASN A 1 375 ? 2.713 -4.539 -9.474 1.00 93.44 375 ASN A CA 1
ATOM 2731 C C . ASN A 1 375 ? 3.488 -3.557 -8.567 1.00 93.44 375 ASN A C 1
ATOM 2733 O O . ASN A 1 375 ? 2.929 -2.521 -8.195 1.00 93.44 375 ASN A O 1
ATOM 2737 N N . PRO A 1 376 ? 4.755 -3.854 -8.224 1.00 88.69 376 PRO A N 1
ATOM 2738 C CA . PRO A 1 376 ? 5.560 -3.004 -7.351 1.00 88.69 376 PRO A CA 1
ATOM 2739 C C . PRO A 1 376 ? 5.932 -1.652 -7.982 1.00 88.69 376 PRO A C 1
ATOM 2741 O O . PRO A 1 376 ? 6.105 -0.677 -7.254 1.00 88.69 376 PRO A O 1
ATOM 2744 N N . GLU A 1 377 ? 5.995 -1.541 -9.314 1.00 83.12 377 GLU A N 1
ATOM 2745 C CA . GLU A 1 377 ? 6.295 -0.276 -10.005 1.00 83.12 377 GLU A CA 1
ATOM 2746 C C . GLU A 1 377 ? 5.195 0.767 -9.798 1.00 83.12 377 GLU A C 1
ATOM 2748 O O . GLU A 1 377 ? 5.488 1.946 -9.627 1.00 83.12 377 GLU A O 1
ATOM 2753 N N . LYS A 1 378 ? 3.928 0.332 -9.754 1.00 75.00 378 LYS A N 1
ATOM 2754 C CA . LYS A 1 378 ? 2.776 1.219 -9.520 1.00 75.00 378 LYS A CA 1
ATOM 2755 C C . LYS A 1 378 ? 2.637 1.676 -8.065 1.00 75.00 378 LYS A C 1
ATOM 2757 O O . LYS A 1 378 ? 1.799 2.527 -7.794 1.00 75.00 378 LYS A O 1
ATOM 2762 N N . MET A 1 379 ? 3.427 1.119 -7.144 1.00 70.62 379 MET A N 1
ATOM 2763 C CA . MET A 1 379 ? 3.429 1.506 -5.727 1.00 70.62 379 MET A CA 1
ATOM 2764 C C . MET A 1 379 ? 4.707 2.213 -5.280 1.00 70.62 379 MET A C 1
ATOM 2766 O O . MET A 1 379 ? 4.811 2.601 -4.117 1.00 70.62 379 MET A O 1
ATOM 2770 N N . ARG A 1 380 ? 5.686 2.397 -6.172 1.00 62.59 380 ARG A N 1
ATOM 2771 C CA . ARG A 1 380 ? 6.796 3.311 -5.908 1.00 62.59 380 ARG A CA 1
ATOM 2772 C C . ARG A 1 380 ? 6.235 4.729 -5.906 1.00 62.59 380 ARG A C 1
ATOM 2774 O O . ARG A 1 380 ? 6.057 5.331 -6.962 1.00 62.59 380 ARG A O 1
ATOM 2781 N N . ILE A 1 381 ? 5.919 5.221 -4.711 1.00 51.72 381 ILE A N 1
ATOM 2782 C CA . ILE A 1 381 ? 5.737 6.650 -4.468 1.00 51.72 381 ILE A CA 1
ATOM 2783 C C . ILE A 1 381 ? 7.024 7.328 -4.951 1.00 51.72 381 ILE A C 1
ATOM 2785 O O . ILE A 1 381 ? 8.124 6.819 -4.713 1.00 51.72 381 ILE A O 1
ATOM 2789 N N . LYS A 1 382 ? 6.849 8.374 -5.751 1.00 37.84 382 LYS A N 1
ATOM 2790 C CA . LYS A 1 382 ? 7.913 9.066 -6.465 1.00 37.84 382 LYS A CA 1
ATOM 2791 C C . LYS A 1 382 ? 8.397 10.260 -5.673 1.00 37.84 382 LYS A C 1
ATOM 2793 O O . LYS A 1 382 ? 7.519 10.898 -5.052 1.00 37.84 382 LYS A O 1
#

Solvent-accessible surface area (backbone atoms only — not comparable to full-atom values): 25929 Å² total; per-residue (Å²): 133,62,60,67,58,51,53,50,52,52,52,51,52,51,51,52,49,43,57,74,72,37,75,80,80,66,70,79,77,79,87,75,86,80,80,83,80,74,86,76,52,72,69,58,54,50,56,64,53,65,73,63,68,71,82,78,78,78,86,71,79,77,75,72,80,80,76,82,77,77,88,76,72,76,86,76,76,79,73,76,77,76,77,77,87,71,79,79,77,83,78,74,79,78,75,79,79,78,78,77,78,79,82,78,84,74,75,81,80,78,87,75,87,78,79,86,78,74,82,82,78,72,79,78,78,85,68,82,70,86,78,73,68,75,94,63,79,78,71,90,72,79,72,80,42,96,38,78,32,98,63,70,36,68,71,60,58,96,86,44,43,80,34,94,57,74,41,75,65,38,77,57,54,92,85,50,98,68,69,58,75,75,40,76,29,25,27,43,70,36,19,16,72,58,87,78,52,80,72,75,78,71,63,74,96,69,79,84,77,80,78,78,75,86,84,73,81,80,80,81,84,79,77,92,77,81,91,75,93,79,83,84,84,82,84,81,80,89,78,89,84,79,88,71,69,69,69,65,68,71,68,75,82,75,81,88,85,89,83,86,85,81,89,76,93,69,96,74,77,78,87,79,81,59,73,74,55,82,50,73,67,47,54,46,51,51,51,51,50,32,52,77,45,44,69,65,86,84,47,52,77,52,22,50,53,22,33,36,32,35,34,33,32,36,46,84,72,36,25,63,41,78,91,50,58,41,82,74,48,69,52,76,44,51,74,68,24,42,52,53,41,45,52,40,50,51,50,6,44,55,62,46,20,70,82,27,50,93,63,67,65,93,41,38,91,58,58,34,56,45,74,48,76,48,50,53,68,84,63,59,82,127

Radius of gyration: 41.69 Å; Cα contacts (8 Å, |Δi|>4): 287; chains: 1; bounding box: 115×64×123 Å

Organism: NCBI:txid2320272

Secondary structure (DSSP, 8-state):
--HHHHHHHHHHHHHHHHHHHSGGG-PPPP-----------HHHHHHHHHTT----------PPPPPPPPS---------PPPP-PPPP--PPPPPPPPPPP---PPPPPPP---------PPPP---GGG-S-SSPPP-PPPP-SEE-SS-BPPPPTTSEE-SS-B--B---TTSSSPPPPB--EEPPPEESS---HHHHS--SSPPPPPPPS-PPPPPPPPPP-----PPPPPPPPPPPPTTSHHHHSSSSS---------------S--SSTTS--HHHHHHHHHHHHTT---TTS-TTGGG-EEEEEEEB-TTS-B-GGG-EEEEEESS-HHHHHHHHHHHHHHHHHHHTT-----GGGHHHHSEEEEEE-SGGG---

Sequence (382 aa):
MDTGQIVSGVGHAVLILWALFGNVLNSDPIPFEVTQVSAVSEEQFEAAMAGQSAPQAEAEVISPPAPEAPTDTPDLSSAVDAAPEQPAPDTAETPVPDAAPEEVQTAPPADAEVSTDAPVLAPPEEQDMAALVPEESPRPQERPAERVAPEPVAPPEPDTAIDEVEREEVTPDETAETQAPEEEATAPEEAATEIVTEAEETAPSRSVRPKARPNRPAPPEETPVEETQTAEPETPAPAPTDESDIAAALAAAGAGETEEPQETAQETAAPLGNAGRLTAGQEDALRIAVSNCWNVGSLSSDALNTTVVVAMQMTEDAKPVNGSIRLVSSTGGSEGAARQAFEAARRAIIRCGARGFDLPADKFATWQSIEMTFNPEKMRIK

Foldseek 3Di:
DPVVVVVVVVVVVVVVVCVVPPCPVDDPPDDDDDPPDDDDDPVNVVVVVVVPPDPDPPPPPPPPPDDDDPPDDDPPPPPPDDPPDDPDPPPDPDPDDDDDDDDDPDDDDDDDDDDPDDDDDDPPDPDPPVPPDPPDDPDDDDDAFPAADQDFDDADDPQAAADPDFDDFDDFDPPDPDTDDTDGTYDHHGYDNDHDDPVVVPDDPDDDDDDPDPDDDDDDDDDDDDDDDDDDDDDDDDDDDDPPPVVVVVPPPDDDDDDDDDDDDDDDDDPPPPLQEDDPVQVVQVVVLLVVQQDPVPADPLLLQKKWKWKFFADLQQATDLVRIDTPDMDGGDPVSRVVNSVSSSRSRNVSRVNHGPDDSSNNVHVRMDMDMDHNVVVPDD

Mean predicted aligned error: 24.97 Å

pLDDT: mean 74.8, std 18.28, range [28.52, 97.75]